Protein AF-0000000076352483 (afdb_homodimer)

Foldseek 3Di:
DWWAFPLGDIFAEAAELLLQDDAALVSQLVSCVQAVLLLCVLLVHLAHEYAAEYAQHNLVVCLVDVVSLVVVLVSCNVSRYAYQEYELAANDCLVPQAPAQVSQPPFLLDVVSLVSVLSVLLSNLSRHDPVAQEGEYEYAQRGQVPPDDPVSLVSSLVSVLVSLVSQVVSCVVRVHHYAYAHEAAPRHCRQALVSSLVSVVSSVHQRYAHAAELQSNVQQPHQLVVSVVVCVVSNGAHAEYEQFKWKKAFQCVDPVSLVLLVVVFGRHYFWKKWFQDPVGIDIDRHSCCVSVDPRHDRPGMMTIRAREAQLDFFDPPMGIPNVSSLSNVCQQRLDPHGSYRYYYYYHNCQVRHDPVQGDPDSSSVSVRVSSSVVVVVVSNVVSPIGDDD/DWWAFPLGDIFAEAAELLLQDDAALVSQLVSCVQAVLLLCVLLVHLAHEYAAEYAQHNLVVCLVDVVSLVVVLVSCNVSRYAYQEYELAANDCLVPQAPAQVRQPPFLLDVVSLVSVLSVLLSNLSRHDPVAQEGEYEYAQRGQVPPDDPVSLVSSLVSVLVSLVSQVVSCVVRVHHYAYAHEAAPRHCRQALVSSLVSVVSSVHQRYAHAAELQSNVQQPHQLVVSVVVCVVSNGAHAEYEQFKWKKAFQCVDPVSLVLLVVVFGRHYFWKKWWQDPVGIDIDRHSVCVSVDVRHDRPGMMTIRAREAQLDFFDPPMGIPNVSSLSNVCQQRLDPHGSYRYYYYYHNCQVRHDPVQGDPDSSSVSVSVSSSVVVVVVSNVVSPIGDDD

InterPro domains:
  IPR013022 Xylose isomerase-like, TIM barrel domain [PF01261] (57-233)
  IPR018246 AP endonuclease 2, zinc binding site [PS00730] (209-216)
  IPR036237 Xylose isomerase-like superfamily [SSF51658] (15-247)

Secondary structure (DSSP, 8-state):
-EEE-TTS-EEEEEEEGGGS---SHHHHHHHIIIIIHHHHHHHT-S-EEEEE---HHHHHHHHH-HHHHHHHHHHHHHTTEEEEEEE-S--S-TTSS--GGGGG-S-TTSHHHHHHHHHHHHHHHHHS-TT--EEEEEE--S-BSSS--HHHHHHHHHHHHHHHHHHHHHHHHHS-EEEEEE---TTBSS-SHHHHHHHHHHHT-TTEEEEEEHHHHHHTT--HHHHHHHHHHHT--EEEEEE---EEES-TTSHHHHHHHHTT--SSS---EEEEETTEEEEESSHHHHHHSS-S--SS-EEE-----SSSPPSTT-EE-HHHHHHHHHHHHSSSS-S-SEEEE----GGGS-GGGS--SHHHHHHHHHHHHHHHHHHHHHTT-EE--/-EEE-TTS-EEEEEEEGGGS---SHHHHHHHIIIIIHHHHHHHT-S-EEEEE---HHHHHHHHH-HHHHHHHHHHHHHTTEEEEEEE-S--S-TTSS--GGGGG-S-TTSHHHHHHHHHHHHHHHHHS-TT--EEEEEE--S-BSSS--HHHHHHHHHHHHHHHHHHHHHHHHHS-EEEEEE---TTBSS-SHHHHHHHHHHHT-TTEEEEEEHHHHHHTT--HHHHHHHHHHHT--EEEEEE---EEES-TTSHHHHHHHHTT--SSS---EEEEETTEEEEESSHHHHHHSS-S--SS-EEE-----SSSPPSTT-EE-HHHHHHHHHHHHSSSS-S-SEEEE----GGGS-GGGS--SHHHHHHHHHHHHHHHHHHHHHTT-EE--

Organism: Streptomyces venezuelae (NCBI:txid54571)

Structure (mmCIF, N/CA/C/O backbone):
data_AF-0000000076352483-model_v1
#
loop_
_entity.id
_entity.type
_entity.pdbx_description
1 polymer 'Xylose isomerase'
#
loop_
_atom_site.group_PDB
_atom_site.id
_atom_site.type_symbol
_atom_site.label_atom_id
_atom_site.label_alt_id
_atom_site.label_comp_id
_atom_site.label_asym_id
_atom_site.label_entity_id
_atom_site.label_seq_id
_atom_site.pdbx_PDB_ins_code
_atom_site.Cartn_x
_atom_site.Cartn_y
_atom_site.Cartn_z
_atom_site.occupancy
_atom_site.B_iso_or_equiv
_atom_site.auth_seq_id
_atom_site.auth_comp_id
_atom_site.auth_asym_id
_atom_site.auth_atom_id
_atom_site.pdbx_PDB_model_num
ATOM 1 N N . MET A 1 1 ? 11.75 24.609 1.484 1 95.56 1 MET A N 1
ATOM 2 C CA . MET A 1 1 ? 13.109 25.125 1.656 1 95.56 1 MET A CA 1
ATOM 3 C C . MET A 1 1 ? 13.852 24.328 2.73 1 95.56 1 MET A C 1
ATOM 5 O O . MET A 1 1 ? 13.227 23.719 3.596 1 95.56 1 MET A O 1
ATOM 9 N N . ARG A 1 2 ? 15.117 24.297 2.58 1 97.94 2 ARG A N 1
ATOM 10 C CA . ARG A 1 2 ? 15.961 23.594 3.545 1 97.94 2 ARG A CA 1
ATOM 11 C C . ARG A 1 2 ? 16.953 24.547 4.199 1 97.94 2 ARG A C 1
ATOM 13 O O . ARG A 1 2 ? 17.484 25.438 3.537 1 97.94 2 ARG A O 1
ATOM 20 N N . PHE A 1 3 ? 17.141 24.328 5.48 1 98.62 3 PHE A N 1
ATOM 21 C CA . PHE A 1 3 ? 18.078 25.141 6.258 1 98.62 3 PHE A CA 1
ATOM 22 C C . PHE A 1 3 ? 19.031 24.25 7.047 1 98.62 3 PHE A C 1
ATOM 24 O O . PHE A 1 3 ? 18.641 23.172 7.523 1 98.62 3 PHE A O 1
ATOM 31 N N . ARG A 1 4 ? 20.203 24.656 7.148 1 98.62 4 ARG A N 1
ATOM 32 C CA . ARG A 1 4 ? 21.156 24 8.039 1 98.62 4 ARG A CA 1
ATOM 33 C C . ARG A 1 4 ? 21.141 24.641 9.422 1 98.62 4 ARG A C 1
ATOM 35 O O . ARG A 1 4 ? 21.406 25.844 9.555 1 98.62 4 ARG A O 1
ATOM 42 N N . HIS A 1 5 ? 20.797 23.922 10.383 1 98.62 5 HIS A N 1
ATOM 43 C CA . HIS A 1 5 ? 20.922 24.359 11.773 1 98.62 5 HIS A CA 1
ATOM 44 C C . HIS A 1 5 ? 22.375 24.391 12.211 1 98.62 5 HIS A C 1
ATOM 46 O O . HIS A 1 5 ? 23.203 23.641 11.703 1 98.62 5 HIS A O 1
ATOM 52 N N . PRO A 1 6 ? 22.703 25.203 13.211 1 97.75 6 PRO A N 1
ATOM 53 C CA . PRO A 1 6 ? 24.094 25.266 13.672 1 97.75 6 PRO A CA 1
ATOM 54 C C . PRO A 1 6 ? 24.609 23.922 14.164 1 97.75 6 PRO A C 1
ATOM 56 O O . PRO A 1 6 ? 25.828 23.688 14.148 1 97.75 6 PRO A O 1
ATOM 59 N N . ASP A 1 7 ? 23.734 23.016 14.508 1 98.12 7 ASP A N 1
ATOM 60 C CA . ASP A 1 7 ? 24.188 21.719 14.992 1 98.12 7 ASP A CA 1
ATOM 61 C C . ASP A 1 7 ? 24.469 20.766 13.828 1 98.12 7 ASP A C 1
ATOM 63 O O . ASP A 1 7 ? 24.875 19.625 14.031 1 98.12 7 ASP A O 1
ATOM 67 N N . GLY A 1 8 ? 24.172 21.172 12.68 1 98.06 8 GLY A N 1
ATOM 68 C CA . GLY A 1 8 ? 24.484 20.391 11.492 1 98.06 8 GLY A CA 1
ATOM 69 C C . GLY A 1 8 ? 23.266 19.719 10.875 1 98.06 8 GLY A C 1
ATOM 70 O O . GLY A 1 8 ? 23.312 19.297 9.719 1 98.06 8 GLY A O 1
ATOM 71 N N . SER A 1 9 ? 22.188 19.703 11.57 1 97.75 9 SER A N 1
ATOM 72 C CA . SER A 1 9 ? 21 19.031 11.062 1 97.75 9 SER A CA 1
ATOM 73 C C . SER A 1 9 ? 20.25 19.906 10.062 1 97.75 9 SER A C 1
ATOM 75 O O . SER A 1 9 ? 20.469 21.125 10.016 1 97.75 9 SER A O 1
ATOM 77 N N . THR A 1 10 ? 19.5 19.266 9.219 1 98.38 10 THR A N 1
ATOM 78 C CA . THR A 1 10 ? 18.688 19.969 8.234 1 98.38 10 THR A CA 1
ATOM 79 C C . THR A 1 10 ? 17.281 20.219 8.781 1 98.38 10 THR A C 1
ATOM 81 O O . THR A 1 10 ? 16.625 19.297 9.289 1 98.38 10 THR A O 1
ATOM 84 N N . VAL A 1 11 ? 16.812 21.438 8.695 1 98.75 11 VAL A N 1
ATOM 85 C CA . VAL A 1 11 ? 15.453 21.828 9.031 1 98.75 11 VAL A CA 1
ATOM 86 C C . VAL A 1 11 ? 14.688 22.188 7.766 1 98.75 11 VAL A C 1
ATOM 88 O O . VAL A 1 11 ? 15.172 22.969 6.934 1 98.75 11 VAL A O 1
ATOM 91 N N . HIS A 1 12 ? 13.539 21.594 7.637 1 98.81 12 HIS A N 1
ATOM 92 C CA . HIS A 1 12 ? 12.719 21.797 6.449 1 98.81 12 HIS A CA 1
ATOM 93 C C . HIS A 1 12 ? 11.633 22.844 6.711 1 98.81 12 HIS A C 1
ATOM 95 O O . HIS A 1 12 ? 11.016 22.844 7.781 1 98.81 12 HIS A O 1
ATOM 101 N N . LEU A 1 13 ? 11.414 23.719 5.758 1 98.69 13 LEU A N 1
ATOM 102 C CA . LEU A 1 13 ? 10.305 24.672 5.762 1 98.69 13 LEU A CA 1
ATOM 103 C C . LEU A 1 13 ? 9.391 24.438 4.562 1 98.69 13 LEU A C 1
ATOM 105 O O . LEU A 1 13 ? 9.852 24.422 3.418 1 98.69 13 LEU A O 1
ATOM 109 N N . ALA A 1 14 ? 8.156 24.219 4.852 1 98.25 14 ALA A N 1
ATOM 110 C CA . ALA A 1 14 ? 7.141 24 3.822 1 98.25 14 ALA A CA 1
ATOM 111 C C . ALA A 1 14 ? 5.957 24.938 4.004 1 98.25 14 ALA A C 1
ATOM 113 O O . ALA A 1 14 ? 5.906 25.703 4.969 1 98.25 14 ALA A O 1
ATOM 114 N N . TYR A 1 15 ? 5.078 24.984 3.041 1 96.81 15 TYR A N 1
ATOM 115 C CA . TYR A 1 15 ? 3.783 25.609 3.279 1 96.81 15 TYR A CA 1
ATOM 116 C C . TYR A 1 15 ? 2.645 24.641 3.023 1 96.81 15 TYR A C 1
ATOM 118 O O . TYR A 1 15 ? 2.771 23.734 2.197 1 96.81 15 TYR A O 1
ATOM 126 N N . CYS A 1 16 ? 1.593 24.797 3.734 1 96.06 16 CYS A N 1
ATOM 127 C CA . CYS A 1 16 ? 0.468 23.875 3.775 1 96.06 16 CYS A CA 1
ATOM 128 C C . CYS A 1 16 ? -0.43 24.047 2.557 1 96.06 16 CYS A C 1
ATOM 130 O O . CYS A 1 16 ? -0.917 25.156 2.295 1 96.06 16 CYS A O 1
ATOM 132 N N . THR A 1 17 ? -0.768 22.953 1.911 1 94.38 17 THR A N 1
ATOM 133 C CA . THR A 1 17 ? -1.569 23.031 0.695 1 94.38 17 THR A CA 1
ATOM 134 C C . THR A 1 17 ? -3.059 23 1.025 1 94.38 17 THR A C 1
ATOM 136 O O . THR A 1 17 ? -3.9 23.156 0.14 1 94.38 17 THR A O 1
ATOM 139 N N . ASN A 1 18 ? -3.396 22.891 2.273 1 86 18 ASN A N 1
ATOM 140 C CA . ASN A 1 18 ? -4.801 22.938 2.67 1 86 18 ASN A CA 1
ATOM 141 C C . ASN A 1 18 ? -5.473 24.219 2.201 1 86 18 ASN A C 1
ATOM 143 O O . ASN A 1 18 ? -6.699 24.281 2.088 1 86 18 ASN A O 1
ATOM 147 N N . VAL A 1 19 ? -4.707 25.172 1.96 1 80.44 19 VAL A N 1
ATOM 148 C CA . VAL A 1 19 ? -5.219 26.484 1.562 1 80.44 19 VAL A CA 1
ATOM 149 C C . VAL A 1 19 ? -5.84 26.391 0.172 1 80.44 19 VAL A C 1
ATOM 151 O O . VAL A 1 19 ? -6.602 27.266 -0.232 1 80.44 19 VAL A O 1
ATOM 154 N N . HIS A 1 20 ? -5.441 25.297 -0.54 1 85.75 20 HIS A N 1
ATOM 155 C CA . HIS A 1 20 ? -5.973 25.016 -1.869 1 85.75 20 HIS A CA 1
ATOM 156 C C . HIS A 1 20 ? -6.898 23.797 -1.854 1 85.75 20 HIS A C 1
ATOM 158 O O . HIS A 1 20 ? -6.43 22.656 -1.809 1 85.75 20 HIS A O 1
ATOM 164 N N . PRO A 1 21 ? -8.133 24.016 -1.941 1 79.56 21 PRO A N 1
ATOM 165 C CA . PRO A 1 21 ? -9.008 22.844 -1.856 1 79.56 21 PRO A CA 1
ATOM 166 C C . PRO A 1 21 ? -8.75 21.828 -2.973 1 79.56 21 PRO A C 1
ATOM 168 O O . PRO A 1 21 ? -8.711 22.203 -4.148 1 79.56 21 PRO A O 1
ATOM 171 N N . ALA A 1 22 ? -8.516 20.562 -2.693 1 88.19 22 ALA A N 1
ATOM 172 C CA . ALA A 1 22 ? -8.383 19.453 -3.635 1 88.19 22 ALA A CA 1
ATOM 173 C C . ALA A 1 22 ? -8.609 18.125 -2.938 1 88.19 22 ALA A C 1
ATOM 175 O O . ALA A 1 22 ? -7.844 17.734 -2.045 1 88.19 22 ALA A O 1
ATOM 176 N N . GLU A 1 23 ? -9.633 17.391 -3.432 1 90.25 23 GLU A N 1
ATOM 177 C CA . GLU A 1 23 ? -9.914 16.156 -2.713 1 90.25 23 GLU A CA 1
ATOM 178 C C . GLU A 1 23 ? -9.688 14.938 -3.604 1 90.25 23 GLU A C 1
ATOM 180 O O . GLU A 1 23 ? -9.727 13.797 -3.129 1 90.25 23 GLU A O 1
ATOM 185 N N . THR A 1 24 ? -9.406 15.211 -4.844 1 94.69 24 THR A N 1
ATOM 186 C CA . THR A 1 24 ? -9.07 14.133 -5.777 1 94.69 24 THR A CA 1
ATOM 187 C C . THR A 1 24 ? -7.617 14.234 -6.219 1 94.69 24 THR A C 1
ATOM 189 O O . THR A 1 24 ? -6.992 15.289 -6.086 1 94.69 24 THR A O 1
ATOM 192 N N . LEU A 1 25 ? -7.129 13.188 -6.738 1 96.88 25 LEU A N 1
ATOM 193 C CA . LEU A 1 25 ? -5.758 13.203 -7.23 1 96.88 25 LEU A CA 1
ATOM 194 C C . LEU A 1 25 ? -5.594 14.227 -8.352 1 96.88 25 LEU A C 1
ATOM 196 O O . LEU A 1 25 ? -4.605 14.969 -8.375 1 96.88 25 LEU A O 1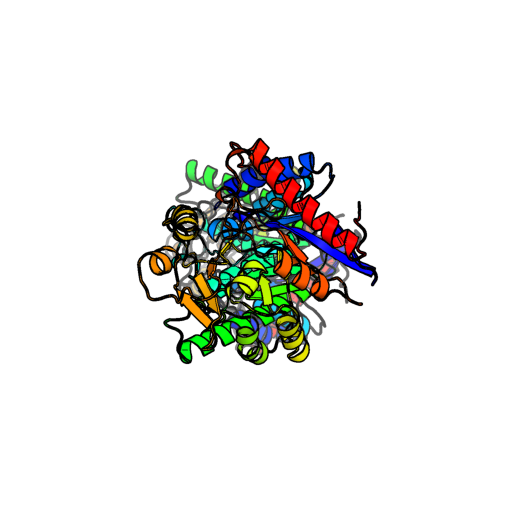
ATOM 200 N N . ASP A 1 26 ? -6.543 14.273 -9.234 1 96.94 26 ASP A N 1
ATOM 201 C CA . ASP A 1 26 ? -6.496 15.273 -10.297 1 96.94 26 ASP A CA 1
ATOM 202 C C . ASP A 1 26 ? -6.465 16.688 -9.719 1 96.94 26 ASP A C 1
ATOM 204 O O . ASP A 1 26 ? -5.75 17.547 -10.227 1 96.94 26 ASP A O 1
ATOM 208 N N . GLY A 1 27 ? -7.266 16.859 -8.727 1 96.31 27 GLY A N 1
ATOM 209 C CA . GLY A 1 27 ? -7.25 18.156 -8.055 1 96.31 27 GLY A CA 1
ATOM 210 C C . GLY A 1 27 ? -5.91 18.484 -7.426 1 96.31 27 GLY A C 1
ATOM 211 O O . GLY A 1 27 ? -5.449 19.625 -7.504 1 96.31 27 GLY A O 1
ATOM 212 N N . VAL A 1 28 ? -5.312 17.516 -6.797 1 97.31 28 VAL A N 1
ATOM 213 C CA . VAL A 1 28 ? -4.004 17.703 -6.168 1 97.31 28 VAL A CA 1
ATOM 214 C C . VAL A 1 28 ? -2.971 18.078 -7.227 1 97.31 28 VAL A C 1
ATOM 216 O O . VAL A 1 28 ? -2.205 19.031 -7.043 1 97.31 28 VAL A O 1
ATOM 219 N N . LEU A 1 29 ? -2.994 17.391 -8.344 1 97.81 29 LEU A N 1
ATOM 220 C CA . LEU A 1 29 ? -2.051 17.672 -9.422 1 97.81 29 LEU A CA 1
ATOM 221 C C . LEU A 1 29 ? -2.264 19.078 -9.977 1 97.81 29 LEU A C 1
ATOM 223 O O . LEU A 1 29 ? -1.298 19.797 -10.258 1 97.81 29 LEU A O 1
ATOM 227 N N . ALA A 1 30 ? -3.49 19.422 -10.102 1 97.12 30 ALA A N 1
ATOM 228 C CA . ALA A 1 30 ? -3.803 20.766 -10.562 1 97.12 30 ALA A CA 1
ATOM 229 C C . ALA A 1 30 ? -3.299 21.828 -9.578 1 97.12 30 ALA A C 1
ATOM 231 O O . ALA A 1 30 ? -2.822 22.891 -9.977 1 97.12 30 ALA A O 1
ATOM 232 N N . GLN A 1 31 ? -3.445 21.516 -8.328 1 96.12 31 GLN A N 1
ATOM 233 C CA . GLN A 1 31 ? -2.984 22.422 -7.27 1 96.12 31 GLN A CA 1
ATOM 234 C C . GLN A 1 31 ? -1.477 22.641 -7.359 1 96.12 31 GLN A C 1
ATOM 236 O O . GLN A 1 31 ? -0.999 23.766 -7.16 1 96.12 31 GLN A O 1
ATOM 241 N N . LEU A 1 32 ? -0.743 21.594 -7.652 1 97.69 32 LEU A N 1
ATOM 242 C CA . LEU A 1 32 ? 0.702 21.734 -7.805 1 97.69 32 LEU A CA 1
ATOM 243 C C . LEU A 1 32 ? 1.048 22.688 -8.945 1 97.69 32 LEU A C 1
ATOM 245 O O . LEU A 1 32 ? 1.912 23.547 -8.789 1 97.69 32 LEU A O 1
ATOM 249 N N . ARG A 1 33 ? 0.333 22.547 -10 1 97.06 33 ARG A N 1
ATOM 250 C CA . ARG A 1 33 ? 0.577 23.328 -11.211 1 97.06 33 ARG A CA 1
ATOM 251 C C . ARG A 1 33 ? 0.125 24.766 -11.031 1 97.06 33 ARG A C 1
ATOM 253 O O . ARG A 1 33 ? 0.864 25.703 -11.352 1 97.06 33 ARG A O 1
ATOM 260 N N . ASP A 1 34 ? -1.031 24.938 -10.438 1 96.81 34 ASP A N 1
ATOM 261 C CA . ASP A 1 34 ? -1.711 26.234 -10.484 1 96.81 34 ASP A CA 1
ATOM 262 C C . ASP A 1 34 ? -1.329 27.094 -9.289 1 96.81 34 ASP A C 1
ATOM 264 O O . ASP A 1 34 ? -1.455 28.328 -9.336 1 96.81 34 ASP A O 1
ATOM 268 N N . HIS A 1 35 ? -0.84 26.484 -8.211 1 96.25 35 HIS A N 1
ATOM 269 C CA . HIS A 1 35 ? -0.593 27.266 -7.004 1 96.25 35 HIS A CA 1
ATOM 270 C C . HIS A 1 35 ? 0.834 27.062 -6.504 1 96.25 35 HIS A C 1
ATOM 272 O O . HIS A 1 35 ? 1.579 28.031 -6.344 1 96.25 35 HIS A O 1
ATOM 278 N N . CYS A 1 36 ? 1.283 25.891 -6.352 1 97.69 36 CYS A N 1
ATOM 279 C CA . CYS A 1 36 ? 2.557 25.625 -5.691 1 97.69 36 CYS A CA 1
ATOM 280 C C . CYS A 1 36 ? 3.727 26.062 -6.562 1 97.69 36 CYS A C 1
ATOM 282 O O . CYS A 1 36 ? 4.664 26.688 -6.078 1 97.69 36 CYS A O 1
ATOM 284 N N . GLU A 1 37 ? 3.666 25.672 -7.844 1 98.06 37 GLU A N 1
ATOM 285 C CA . GLU A 1 37 ? 4.746 26.062 -8.75 1 98.06 37 GLU A CA 1
ATOM 286 C C . GLU A 1 37 ? 4.871 27.578 -8.852 1 98.06 37 GLU A C 1
ATOM 288 O O . GLU A 1 37 ? 5.973 28.125 -8.773 1 98.06 37 GLU A O 1
ATOM 293 N N . PRO A 1 38 ? 3.785 28.281 -9.008 1 97.81 38 PRO A N 1
ATOM 294 C CA . PRO A 1 38 ? 3.885 29.75 -9.039 1 97.81 38 PRO A CA 1
ATOM 295 C C . PRO A 1 38 ? 4.496 30.328 -7.77 1 97.81 38 PRO A C 1
ATOM 297 O O . PRO A 1 38 ? 5.238 31.312 -7.828 1 97.81 38 PRO A O 1
ATOM 300 N N . VAL A 1 39 ? 4.188 29.766 -6.582 1 97.69 39 VAL A N 1
ATOM 301 C CA . VAL A 1 39 ? 4.789 30.219 -5.336 1 97.69 39 VAL A CA 1
ATOM 302 C C . VAL A 1 39 ? 6.301 30.031 -5.387 1 97.69 39 VAL A C 1
ATOM 304 O O . VAL A 1 39 ? 7.059 30.938 -5.023 1 97.69 39 VAL A O 1
ATOM 307 N N . ARG A 1 40 ? 6.75 28.891 -5.863 1 98.12 40 ARG A N 1
ATOM 308 C CA . ARG A 1 40 ? 8.172 28.609 -6.004 1 98.12 40 ARG A CA 1
ATOM 309 C C . ARG A 1 40 ? 8.852 29.625 -6.918 1 98.12 40 ARG A C 1
ATOM 311 O O . ARG A 1 40 ? 9.922 30.141 -6.594 1 98.12 40 ARG A O 1
ATOM 318 N N . LYS A 1 41 ? 8.18 29.906 -8.047 1 97.81 41 LYS A N 1
ATOM 319 C CA . LYS A 1 41 ? 8.727 30.859 -9.016 1 97.81 41 LYS A CA 1
ATOM 320 C C . LYS A 1 41 ? 8.82 32.25 -8.422 1 97.81 41 LYS A C 1
ATOM 322 O O . LYS A 1 41 ? 9.805 32.969 -8.633 1 97.81 41 LYS A O 1
ATOM 327 N N . LYS A 1 42 ? 7.801 32.625 -7.707 1 97.19 42 LYS A N 1
ATOM 328 C CA . LYS A 1 42 ? 7.797 33.938 -7.07 1 97.19 42 LYS A CA 1
ATOM 329 C C . LYS A 1 42 ? 8.922 34.062 -6.047 1 97.19 42 LYS A C 1
ATOM 331 O O . LYS A 1 42 ? 9.469 35.156 -5.844 1 97.19 42 LYS A O 1
ATOM 336 N N . LEU A 1 43 ? 9.258 32.969 -5.395 1 96.81 43 LEU A N 1
ATOM 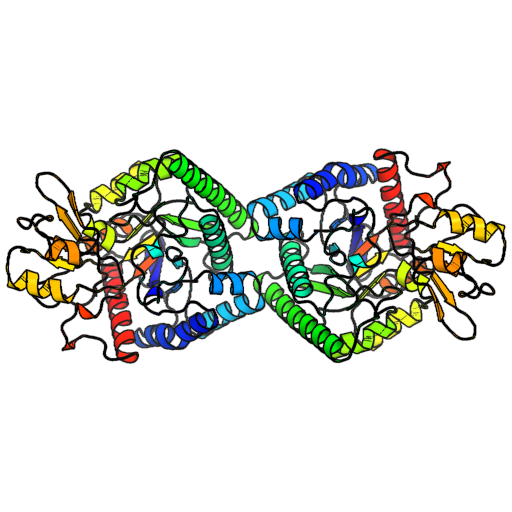337 C CA . LEU A 1 43 ? 10.305 32.938 -4.383 1 96.81 43 LEU A CA 1
ATOM 338 C C . LEU A 1 43 ? 11.688 32.906 -5.031 1 96.81 43 LEU A C 1
ATOM 340 O O . LEU A 1 43 ? 12.703 33.125 -4.363 1 96.81 43 LEU A O 1
ATOM 344 N N . GLY A 1 44 ? 11.688 32.594 -6.312 1 95.69 44 GLY A N 1
ATOM 345 C CA . GLY A 1 44 ? 12.953 32.5 -7.031 1 95.69 44 GLY A CA 1
ATOM 346 C C . GLY A 1 44 ? 13.789 31.312 -6.59 1 95.69 44 GLY A C 1
ATOM 347 O O . GLY A 1 44 ? 15.016 31.422 -6.5 1 95.69 44 GLY A O 1
ATOM 348 N N . ARG A 1 45 ? 13.125 30.188 -6.266 1 96.06 45 ARG A N 1
ATOM 349 C CA . ARG A 1 45 ? 13.82 29 -5.801 1 96.06 45 ARG A CA 1
ATOM 350 C C . ARG A 1 45 ? 13.664 27.859 -6.793 1 96.06 45 ARG A C 1
ATOM 352 O O . ARG A 1 45 ? 12.664 27.766 -7.5 1 96.06 45 ARG A O 1
ATOM 359 N N . ASP A 1 46 ? 14.641 26.984 -6.805 1 96.31 46 ASP A N 1
ATOM 360 C CA . ASP A 1 46 ? 14.57 25.797 -7.656 1 96.31 46 ASP A CA 1
ATOM 361 C C . ASP A 1 46 ? 13.641 24.75 -7.055 1 96.31 46 ASP A C 1
ATOM 363 O O . ASP A 1 46 ? 13.008 23.984 -7.785 1 96.31 46 ASP A O 1
ATOM 367 N N . ARG A 1 47 ? 13.648 24.75 -5.672 1 97.06 47 ARG A N 1
ATOM 368 C CA . ARG A 1 47 ? 12.836 23.766 -4.969 1 97.06 47 ARG A CA 1
ATOM 369 C C . ARG A 1 47 ? 12.258 24.344 -3.682 1 97.06 47 ARG A C 1
ATOM 371 O O . ARG A 1 47 ? 12.953 25.062 -2.949 1 97.06 47 ARG A O 1
ATOM 378 N N . ILE A 1 48 ? 10.969 24.062 -3.441 1 97.94 48 ILE A N 1
ATOM 379 C CA . ILE A 1 48 ? 10.375 24.422 -2.16 1 97.94 48 ILE A CA 1
ATOM 380 C C . ILE A 1 48 ? 9.617 23.234 -1.588 1 97.94 48 ILE A C 1
ATOM 382 O O . ILE A 1 48 ? 9.227 22.328 -2.326 1 97.94 48 ILE A O 1
ATOM 386 N N . GLY A 1 49 ? 9.5 23.266 -0.267 1 98.06 49 GLY A N 1
ATOM 387 C CA . GLY A 1 49 ? 8.703 22.234 0.399 1 98.06 49 GLY A CA 1
ATOM 388 C C . GLY A 1 49 ? 7.23 22.594 0.477 1 98.06 49 GLY A C 1
ATOM 389 O O . GLY A 1 49 ? 6.871 23.75 0.69 1 98.06 49 GLY A O 1
ATOM 390 N N . ILE A 1 50 ? 6.41 21.547 0.324 1 98.31 50 ILE A N 1
ATOM 391 C CA . ILE A 1 50 ? 4.98 21.719 0.567 1 98.31 50 ILE A CA 1
ATOM 392 C C . ILE A 1 50 ? 4.496 20.656 1.55 1 98.31 50 ILE A C 1
ATOM 394 O O . ILE A 1 50 ? 5 19.531 1.55 1 98.31 50 ILE A O 1
ATOM 398 N N . GLY A 1 51 ? 3.648 21.078 2.482 1 98 51 GLY A N 1
ATOM 399 C CA . GLY A 1 51 ? 2.865 20.141 3.271 1 98 51 GLY A CA 1
ATOM 400 C C . GLY A 1 51 ? 1.576 19.719 2.594 1 98 51 GLY A C 1
ATOM 401 O O . GLY A 1 51 ? 0.575 20.438 2.652 1 98 51 GLY A O 1
ATOM 402 N N . LEU A 1 52 ? 1.595 18.5 2.045 1 96.81 52 LEU A N 1
ATOM 403 C CA . LEU A 1 52 ? 0.508 18.047 1.187 1 96.81 52 LEU A CA 1
ATOM 404 C C . LEU A 1 52 ? -0.654 17.516 2.02 1 96.81 52 LEU A C 1
ATOM 406 O O . LEU A 1 52 ? -0.444 16.922 3.078 1 96.81 52 LEU A O 1
ATOM 410 N N . TRP A 1 53 ? -1.811 17.844 1.61 1 96.19 53 TRP A N 1
ATOM 411 C CA . TRP A 1 53 ? -3.029 17.219 2.113 1 96.19 53 TRP A CA 1
ATOM 412 C C . TRP A 1 53 ? -3.6 16.234 1.096 1 96.19 53 TRP A C 1
ATOM 414 O O . TRP A 1 53 ? -3.861 16.609 -0.052 1 96.19 53 TRP A O 1
ATOM 424 N N . LEU A 1 54 ? -3.689 15.039 1.494 1 97.31 54 LEU A N 1
ATOM 425 C CA . LEU A 1 54 ? -4.328 14 0.704 1 97.31 54 LEU A CA 1
ATOM 426 C C . LEU A 1 54 ? -5.602 13.5 1.383 1 97.31 54 LEU A C 1
ATOM 428 O O . LEU A 1 54 ? -5.539 12.734 2.344 1 97.31 54 LEU A O 1
ATOM 432 N N . ALA A 1 55 ? -6.742 13.961 0.827 1 96.5 55 ALA A N 1
ATOM 433 C CA . ALA A 1 55 ? -8.023 13.469 1.333 1 96.5 55 ALA A CA 1
ATOM 434 C C . ALA A 1 55 ? -8.164 11.961 1.094 1 96.5 55 ALA A C 1
ATOM 436 O O . ALA A 1 55 ? -7.387 11.375 0.341 1 96.5 55 ALA A O 1
ATOM 437 N N . LYS A 1 56 ? -9.125 11.398 1.746 1 96.62 56 LYS A N 1
ATOM 438 C CA . LYS A 1 56 ? -9.328 9.953 1.723 1 96.62 56 LYS A CA 1
ATOM 439 C C . LYS A 1 56 ? -9.273 9.414 0.296 1 96.62 56 LYS A C 1
ATOM 441 O O . LYS A 1 56 ? -8.578 8.43 0.021 1 96.62 56 LYS A O 1
ATOM 446 N N . ASP A 1 57 ? -9.953 10.047 -0.616 1 96.12 57 ASP A N 1
ATOM 447 C CA . ASP A 1 57 ? -10.062 9.523 -1.975 1 96.12 57 ASP A CA 1
ATOM 448 C C . ASP A 1 57 ? -8.742 9.664 -2.725 1 96.12 57 ASP A C 1
ATOM 450 O O . ASP A 1 57 ? -8.352 8.766 -3.473 1 96.12 57 ASP A O 1
ATOM 454 N N . ALA A 1 58 ? -8.078 10.766 -2.578 1 97.38 58 ALA A N 1
ATOM 455 C CA . ALA A 1 58 ? -6.77 10.945 -3.203 1 97.38 58 ALA A CA 1
ATOM 456 C C . ALA A 1 58 ? -5.758 9.945 -2.65 1 97.38 58 ALA A C 1
ATOM 458 O O . ALA A 1 58 ? -4.996 9.336 -3.408 1 97.38 58 ALA A O 1
ATOM 459 N N . ALA A 1 59 ? -5.797 9.758 -1.345 1 97.69 59 ALA A N 1
ATOM 460 C CA . ALA A 1 59 ? -4.898 8.789 -0.722 1 97.69 59 ALA A CA 1
ATOM 461 C C . ALA A 1 59 ? -5.164 7.379 -1.239 1 97.69 59 ALA A C 1
ATOM 463 O O . ALA A 1 59 ? -4.23 6.66 -1.603 1 97.69 59 ALA A O 1
ATOM 464 N N . ARG A 1 60 ? -6.406 7.047 -1.329 1 95.81 60 ARG A N 1
ATOM 465 C CA . ARG A 1 60 ? -6.785 5.715 -1.791 1 95.81 60 ARG A CA 1
ATOM 466 C C . ARG A 1 60 ? -6.336 5.484 -3.23 1 95.81 60 ARG A C 1
ATOM 468 O O . ARG A 1 60 ? -5.848 4.406 -3.568 1 95.81 60 ARG A O 1
ATOM 475 N N . ALA A 1 61 ? -6.5 6.5 -4.039 1 96.88 61 ALA A N 1
ATOM 476 C CA . ALA A 1 61 ? -6.086 6.398 -5.438 1 96.88 61 ALA A CA 1
ATOM 477 C C . ALA A 1 61 ? -4.582 6.148 -5.547 1 96.88 61 ALA A C 1
ATOM 479 O O . ALA A 1 61 ? -4.145 5.316 -6.344 1 96.88 61 ALA A O 1
ATOM 480 N N . LEU A 1 62 ? -3.875 6.812 -4.715 1 97.81 62 LEU A N 1
ATOM 481 C CA . LEU A 1 62 ? -2.42 6.727 -4.766 1 97.81 62 LEU A CA 1
ATOM 482 C C . LEU A 1 62 ? -1.937 5.391 -4.211 1 97.81 62 LEU A C 1
ATOM 484 O O . LEU A 1 62 ? -0.959 4.824 -4.707 1 97.81 62 LEU A O 1
ATOM 488 N N . VAL A 1 63 ? -2.633 4.855 -3.209 1 95.56 63 VAL A N 1
ATOM 489 C CA . VAL A 1 63 ? -2.23 3.6 -2.586 1 95.56 63 VAL A CA 1
ATOM 490 C C . VAL A 1 63 ? -2.562 2.434 -3.512 1 95.56 63 VAL A C 1
ATOM 492 O O . VAL A 1 63 ? -1.821 1.449 -3.572 1 95.56 63 VAL A O 1
ATOM 495 N N . THR A 1 64 ? -3.607 2.543 -4.25 1 93.69 64 THR A N 1
ATOM 496 C CA . THR A 1 64 ? -4.125 1.445 -5.059 1 93.69 64 THR A CA 1
ATOM 497 C C . THR A 1 64 ? -3.354 1.333 -6.375 1 93.69 64 THR A C 1
ATOM 499 O O . THR A 1 64 ? -3.184 0.235 -6.906 1 93.69 64 THR A O 1
ATOM 502 N N . ASP A 1 65 ? -2.859 2.469 -6.875 1 96.56 65 ASP A N 1
ATOM 503 C CA . ASP A 1 65 ? -2.27 2.518 -8.211 1 96.56 65 ASP A CA 1
ATOM 504 C C . ASP A 1 65 ? -0.838 3.047 -8.156 1 96.56 65 ASP A C 1
ATOM 506 O O . ASP A 1 65 ? -0.62 4.262 -8.133 1 96.56 65 ASP A O 1
ATOM 510 N N . PRO A 1 66 ? 0.139 2.16 -8.289 1 97 66 PRO A N 1
ATOM 511 C CA . PRO A 1 66 ? 1.529 2.621 -8.258 1 97 66 PRO A CA 1
ATOM 512 C C . PRO A 1 66 ? 1.852 3.592 -9.391 1 97 66 PRO A C 1
ATOM 514 O O . PRO A 1 66 ? 2.734 4.441 -9.25 1 97 66 PRO A O 1
ATOM 517 N N . ALA A 1 67 ? 1.189 3.5 -10.492 1 97.56 67 ALA A N 1
ATOM 518 C CA . ALA A 1 67 ? 1.418 4.441 -11.586 1 97.56 67 ALA A CA 1
ATOM 519 C C . ALA A 1 67 ? 0.985 5.852 -11.195 1 97.56 67 ALA A C 1
ATOM 521 O O . ALA A 1 67 ? 1.617 6.832 -11.594 1 97.56 67 ALA A O 1
ATOM 522 N N . ALA A 1 68 ? -0.128 5.906 -10.445 1 98.12 68 ALA A N 1
ATOM 523 C CA . ALA A 1 68 ? -0.577 7.199 -9.945 1 98.12 68 ALA A CA 1
ATOM 524 C C . ALA A 1 68 ? 0.452 7.809 -8.992 1 98.12 68 ALA A C 1
ATOM 526 O O . ALA A 1 68 ? 0.745 9 -9.07 1 98.12 68 ALA A O 1
ATOM 527 N N . LEU A 1 69 ? 0.993 7.008 -8.102 1 98.25 69 LEU A N 1
ATOM 528 C CA . LEU A 1 69 ? 2.002 7.461 -7.152 1 98.25 69 LEU A CA 1
ATOM 529 C C . LEU A 1 69 ? 3.258 7.934 -7.875 1 98.25 69 LEU A C 1
ATOM 531 O O . LEU A 1 69 ? 3.795 9 -7.566 1 98.25 69 LEU A O 1
ATOM 535 N N . ARG A 1 70 ? 3.713 7.156 -8.859 1 97.5 70 ARG A N 1
ATOM 536 C CA . ARG A 1 70 ? 4.852 7.562 -9.672 1 97.5 70 ARG A CA 1
ATOM 537 C C . ARG A 1 70 ? 4.57 8.883 -10.383 1 97.5 70 ARG A C 1
ATOM 539 O O . ARG A 1 70 ? 5.445 9.742 -10.477 1 97.5 70 ARG A O 1
ATOM 546 N N . GLY A 1 71 ? 3.361 8.953 -10.883 1 97.88 71 GLY A N 1
ATOM 547 C CA . GLY A 1 71 ? 2.963 10.188 -11.539 1 97.88 71 GLY A CA 1
ATOM 548 C C . GLY A 1 71 ? 3.059 11.398 -10.625 1 97.88 71 GLY A C 1
ATOM 549 O O . GLY A 1 71 ? 3.555 12.453 -11.031 1 97.88 71 GLY A O 1
ATOM 550 N N . LEU A 1 72 ? 2.557 11.273 -9.43 1 98.44 72 LEU A N 1
ATOM 551 C CA . LEU A 1 72 ? 2.639 12.359 -8.469 1 98.44 72 LEU A CA 1
ATOM 552 C C . LEU A 1 72 ? 4.094 12.719 -8.172 1 98.44 72 LEU A C 1
ATOM 554 O O . LEU A 1 72 ? 4.457 13.898 -8.164 1 98.44 72 LEU A O 1
ATOM 558 N N . ARG A 1 73 ? 4.898 11.742 -7.949 1 97.69 73 ARG A N 1
ATOM 559 C CA . ARG A 1 73 ? 6.316 11.977 -7.691 1 97.69 73 ARG A CA 1
ATOM 560 C C . ARG A 1 73 ? 6.969 12.727 -8.852 1 97.69 73 ARG A C 1
ATOM 562 O O . ARG A 1 73 ? 7.742 13.664 -8.641 1 97.69 73 ARG A O 1
ATOM 569 N N . THR A 1 74 ? 6.664 12.289 -10.008 1 97.44 74 THR A N 1
ATOM 570 C CA . THR A 1 74 ? 7.215 12.898 -11.211 1 97.44 74 THR A CA 1
ATOM 571 C C . THR A 1 74 ? 6.797 14.367 -11.312 1 97.44 74 THR A C 1
ATOM 573 O O . THR A 1 74 ? 7.617 15.227 -11.625 1 97.44 74 THR A O 1
ATOM 576 N N . GLU A 1 75 ? 5.527 14.602 -11.062 1 98.19 75 GLU A N 1
ATOM 577 C CA . GLU A 1 75 ? 5.02 15.969 -11.133 1 98.19 75 GLU A CA 1
ATOM 578 C C . GLU A 1 75 ? 5.68 16.859 -10.078 1 98.19 75 GLU A C 1
ATOM 580 O O . GLU A 1 75 ? 6.004 18.016 -10.344 1 98.19 75 GLU A O 1
ATOM 585 N N . LEU A 1 76 ? 5.828 16.344 -8.867 1 98.38 76 LEU A N 1
ATOM 586 C CA . LEU A 1 76 ? 6.527 17.078 -7.82 1 98.38 76 LEU A CA 1
ATOM 587 C C . LEU A 1 76 ? 7.934 17.453 -8.273 1 98.38 76 LEU A C 1
ATOM 589 O O . LEU A 1 76 ? 8.328 18.625 -8.18 1 98.38 76 LEU A O 1
ATOM 593 N N . ASP A 1 77 ? 8.641 16.531 -8.828 1 97.44 77 ASP A N 1
ATOM 594 C CA . ASP A 1 77 ? 10.016 16.766 -9.266 1 97.44 77 ASP A CA 1
ATOM 595 C C . ASP A 1 77 ? 10.07 17.766 -10.406 1 97.44 77 ASP A C 1
ATOM 597 O O . ASP A 1 77 ? 10.883 18.703 -10.383 1 97.44 77 ASP A O 1
ATOM 601 N N . ARG A 1 78 ? 9.227 17.578 -11.32 1 97.88 78 ARG A N 1
ATOM 602 C CA . ARG A 1 78 ? 9.195 18.422 -12.5 1 97.88 78 ARG A CA 1
ATOM 603 C C . ARG A 1 78 ? 8.914 19.875 -12.125 1 97.88 78 ARG A C 1
ATOM 605 O O . ARG A 1 78 ? 9.445 20.797 -12.75 1 97.88 78 ARG A O 1
ATOM 612 N N . ARG A 1 79 ? 8.227 20.062 -11.078 1 98.25 79 ARG A N 1
ATOM 613 C CA . ARG A 1 79 ? 7.773 21.406 -10.734 1 98.25 79 ARG A CA 1
ATOM 614 C C . ARG A 1 79 ? 8.625 22 -9.617 1 98.25 79 ARG A C 1
ATOM 616 O O . ARG A 1 79 ? 8.344 23.094 -9.133 1 98.25 79 ARG A O 1
ATOM 623 N N . GLY A 1 80 ? 9.594 21.297 -9.219 1 98.12 80 GLY A N 1
ATOM 624 C CA . GLY A 1 80 ? 10.508 21.781 -8.195 1 98.12 80 GLY A CA 1
ATOM 625 C C . GLY A 1 80 ? 9.891 21.828 -6.809 1 98.12 80 GLY A C 1
ATOM 626 O O . GLY A 1 80 ? 10.109 22.781 -6.055 1 98.12 80 GLY A O 1
ATOM 627 N N . LEU A 1 81 ? 9.141 20.781 -6.48 1 98.5 81 LEU A N 1
ATOM 628 C CA . LEU A 1 81 ? 8.477 20.688 -5.188 1 98.5 81 LEU A CA 1
ATOM 629 C C . LEU A 1 81 ? 8.945 19.438 -4.434 1 98.5 81 LEU A C 1
ATOM 631 O O . LEU A 1 81 ? 9.289 18.422 -5.047 1 98.5 81 LEU A O 1
ATOM 635 N N . GLU A 1 82 ? 9.039 19.516 -3.152 1 97.94 82 GLU A N 1
ATOM 636 C CA . GLU A 1 82 ? 9.352 18.328 -2.346 1 97.94 82 GLU A CA 1
ATOM 637 C C . GLU A 1 82 ? 8.352 18.172 -1.202 1 97.94 82 GLU A C 1
ATOM 639 O O . GLU A 1 82 ? 7.82 19.156 -0.69 1 97.94 82 GLU A O 1
ATOM 644 N N . VAL A 1 83 ? 8.094 16.953 -0.839 1 98.62 83 VAL A N 1
ATOM 645 C CA . VAL A 1 83 ? 7.156 16.625 0.232 1 98.62 83 VAL A CA 1
ATOM 646 C C . VAL A 1 83 ? 7.879 15.836 1.323 1 98.62 83 VAL A C 1
ATOM 648 O O . VAL A 1 83 ? 8.297 14.695 1.103 1 98.62 83 VAL A O 1
ATOM 651 N N . VAL A 1 84 ? 8.008 16.453 2.484 1 98.69 84 VAL A N 1
ATOM 652 C CA . VAL A 1 84 ? 8.617 15.766 3.615 1 98.69 84 VAL A CA 1
ATOM 653 C C . VAL A 1 84 ? 7.617 15.688 4.77 1 98.69 84 VAL A C 1
ATOM 655 O O . VAL A 1 84 ? 7.918 15.117 5.82 1 98.69 84 VAL A O 1
ATOM 658 N N . THR A 1 85 ? 6.395 16.297 4.574 1 98.75 85 THR A N 1
ATOM 659 C CA . THR A 1 85 ? 5.344 16.297 5.586 1 98.75 85 THR A CA 1
ATOM 660 C C . THR A 1 85 ? 3.965 16.266 4.934 1 98.75 85 THR A C 1
ATOM 662 O O . THR A 1 85 ? 3.793 16.75 3.812 1 98.75 85 THR A O 1
ATOM 665 N N . LEU A 1 86 ? 3.061 15.578 5.594 1 98.62 86 LEU A N 1
ATOM 666 C CA . LEU A 1 86 ? 1.663 15.57 5.176 1 98.62 86 LEU A CA 1
ATOM 667 C C . LEU A 1 86 ? 0.759 16.109 6.281 1 98.62 86 LEU A C 1
ATOM 669 O O . LEU A 1 86 ? 1.121 16.062 7.461 1 98.62 86 LEU A O 1
ATOM 673 N N . ASN A 1 87 ? -0.325 16.641 5.867 1 97.75 87 ASN A N 1
ATOM 674 C CA . ASN A 1 87 ? -1.358 17.094 6.797 1 97.75 87 ASN A CA 1
ATOM 675 C C . ASN A 1 87 ? -2.537 16.125 6.828 1 97.75 87 ASN A C 1
ATOM 677 O O . ASN A 1 87 ? -3.443 16.219 6 1 97.75 87 ASN A O 1
ATOM 681 N N . GLY A 1 88 ? -2.518 15.281 7.836 1 97.69 88 GLY A N 1
ATOM 682 C CA . GLY A 1 88 ? -3.482 14.195 7.895 1 97.69 88 GLY A CA 1
ATOM 683 C C . GLY A 1 88 ? -4.66 14.492 8.805 1 97.69 88 GLY A C 1
ATOM 684 O O . GLY A 1 88 ? -5.496 13.625 9.055 1 97.69 88 GLY A O 1
ATOM 685 N N . PHE A 1 89 ? -4.836 15.664 9.25 1 96.75 89 PHE A N 1
ATOM 686 C CA . PHE A 1 89 ? -5.918 16.062 10.148 1 96.75 89 PHE A CA 1
ATOM 687 C C . PHE A 1 89 ? -7.27 15.945 9.453 1 96.75 89 PHE A C 1
ATOM 689 O O . PHE A 1 89 ? -8.117 15.141 9.859 1 96.75 89 PHE A O 1
ATOM 696 N N . PRO A 1 90 ? -7.512 16.672 8.336 1 95 90 PRO A N 1
ATOM 697 C CA . PRO A 1 90 ? -8.797 16.469 7.656 1 95 90 PRO A CA 1
ATOM 698 C C . PRO A 1 90 ? -8.875 15.141 6.914 1 95 90 PRO A C 1
ATOM 700 O O . PRO A 1 90 ? -7.934 14.758 6.215 1 95 90 PRO A O 1
ATOM 703 N N . TYR A 1 91 ? -9.914 14.484 7.113 1 95.44 91 TYR A N 1
ATOM 704 C CA . TYR A 1 91 ? -10.148 13.211 6.453 1 95.44 91 TYR A CA 1
ATOM 705 C C . TYR A 1 91 ? -10.727 13.414 5.055 1 95.44 91 TYR A C 1
ATOM 707 O O . TYR A 1 91 ? -10.305 12.766 4.098 1 95.44 91 TYR A O 1
ATOM 715 N N . GLU A 1 92 ? -11.641 14.242 4.965 1 92.75 92 GLU A N 1
ATOM 716 C CA . GLU A 1 92 ? -12.336 14.656 3.75 1 92.75 92 GLU A CA 1
ATOM 717 C C . GLU A 1 92 ? -13.188 15.898 3.998 1 92.75 92 GLU A C 1
ATOM 719 O O . GLU A 1 92 ? -13.359 16.328 5.145 1 92.75 92 GLU A O 1
ATOM 724 N N . GLY A 1 93 ? -13.609 16.562 2.945 1 86.62 93 GLY A N 1
ATOM 725 C CA . GLY A 1 93 ? -14.625 17.594 3.027 1 86.62 93 GLY A CA 1
ATOM 726 C C . GLY A 1 93 ? -14.094 18.922 3.555 1 86.62 93 GLY A C 1
ATOM 727 O O . GLY A 1 93 ? -14.867 19.781 3.982 1 86.62 93 GLY A O 1
ATOM 728 N N . PHE A 1 94 ? -12.875 19.109 3.574 1 82.94 94 PHE A N 1
ATOM 729 C CA . PHE A 1 94 ? -12.297 20.328 4.133 1 82.94 94 PHE A CA 1
ATOM 730 C C . PHE A 1 94 ? -12.594 21.531 3.238 1 82.94 94 PHE A C 1
ATOM 732 O O . PHE A 1 94 ? -12.586 22.672 3.701 1 82.94 94 PHE A O 1
ATOM 739 N N . GLY A 1 95 ? -12.891 21.234 1.994 1 76.56 95 GLY A N 1
ATOM 740 C CA . GLY A 1 95 ? -13.227 22.312 1.06 1 76.56 95 GLY A CA 1
ATOM 741 C C . GLY A 1 95 ? -14.719 22.562 0.947 1 76.56 95 GLY A C 1
ATOM 742 O O . GLY A 1 95 ? -15.148 23.391 0.147 1 76.56 95 GLY A O 1
ATOM 743 N N . ALA A 1 96 ? -15.477 21.891 1.803 1 81.5 96 ALA A N 1
ATOM 744 C CA . ALA A 1 96 ? -16.938 22.016 1.758 1 81.5 96 ALA A CA 1
ATOM 745 C C . ALA A 1 96 ? -17.375 23.391 2.273 1 81.5 96 ALA A C 1
ATOM 747 O O . ALA A 1 96 ? -16.594 24.094 2.924 1 81.5 96 ALA A O 1
ATOM 748 N N . GLU A 1 97 ? -18.531 23.703 2.041 1 82.25 97 GLU A N 1
ATOM 749 C CA . GLU A 1 97 ? -19.094 25 2.441 1 82.25 97 GLU A CA 1
ATOM 750 C C . GLU A 1 97 ? -19.25 25.078 3.957 1 82.25 97 GLU A C 1
ATOM 752 O O . GLU A 1 97 ? -19.094 26.156 4.543 1 82.25 97 GLU A O 1
ATOM 757 N N . GLN A 1 98 ? -19.547 23.953 4.508 1 84.38 98 GLN A N 1
ATOM 758 C CA . GLN A 1 98 ? -19.641 23.859 5.961 1 84.38 98 GLN A CA 1
ATOM 759 C C . GLN A 1 98 ? -18.828 22.672 6.48 1 84.38 98 GLN A C 1
ATOM 761 O O . GLN A 1 98 ? -19.109 21.531 6.152 1 84.38 98 GLN A O 1
ATOM 766 N N . VAL A 1 99 ? -17.844 23.016 7.262 1 87.5 99 VAL A N 1
ATOM 767 C CA . VAL A 1 99 ? -16.953 22.016 7.824 1 87.5 99 VAL A CA 1
ATOM 768 C C . VAL A 1 99 ? -17.219 21.875 9.32 1 87.5 99 VAL A C 1
ATOM 770 O O . VAL A 1 99 ? -17.781 20.859 9.758 1 87.5 99 VAL A O 1
ATOM 773 N N . LYS A 1 100 ? -17.031 22.891 10.062 1 91.5 100 LYS A N 1
ATOM 774 C CA . LYS A 1 100 ? -17.297 22.984 11.5 1 91.5 100 LYS A CA 1
ATOM 775 C C . LYS A 1 100 ? -16.906 21.688 12.211 1 91.5 100 LYS A C 1
ATOM 777 O O . LYS A 1 100 ? -15.758 21.25 12.109 1 91.5 100 LYS A O 1
ATOM 782 N N . TYR A 1 101 ? -17.766 20.984 12.742 1 92.69 101 TYR A N 1
ATOM 783 C CA . TYR A 1 101 ? -17.438 19.844 13.586 1 92.69 101 TYR A CA 1
ATOM 784 C C . TYR A 1 101 ? -17.094 18.625 12.742 1 92.69 101 TYR A C 1
ATOM 786 O O . TYR A 1 101 ? -16.516 17.656 13.242 1 92.69 101 TYR A O 1
ATOM 794 N N . ARG A 1 102 ? -17.359 18.641 11.5 1 93 102 ARG A N 1
ATOM 795 C CA . ARG A 1 102 ? -17.203 17.484 10.633 1 93 102 ARG A CA 1
ATOM 796 C C . ARG A 1 102 ? -15.734 17.156 10.422 1 93 102 ARG A C 1
ATOM 798 O O . ARG A 1 102 ? -15.383 16 10.156 1 93 102 ARG A O 1
ATOM 805 N N . VAL A 1 103 ? -14.852 18.141 10.594 1 94.44 103 VAL A N 1
ATOM 806 C CA . VAL A 1 103 ? -13.43 17.953 10.328 1 94.44 103 VAL A CA 1
ATOM 807 C C . VAL A 1 103 ? -12.82 17.031 11.375 1 94.44 103 VAL A C 1
ATOM 809 O O . VAL A 1 103 ? -11.758 16.453 11.148 1 94.44 103 VAL A O 1
ATOM 812 N N . TYR A 1 104 ? -13.562 16.781 12.484 1 96.62 104 TYR A N 1
ATOM 813 C CA . TYR A 1 104 ? -12.992 16.031 13.594 1 96.62 104 TYR A CA 1
ATOM 814 C C . TYR A 1 104 ? -13.352 14.547 13.492 1 96.62 104 TYR A C 1
ATOM 816 O O . TYR A 1 104 ? -13.117 13.781 14.43 1 96.62 104 TYR A O 1
ATOM 824 N N . LYS A 1 105 ? -13.969 14.141 12.336 1 95.88 105 LYS A N 1
ATOM 825 C CA . LYS A 1 105 ? -14.32 12.742 12.094 1 95.88 105 LYS A CA 1
ATOM 826 C C . LYS A 1 105 ? -13.773 12.266 10.75 1 95.88 105 LYS A C 1
ATOM 828 O O . LYS A 1 105 ? -13.719 13.023 9.789 1 95.88 105 LYS A O 1
ATOM 833 N N . PRO A 1 106 ? -13.469 11.023 10.719 1 97.88 106 PRO A N 1
ATOM 834 C CA . PRO A 1 106 ? -13.281 10.055 11.805 1 97.88 106 PRO A CA 1
ATOM 835 C C . PRO A 1 106 ? -12.141 10.445 12.75 1 97.88 106 PRO A C 1
ATOM 837 O O . PRO A 1 106 ? -11.148 11.031 12.312 1 97.88 106 PRO A O 1
ATOM 840 N N . ASP A 1 107 ? -12.391 10.094 14.023 1 98.25 107 ASP A N 1
ATOM 841 C CA . ASP A 1 107 ? -11.352 10.391 15.008 1 98.25 107 ASP A CA 1
ATOM 842 C C . ASP A 1 107 ? -10.656 9.109 15.477 1 98.25 107 ASP A C 1
ATOM 844 O O . ASP A 1 107 ? -10.789 8.062 14.844 1 98.25 107 ASP A O 1
ATOM 848 N N . TRP A 1 108 ? -9.836 9.125 16.5 1 98.56 108 TRP A N 1
ATOM 849 C CA . TRP A 1 108 ? -8.953 8.023 16.844 1 98.56 108 TRP A CA 1
ATOM 850 C C . TRP A 1 108 ? -9.719 6.91 17.562 1 98.56 108 TRP A C 1
ATOM 852 O O . TRP A 1 108 ? -9.156 5.855 17.859 1 98.56 108 TRP A O 1
ATOM 862 N N . THR A 1 109 ? -10.961 7.152 17.812 1 98 109 THR A N 1
ATOM 863 C CA . THR A 1 109 ? -11.805 6.07 18.328 1 98 109 THR A CA 1
ATOM 864 C C . THR A 1 109 ? -12.375 5.246 17.172 1 98 109 THR A C 1
ATOM 866 O O . THR A 1 109 ? -12.969 4.191 17.391 1 98 109 THR A O 1
ATOM 869 N N . ASP A 1 110 ? -12.211 5.738 15.914 1 98.06 110 ASP A N 1
ATOM 870 C CA . ASP A 1 110 ? -12.703 5.094 14.703 1 98.06 110 ASP A CA 1
ATOM 871 C C . ASP A 1 110 ? -11.578 4.367 13.969 1 98.06 110 ASP A C 1
ATOM 873 O O . ASP A 1 110 ? -10.5 4.926 13.773 1 98.06 110 ASP A O 1
ATOM 877 N N . PRO A 1 111 ? -11.828 3.172 13.477 1 97.56 111 PRO A N 1
ATOM 878 C CA . PRO A 1 111 ? -10.781 2.443 12.75 1 97.56 111 PRO A CA 1
ATOM 879 C C . PRO A 1 111 ? -10.359 3.141 11.461 1 97.56 111 PRO A C 1
ATOM 881 O O . PRO A 1 111 ? -9.227 2.977 11.016 1 97.56 111 PRO A O 1
ATOM 884 N N . GLU A 1 112 ? -11.258 3.924 10.891 1 97.94 112 GLU A N 1
ATOM 885 C CA . GLU A 1 112 ? -10.961 4.641 9.656 1 97.94 112 GLU A CA 1
ATOM 886 C C . GLU A 1 112 ? -9.773 5.578 9.836 1 97.94 112 GLU A C 1
ATOM 888 O O . GLU A 1 112 ? -8.984 5.773 8.906 1 97.94 112 GLU A O 1
ATOM 893 N N . ARG A 1 113 ? -9.609 6.191 11.023 1 98.69 113 ARG A N 1
ATOM 894 C CA . ARG A 1 113 ? -8.516 7.121 11.297 1 98.69 113 ARG A CA 1
ATOM 895 C C . ARG A 1 113 ? -7.176 6.395 11.297 1 98.69 113 ARG A C 1
ATOM 897 O O . ARG A 1 113 ? -6.207 6.875 10.703 1 98.69 113 ARG A O 1
ATOM 904 N N . LEU A 1 114 ? -7.168 5.238 11.906 1 98.56 114 LEU A N 1
ATOM 905 C CA . LEU A 1 114 ? -5.961 4.418 11.898 1 98.56 114 LEU A CA 1
ATOM 906 C C . LEU A 1 114 ? -5.582 4.012 10.477 1 98.56 114 LEU A C 1
ATOM 908 O O . LEU A 1 114 ? -4.422 4.141 10.078 1 98.56 114 LEU A O 1
ATOM 912 N N . GLY A 1 115 ? -6.578 3.539 9.75 1 98.12 115 GLY A N 1
ATOM 913 C CA . GLY A 1 115 ? -6.332 3.148 8.367 1 98.12 115 GLY A CA 1
ATOM 914 C C . GLY A 1 115 ? -5.805 4.281 7.512 1 98.12 115 GLY A C 1
ATOM 915 O O . GLY A 1 115 ? -4.809 4.121 6.801 1 98.12 115 GLY A O 1
ATOM 916 N N . HIS A 1 116 ? -6.414 5.422 7.609 1 98.31 116 HIS A N 1
ATOM 917 C CA . HIS A 1 116 ? -6.051 6.594 6.816 1 98.31 116 HIS A CA 1
ATOM 918 C C . HIS A 1 116 ? -4.637 7.055 7.137 1 98.31 116 HIS A C 1
ATOM 920 O O . HIS A 1 116 ? -3.842 7.316 6.23 1 98.31 116 HIS A O 1
ATOM 926 N N . THR A 1 117 ? -4.328 7.152 8.391 1 98.81 117 THR A N 1
ATOM 927 C CA . THR A 1 117 ? -3.014 7.629 8.805 1 98.81 117 THR A CA 1
ATOM 928 C C . THR A 1 117 ? -1.925 6.645 8.398 1 98.81 117 THR A C 1
ATOM 930 O O . THR A 1 117 ? -0.827 7.047 8.008 1 98.81 117 THR A O 1
ATOM 933 N N . THR A 1 118 ? -2.221 5.363 8.43 1 98.69 118 THR A N 1
ATOM 934 C CA . THR A 1 118 ? -1.282 4.352 7.961 1 98.69 118 THR A CA 1
ATOM 935 C C . THR A 1 118 ? -1.014 4.512 6.469 1 98.69 118 THR A C 1
ATOM 937 O O . THR A 1 118 ? 0.135 4.434 6.027 1 98.69 118 THR A O 1
ATOM 940 N N . GLU A 1 119 ? -2.08 4.715 5.746 1 98.31 119 GLU A N 1
ATOM 941 C CA . GLU A 1 119 ? -1.942 4.926 4.309 1 98.31 119 GLU A CA 1
ATOM 942 C C . GLU A 1 119 ? -1.087 6.156 4.012 1 98.31 119 GLU A C 1
ATOM 944 O O . GLU A 1 119 ? -0.221 6.117 3.135 1 98.31 119 GLU A O 1
ATOM 949 N N . LEU A 1 120 ? -1.325 7.195 4.738 1 98.81 120 LEU A N 1
ATOM 950 C CA . LEU A 1 120 ? -0.547 8.414 4.551 1 98.81 120 LEU A CA 1
ATOM 951 C C . LEU A 1 120 ? 0.928 8.172 4.852 1 98.81 120 LEU A C 1
ATOM 953 O O . LEU A 1 120 ? 1.802 8.688 4.148 1 98.81 120 LEU A O 1
ATOM 957 N N . ALA A 1 121 ? 1.179 7.414 5.891 1 98.81 121 ALA A N 1
ATOM 958 C CA . ALA A 1 121 ? 2.562 7.113 6.246 1 98.81 121 ALA A CA 1
ATOM 959 C C . ALA A 1 121 ? 3.268 6.359 5.125 1 98.81 121 ALA A C 1
ATOM 961 O O . ALA A 1 121 ? 4.406 6.672 4.777 1 98.81 121 ALA A O 1
ATOM 962 N N . ARG A 1 122 ? 2.586 5.434 4.566 1 97.94 122 ARG A N 1
ATOM 963 C CA . ARG A 1 122 ? 3.141 4.676 3.449 1 97.94 122 ARG A CA 1
ATOM 964 C C . ARG A 1 122 ? 3.408 5.582 2.252 1 97.94 122 ARG A C 1
ATOM 966 O O . ARG A 1 122 ? 4.453 5.473 1.606 1 97.94 122 ARG A O 1
ATOM 973 N N . LEU A 1 123 ? 2.471 6.406 1.93 1 98.44 123 LEU A N 1
ATOM 974 C CA . LEU A 1 123 ? 2.609 7.324 0.806 1 98.44 123 LEU A CA 1
ATOM 975 C C . LEU A 1 123 ? 3.775 8.281 1.026 1 98.44 123 LEU A C 1
ATOM 977 O O . LEU A 1 123 ? 4.566 8.523 0.112 1 98.44 123 LEU A O 1
ATOM 981 N N . LEU A 1 124 ? 3.857 8.797 2.26 1 98.81 124 LEU A N 1
ATOM 982 C CA . LEU A 1 124 ? 4.945 9.727 2.541 1 98.81 124 LEU A CA 1
ATOM 983 C C . LEU A 1 124 ? 6.297 9.031 2.404 1 98.81 124 LEU A C 1
ATOM 985 O O . LEU A 1 124 ? 7.242 9.609 1.855 1 98.81 124 LEU A O 1
ATOM 989 N N . ALA A 1 125 ? 6.402 7.816 2.891 1 98 125 ALA A N 1
ATOM 990 C CA . ALA A 1 125 ? 7.645 7.066 2.748 1 98 125 ALA A CA 1
ATOM 991 C C . ALA A 1 125 ? 8.07 6.977 1.284 1 98 125 ALA A C 1
ATOM 993 O O . ALA A 1 125 ? 9.258 7.051 0.969 1 98 125 ALA A O 1
ATOM 994 N N . ALA A 1 126 ? 7.117 6.863 0.41 1 96.88 126 ALA A N 1
ATOM 995 C CA . ALA A 1 126 ? 7.391 6.719 -1.017 1 96.88 126 ALA A CA 1
ATOM 996 C C . ALA A 1 126 ? 7.656 8.078 -1.664 1 96.88 126 ALA A C 1
ATOM 998 O O . ALA A 1 126 ? 8.297 8.156 -2.717 1 96.88 126 ALA A O 1
ATOM 999 N N . LEU A 1 127 ? 7.176 9.141 -1.087 1 98.19 127 LEU A N 1
ATOM 1000 C CA . LEU A 1 127 ? 7.246 10.469 -1.699 1 98.19 127 LEU A CA 1
ATOM 1001 C C . LEU A 1 127 ? 8.5 11.211 -1.243 1 98.19 127 LEU A C 1
ATOM 1003 O O . LEU A 1 127 ? 8.891 12.203 -1.855 1 98.19 127 LEU A O 1
ATOM 1007 N N . LEU A 1 128 ? 9.125 10.75 -0.084 1 98.19 128 LEU A N 1
ATOM 1008 C CA . LEU A 1 128 ? 10.312 11.43 0.423 1 98.19 128 LEU A CA 1
ATOM 1009 C C . LEU A 1 128 ? 11.383 11.531 -0.658 1 98.19 128 LEU A C 1
ATOM 1011 O O . LEU A 1 128 ? 11.602 10.578 -1.413 1 98.19 128 LEU A O 1
ATOM 1015 N N . PRO A 1 129 ? 12.016 12.719 -0.76 1 97.06 129 PRO A N 1
ATOM 1016 C CA . PRO A 1 129 ? 13.195 12.773 -1.622 1 97.06 129 PRO A CA 1
ATOM 1017 C C . PRO A 1 129 ? 14.227 11.703 -1.278 1 97.06 129 PRO A C 1
ATOM 1019 O O . PRO A 1 129 ? 14.289 11.234 -0.136 1 97.06 129 PRO A O 1
ATOM 1022 N N . ASP A 1 130 ? 15.07 11.312 -2.203 1 94.62 130 ASP A N 1
ATOM 1023 C CA . ASP A 1 130 ? 16.016 10.211 -2.053 1 94.62 130 ASP A CA 1
ATOM 1024 C C . ASP A 1 130 ? 17 10.484 -0.913 1 94.62 130 ASP A C 1
ATOM 1026 O O . ASP A 1 130 ? 17.469 9.547 -0.253 1 94.62 130 ASP A O 1
ATOM 1030 N N . ASP A 1 131 ? 17.234 11.742 -0.675 1 96.62 131 ASP A N 1
ATOM 1031 C CA . ASP A 1 131 ? 18.25 12.094 0.311 1 96.62 131 ASP A CA 1
ATOM 1032 C C . ASP A 1 131 ? 17.625 12.398 1.668 1 96.62 131 ASP A C 1
ATOM 1034 O O . ASP A 1 131 ? 18.297 12.883 2.578 1 96.62 131 ASP A O 1
ATOM 1038 N N . VAL A 1 132 ? 16.359 12.203 1.831 1 97.62 132 VAL A N 1
ATOM 1039 C CA . VAL A 1 132 ? 15.648 12.461 3.08 1 97.62 132 VAL A CA 1
ATOM 1040 C C . VAL A 1 132 ? 15.062 11.156 3.621 1 97.62 132 VAL A C 1
ATOM 1042 O O . VAL A 1 132 ? 14.352 10.445 2.91 1 97.62 132 VAL A O 1
ATOM 1045 N N . THR A 1 133 ? 15.297 10.82 4.852 1 97.5 133 THR A N 1
ATOM 1046 C CA . THR A 1 133 ? 14.867 9.539 5.398 1 97.5 133 THR A CA 1
ATOM 1047 C C . THR A 1 133 ? 13.789 9.742 6.465 1 97.5 133 THR A C 1
ATOM 1049 O O . THR A 1 133 ? 13.188 8.773 6.938 1 97.5 133 THR A O 1
ATOM 1052 N N . GLU A 1 134 ? 13.5 11.016 6.809 1 98.31 134 GLU A N 1
ATOM 1053 C CA . GLU A 1 134 ? 12.523 11.289 7.863 1 98.31 134 GLU A CA 1
ATOM 1054 C C . GLU A 1 134 ? 11.375 12.141 7.344 1 98.31 134 GLU A C 1
ATOM 1056 O O . GLU A 1 134 ? 11.586 13.102 6.594 1 98.31 134 GLU A O 1
ATOM 1061 N N . GLY A 1 135 ? 10.164 11.766 7.656 1 98.81 135 GLY A N 1
ATOM 1062 C CA . GLY A 1 135 ? 8.969 12.531 7.324 1 98.81 135 GLY A CA 1
ATOM 1063 C C . GLY A 1 135 ? 7.988 12.633 8.477 1 98.81 135 GLY A C 1
ATOM 1064 O O . GLY A 1 135 ? 8.094 11.891 9.461 1 98.81 135 GLY A O 1
ATOM 1065 N N . THR A 1 136 ? 7.051 13.562 8.398 1 98.94 136 THR A N 1
ATOM 1066 C CA . THR A 1 136 ? 6.113 13.781 9.5 1 98.94 136 THR A CA 1
ATOM 1067 C C . THR A 1 136 ? 4.695 13.969 8.969 1 98.94 136 THR A C 1
ATOM 1069 O O . THR A 1 136 ? 4.5 14.383 7.824 1 98.94 136 THR A O 1
ATOM 1072 N N . ILE A 1 137 ? 3.736 13.594 9.773 1 98.94 137 ILE A N 1
ATOM 1073 C CA . ILE A 1 137 ? 2.322 13.758 9.453 1 98.94 137 ILE A CA 1
ATOM 1074 C C . ILE A 1 137 ? 1.576 14.305 10.664 1 98.94 137 ILE A C 1
ATOM 1076 O O . ILE A 1 137 ? 1.732 13.797 11.781 1 98.94 137 ILE A O 1
ATOM 1080 N N . SER A 1 138 ? 0.831 15.367 10.508 1 98.75 138 SER A N 1
ATOM 1081 C CA . SER A 1 138 ? -0.058 15.82 11.57 1 98.75 138 SER A CA 1
ATOM 1082 C C . SER A 1 138 ? -1.397 15.094 11.523 1 98.75 138 SER A C 1
ATOM 1084 O O . SER A 1 138 ? -1.81 14.609 10.469 1 98.75 138 SER A O 1
ATOM 1086 N N . THR A 1 139 ? -2.004 14.984 12.641 1 98.56 139 THR A N 1
ATOM 1087 C CA . THR A 1 139 ? -3.311 14.344 12.711 1 98.56 139 THR A CA 1
ATOM 1088 C C . THR A 1 139 ? -4.152 14.945 13.836 1 98.56 139 THR A C 1
ATOM 1090 O O . THR A 1 139 ? -3.734 15.906 14.484 1 98.56 139 THR A O 1
ATOM 1093 N N . LEU A 1 140 ? -5.355 14.398 14.078 1 97.81 140 LEU A N 1
ATOM 1094 C CA . LEU A 1 140 ? -6.305 14.867 15.086 1 97.81 140 LEU A CA 1
ATOM 1095 C C . LEU A 1 140 ? -5.754 14.648 16.5 1 97.81 140 LEU A C 1
ATOM 1097 O O . LEU A 1 140 ? -5.102 13.641 16.766 1 97.81 140 LEU A O 1
ATOM 1101 N N . PRO A 1 141 ? -6.055 15.562 17.344 1 98.12 141 PRO A N 1
ATOM 1102 C CA . PRO A 1 141 ? -5.703 15.328 18.734 1 98.12 141 PRO A CA 1
ATOM 1103 C C . PRO A 1 141 ? -6.727 14.461 19.469 1 98.12 141 PRO A C 1
ATOM 1105 O O . PRO A 1 141 ? -7.371 14.922 20.406 1 98.12 141 PRO A O 1
ATOM 1108 N N . LEU A 1 142 ? -6.789 13.273 19.078 1 98.19 142 LEU A N 1
ATOM 1109 C CA . LEU A 1 142 ? -7.621 12.18 19.578 1 98.19 142 LEU A CA 1
ATOM 1110 C C . LEU A 1 142 ? -9.062 12.336 19.094 1 98.19 142 LEU A C 1
ATOM 1112 O O . LEU A 1 142 ? -9.508 11.594 18.219 1 98.19 142 LEU A O 1
ATOM 1116 N N . ALA A 1 143 ? -9.797 13.367 19.672 1 98.25 143 ALA A N 1
ATOM 1117 C CA . ALA A 1 143 ? -11.211 13.562 19.344 1 98.25 143 ALA A CA 1
ATOM 1118 C C . ALA A 1 143 ? -11.703 14.922 19.828 1 98.25 143 ALA A C 1
ATOM 1120 O O . ALA A 1 143 ? -11 15.617 20.578 1 98.25 143 ALA A O 1
ATOM 1121 N N . TRP A 1 144 ? -12.898 15.289 19.266 1 97.31 144 TRP A N 1
ATOM 1122 C CA . TRP A 1 144 ? -13.633 16.375 19.906 1 97.31 144 TRP A CA 1
ATOM 1123 C C . TRP A 1 144 ? -13.969 16.016 21.359 1 97.31 144 TRP A C 1
ATOM 1125 O O . TRP A 1 144 ? -14.164 14.852 21.688 1 97.31 144 TRP A O 1
ATOM 1135 N N . ARG A 1 145 ? -14.07 16.922 22.203 1 96.12 145 ARG A N 1
ATOM 1136 C CA . ARG A 1 145 ? -14.055 16.688 23.641 1 96.12 145 ARG A CA 1
ATOM 1137 C C . ARG A 1 145 ? -15.289 15.922 24.078 1 96.12 145 ARG A C 1
ATOM 1139 O O . ARG A 1 145 ? -15.258 15.195 25.078 1 96.12 145 ARG A O 1
ATOM 1146 N N . THR A 1 146 ? -16.484 16.109 23.391 1 92.81 146 THR A N 1
ATOM 1147 C CA . THR A 1 146 ? -17.672 15.414 23.844 1 92.81 146 THR A CA 1
ATOM 1148 C C . THR A 1 146 ? -18.359 14.711 22.672 1 92.81 146 THR A C 1
ATOM 1150 O O . THR A 1 146 ? -18.609 15.32 21.625 1 92.81 146 THR A O 1
ATOM 1153 N N . PRO A 1 147 ? -18.594 13.516 22.688 1 90.25 147 PRO A N 1
ATOM 1154 C CA . PRO A 1 147 ? -18.359 12.617 23.812 1 90.25 147 PRO A CA 1
ATOM 1155 C C . PRO A 1 147 ? -16.969 11.984 23.797 1 90.25 147 PRO A C 1
ATOM 1157 O O . PRO A 1 147 ? -16.484 11.602 22.734 1 90.25 147 PRO A O 1
ATOM 1160 N N . PHE A 1 148 ? -16.25 11.867 24.906 1 94.19 148 PHE A N 1
ATOM 1161 C CA . PHE A 1 148 ? -14.977 11.164 25.031 1 94.19 148 PHE A CA 1
ATOM 1162 C C . PHE A 1 148 ? -14.836 10.555 26.422 1 94.19 148 PHE A C 1
ATOM 1164 O O . PHE A 1 148 ? -14.219 11.141 27.312 1 94.19 148 PHE A O 1
ATOM 1171 N N . ASP A 1 149 ? -15.43 9.336 26.531 1 95.88 149 ASP A N 1
ATOM 1172 C CA . ASP A 1 149 ? -15.445 8.594 27.797 1 95.88 149 ASP A CA 1
ATOM 1173 C C . ASP A 1 149 ? -14.273 7.621 27.875 1 95.88 149 ASP A C 1
ATOM 1175 O O . ASP A 1 149 ? -13.477 7.52 26.953 1 95.88 149 ASP A O 1
ATOM 1179 N N . PRO A 1 150 ? -14.141 6.941 28.953 1 96.12 150 PRO A N 1
ATOM 1180 C CA . PRO A 1 150 ? -12.969 6.094 29.156 1 96.12 150 PRO A CA 1
ATOM 1181 C C . PRO A 1 150 ? -12.836 4.992 28.109 1 96.12 150 PRO A C 1
ATOM 1183 O O . PRO A 1 150 ? -11.734 4.738 27.609 1 96.12 150 PRO A O 1
ATOM 1186 N N . PRO A 1 151 ? -13.906 4.363 27.719 1 97.25 151 PRO A N 1
ATOM 1187 C CA . PRO A 1 151 ? -13.766 3.367 26.656 1 97.25 151 PRO A CA 1
ATOM 1188 C C . PRO A 1 151 ? -13.242 3.965 25.344 1 97.25 151 PRO A C 1
ATOM 1190 O O . PRO A 1 151 ? -12.445 3.328 24.656 1 97.25 151 PRO A O 1
ATOM 1193 N N . ARG A 1 152 ? -13.656 5.117 25.031 1 97.44 152 ARG A N 1
ATOM 1194 C CA . ARG A 1 152 ? -13.18 5.801 23.844 1 97.44 152 ARG A CA 1
ATOM 1195 C C . ARG A 1 152 ? -11.711 6.18 23.969 1 97.44 152 ARG A C 1
ATOM 1197 O O . ARG A 1 152 ? -10.945 6.07 23.016 1 97.44 152 ARG A O 1
ATOM 1204 N N . ALA A 1 153 ? -11.398 6.625 25.156 1 97.75 153 ALA A N 1
ATOM 1205 C CA . ALA A 1 153 ? -9.992 6.934 25.422 1 97.75 153 ALA A CA 1
ATOM 1206 C C . ALA A 1 153 ? -9.117 5.695 25.234 1 97.75 153 ALA A C 1
ATOM 1208 O O . ALA A 1 153 ? -8.023 5.777 24.688 1 97.75 153 ALA A O 1
ATOM 1209 N N . GLU A 1 154 ? -9.625 4.594 25.688 1 98.06 154 GLU A N 1
ATOM 1210 C CA . GLU A 1 154 ? -8.898 3.336 25.547 1 98.06 154 GLU A CA 1
ATOM 1211 C C . GLU A 1 154 ? -8.789 2.924 24.078 1 98.06 154 GLU A C 1
ATOM 1213 O O . GLU A 1 154 ? -7.746 2.432 23.641 1 98.06 154 GLU A O 1
ATOM 1218 N N . ALA A 1 155 ? -9.859 3.107 23.359 1 98.31 155 ALA A N 1
ATOM 1219 C CA . ALA A 1 155 ? -9.852 2.797 21.938 1 98.31 155 ALA A CA 1
ATOM 1220 C C . ALA A 1 155 ? -8.82 3.643 21.203 1 98.31 155 ALA A C 1
ATOM 1222 O O . ALA A 1 155 ? -8.086 3.135 20.344 1 98.31 155 ALA A O 1
ATOM 1223 N N . ALA A 1 156 ? -8.773 4.891 21.516 1 98.62 156 ALA A N 1
ATOM 1224 C CA . ALA A 1 156 ? -7.816 5.801 20.891 1 98.62 156 ALA A CA 1
ATOM 1225 C C . ALA A 1 156 ? -6.383 5.398 21.219 1 98.62 156 ALA A C 1
ATOM 1227 O O . ALA A 1 156 ? -5.516 5.367 20.344 1 98.62 156 ALA A O 1
ATOM 1228 N N . ARG A 1 157 ? -6.156 5.082 22.469 1 98.56 157 ARG A N 1
ATOM 1229 C CA . ARG A 1 157 ? -4.828 4.66 22.891 1 98.56 157 ARG A CA 1
ATOM 1230 C C . ARG A 1 157 ? -4.391 3.396 22.172 1 98.56 157 ARG A C 1
ATOM 1232 O O . ARG A 1 157 ? -3.25 3.303 21.703 1 98.56 157 ARG A O 1
ATOM 1239 N N . THR A 1 158 ? -5.277 2.488 22.078 1 98.62 158 THR A N 1
ATOM 1240 C CA . THR A 1 158 ? -4.988 1.233 21.391 1 98.62 158 THR A CA 1
ATOM 1241 C C . THR A 1 158 ? -4.656 1.483 19.922 1 98.62 158 THR A C 1
ATOM 1243 O O . THR A 1 158 ? -3.689 0.93 19.391 1 98.62 158 THR A O 1
ATOM 1246 N N . ALA A 1 159 ? -5.461 2.314 19.297 1 98.69 159 ALA A N 1
ATOM 1247 C CA . ALA A 1 159 ? -5.246 2.629 17.891 1 98.69 159 ALA A CA 1
ATOM 1248 C C . ALA A 1 159 ? -3.885 3.279 17.672 1 98.69 159 ALA A C 1
ATOM 1250 O O . ALA A 1 159 ? -3.164 2.93 16.734 1 98.69 159 ALA A O 1
ATOM 1251 N N . LEU A 1 160 ? -3.529 4.168 18.531 1 98.81 160 LEU A N 1
ATOM 1252 C CA . LEU A 1 160 ? -2.258 4.871 18.391 1 98.81 160 LEU A CA 1
ATOM 1253 C C . LEU A 1 160 ? -1.088 3.93 18.656 1 98.81 160 LEU A C 1
ATOM 1255 O O . LEU A 1 160 ? -0.029 4.055 18.047 1 98.81 160 LEU A O 1
ATOM 1259 N N . THR A 1 161 ? -1.264 3.025 19.547 1 98.69 161 THR A N 1
ATOM 1260 C CA . THR A 1 161 ? -0.243 2.016 19.812 1 98.69 161 THR A CA 1
ATOM 1261 C C . THR A 1 161 ? -0.032 1.128 18.578 1 98.69 161 THR A C 1
ATOM 1263 O O . THR A 1 161 ? 1.106 0.854 18.203 1 98.69 161 THR A O 1
ATOM 1266 N N . VAL A 1 162 ? -1.126 0.735 18.016 1 98.56 162 VAL A N 1
ATOM 1267 C CA . VAL A 1 162 ? -1.06 -0.062 16.797 1 98.56 162 VAL A CA 1
ATOM 1268 C C . VAL A 1 162 ? -0.368 0.737 15.695 1 98.56 162 VAL A C 1
ATOM 1270 O O . VAL A 1 162 ? 0.476 0.205 14.969 1 98.56 162 VAL A O 1
ATOM 1273 N N . LEU A 1 163 ? -0.701 1.983 15.57 1 98.81 163 LEU A N 1
ATOM 1274 C CA . LEU A 1 163 ? -0.069 2.836 14.57 1 98.81 163 LEU A CA 1
ATOM 1275 C C . LEU A 1 163 ? 1.441 2.887 14.773 1 98.81 163 LEU A C 1
ATOM 1277 O O . LEU A 1 163 ? 2.207 2.781 13.812 1 98.81 163 LEU A O 1
ATOM 1281 N N . ALA A 1 164 ? 1.827 3.047 15.984 1 98.75 164 ALA A N 1
ATOM 1282 C CA . ALA A 1 164 ? 3.254 3.107 16.297 1 98.75 164 ALA A CA 1
ATOM 1283 C C . ALA A 1 164 ? 3.973 1.846 15.828 1 98.75 164 ALA A C 1
ATOM 1285 O O . ALA A 1 164 ? 5.059 1.92 15.25 1 98.75 164 ALA A O 1
ATOM 1286 N N . GLN A 1 165 ? 3.373 0.756 16.047 1 98.19 165 GLN A N 1
ATOM 1287 C CA . GLN A 1 165 ? 3.945 -0.515 15.617 1 98.19 165 GLN A CA 1
ATOM 1288 C C . GLN A 1 165 ? 4.016 -0.597 14.094 1 98.19 165 GLN A C 1
ATOM 1290 O O . GLN A 1 165 ? 4.996 -1.097 13.539 1 98.19 165 GLN A O 1
ATOM 1295 N N . ARG A 1 166 ? 3.018 -0.123 13.484 1 98.56 166 ARG A N 1
ATOM 1296 C CA . ARG A 1 166 ? 2.996 -0.11 12.023 1 98.56 166 ARG A CA 1
ATOM 1297 C C . ARG A 1 166 ? 4.082 0.805 11.469 1 98.56 166 ARG A C 1
ATOM 1299 O O . ARG A 1 166 ? 4.703 0.491 10.453 1 98.56 166 ARG A O 1
ATOM 1306 N N . LEU A 1 167 ? 4.277 1.863 12.156 1 98.81 167 LEU A N 1
ATOM 1307 C CA . LEU A 1 167 ? 5.316 2.793 11.727 1 98.81 167 LEU A CA 1
ATOM 1308 C C . LEU A 1 167 ? 6.699 2.186 11.906 1 98.81 167 LEU A C 1
ATOM 1310 O O . LEU A 1 167 ? 7.594 2.402 11.086 1 98.81 167 LEU A O 1
ATOM 1314 N N . ASP A 1 168 ? 6.902 1.45 12.969 1 98.44 168 ASP A N 1
ATOM 1315 C CA . ASP A 1 168 ? 8.148 0.706 13.141 1 98.44 168 ASP A CA 1
ATOM 1316 C C . ASP A 1 168 ? 8.375 -0.257 11.984 1 98.44 168 ASP A C 1
ATOM 1318 O O . ASP A 1 168 ? 9.477 -0.318 11.422 1 98.44 168 ASP A O 1
ATOM 1322 N N . ALA A 1 169 ? 7.371 -0.959 11.695 1 98.12 169 ALA A N 1
ATOM 1323 C CA . ALA A 1 169 ? 7.457 -1.931 10.609 1 98.12 169 ALA A CA 1
ATOM 1324 C C . ALA A 1 169 ? 7.754 -1.243 9.281 1 98.12 169 ALA A C 1
ATOM 1326 O O . ALA A 1 169 ? 8.57 -1.728 8.492 1 98.12 169 ALA A O 1
ATOM 1327 N N . LEU A 1 170 ? 7.094 -0.157 9.008 1 98 170 LEU A N 1
ATOM 1328 C CA . LEU A 1 170 ? 7.312 0.599 7.781 1 98 170 LEU A CA 1
ATOM 1329 C C . LEU A 1 170 ? 8.773 1.033 7.664 1 98 170 LEU A C 1
ATOM 1331 O O . LEU A 1 170 ? 9.367 0.941 6.59 1 98 170 LEU A O 1
ATOM 1335 N N . THR A 1 171 ? 9.312 1.487 8.766 1 98 171 THR A N 1
ATOM 1336 C CA . THR A 1 171 ? 10.711 1.899 8.781 1 98 171 THR A CA 1
ATOM 1337 C C . THR A 1 171 ? 11.625 0.719 8.453 1 98 171 THR A C 1
ATOM 1339 O O . THR A 1 171 ? 12.57 0.854 7.68 1 98 171 THR A O 1
ATOM 1342 N N . GLU A 1 172 ? 11.359 -0.379 9.039 1 96.19 172 GLU A N 1
ATOM 1343 C CA . GLU A 1 172 ? 12.164 -1.573 8.797 1 96.19 172 GLU A CA 1
ATOM 1344 C C . GLU A 1 172 ? 12.062 -2.012 7.336 1 96.19 172 GLU A C 1
ATOM 1346 O O . GLU A 1 172 ? 13.062 -2.43 6.738 1 96.19 172 GLU A O 1
ATOM 1351 N N . LEU A 1 173 ? 10.898 -1.884 6.773 1 94 173 LEU A N 1
ATOM 1352 C CA . LEU A 1 173 ? 10.633 -2.377 5.426 1 94 173 LEU A CA 1
ATOM 1353 C C . LEU A 1 173 ? 11.195 -1.423 4.379 1 94 173 LEU A C 1
ATOM 1355 O O . LEU A 1 173 ? 11.594 -1.851 3.293 1 94 173 LEU A O 1
ATOM 1359 N N . THR A 1 174 ? 11.234 -0.095 4.688 1 94.62 174 THR A N 1
ATOM 1360 C CA . THR A 1 174 ? 11.516 0.873 3.631 1 94.62 174 THR A CA 1
ATOM 1361 C C . THR A 1 174 ? 12.797 1.646 3.926 1 94.62 174 THR A C 1
ATOM 1363 O O . THR A 1 174 ? 13.344 2.307 3.043 1 94.62 174 THR A O 1
ATOM 1366 N N . GLY A 1 175 ? 13.219 1.672 5.242 1 96 175 GLY A N 1
ATOM 1367 C CA . GLY A 1 175 ? 14.336 2.502 5.668 1 96 175 GLY A CA 1
ATOM 1368 C C . GLY A 1 175 ? 13.945 3.949 5.902 1 96 175 GLY A C 1
ATOM 1369 O O . GLY A 1 175 ? 14.805 4.789 6.18 1 96 175 GLY A O 1
ATOM 1370 N N . ARG A 1 176 ? 12.68 4.301 5.758 1 97.69 176 ARG A N 1
ATOM 1371 C CA . ARG A 1 176 ? 12.172 5.656 5.953 1 97.69 176 ARG A CA 1
ATOM 1372 C C . ARG A 1 176 ? 11.43 5.777 7.285 1 97.69 176 ARG A C 1
ATOM 1374 O O . ARG A 1 176 ? 10.578 4.945 7.605 1 97.69 176 ARG A O 1
ATOM 1381 N N . SER A 1 177 ? 11.75 6.734 8.039 1 98.44 177 SER A N 1
ATOM 1382 C CA . SER A 1 177 ? 11.172 6.938 9.367 1 98.44 177 SER A CA 1
ATOM 1383 C C . SER A 1 177 ? 10.086 8 9.336 1 98.44 177 SER A C 1
ATOM 1385 O O . SER A 1 177 ? 10.359 9.18 9.109 1 98.44 177 SER A O 1
ATOM 1387 N N . ILE A 1 178 ? 8.836 7.578 9.578 1 98.88 178 ILE A N 1
ATOM 1388 C CA . ILE A 1 178 ? 7.699 8.492 9.594 1 98.88 178 ILE A CA 1
ATOM 1389 C C . ILE A 1 178 ? 7.199 8.664 11.031 1 98.88 178 ILE A C 1
ATOM 1391 O O . ILE A 1 178 ? 7.031 7.684 11.758 1 98.88 178 ILE A O 1
ATOM 1395 N N . ARG A 1 179 ? 7.012 9.844 11.445 1 98.88 179 ARG A N 1
ATOM 1396 C CA . ARG A 1 179 ? 6.469 10.156 12.766 1 98.88 179 ARG A CA 1
ATOM 1397 C C . ARG A 1 179 ? 5.145 10.906 12.648 1 98.88 179 ARG A C 1
ATOM 1399 O O . ARG A 1 179 ? 4.91 11.609 11.664 1 98.88 179 ARG A O 1
ATOM 1406 N N . ILE A 1 180 ? 4.301 10.75 13.664 1 98.94 180 ILE A N 1
ATOM 1407 C CA . ILE A 1 180 ? 2.961 11.32 13.664 1 98.94 180 ILE A CA 1
ATOM 1408 C C . ILE A 1 180 ? 2.816 12.312 14.812 1 98.94 180 ILE A C 1
ATOM 1410 O O . ILE A 1 180 ? 3.197 12.016 15.945 1 98.94 180 ILE A O 1
ATOM 1414 N N . GLY A 1 181 ? 2.285 13.492 14.539 1 98.94 181 GLY A N 1
ATOM 1415 C CA . GLY A 1 181 ? 2.037 14.5 15.555 1 98.94 181 GLY A CA 1
ATOM 1416 C C . GLY A 1 181 ? 0.562 14.805 15.75 1 98.94 181 GLY A C 1
ATOM 1417 O O . GLY A 1 181 ? -0.104 15.273 14.828 1 98.94 181 GLY A O 1
ATOM 1418 N N . LEU A 1 182 ? 0.08 14.523 16.969 1 98.88 182 LEU A N 1
ATOM 1419 C CA . LEU A 1 182 ? -1.239 15.031 17.328 1 98.88 182 LEU A CA 1
ATOM 1420 C C . LEU A 1 182 ? -1.233 16.547 17.406 1 98.88 182 LEU A C 1
ATOM 1422 O O . LEU A 1 182 ? -0.304 17.141 17.969 1 98.88 182 LEU A O 1
ATOM 1426 N N . GLU A 1 183 ? -2.217 17.141 16.859 1 98.75 183 GLU A N 1
ATOM 1427 C CA . GLU A 1 183 ? -2.275 18.594 16.781 1 98.75 183 GLU A CA 1
ATOM 1428 C C . GLU A 1 183 ? -3.279 19.156 17.797 1 98.75 183 GLU A C 1
ATOM 1430 O O . GLU A 1 183 ? -4.441 19.375 17.453 1 98.75 183 GLU A O 1
ATOM 1435 N N . PRO A 1 184 ? -2.791 19.469 19.016 1 98.75 184 PRO A N 1
ATOM 1436 C CA . PRO A 1 184 ? -3.715 20.062 19.984 1 98.75 184 PRO A CA 1
ATOM 1437 C C . PRO A 1 184 ? -4.496 21.234 19.406 1 98.75 184 PRO A C 1
ATOM 1439 O O . PRO A 1 184 ? -3.928 22.078 18.688 1 98.75 184 PRO A O 1
ATOM 1442 N N . GLU A 1 185 ? -5.773 21.234 19.688 1 98.38 185 GLU A N 1
ATOM 1443 C CA . GLU A 1 185 ? -6.648 22.266 19.125 1 98.38 185 GLU A CA 1
ATOM 1444 C C . GLU A 1 185 ? -7.762 22.641 20.094 1 98.38 185 GLU A C 1
ATOM 1446 O O . GLU A 1 185 ? -8.336 21.766 20.75 1 98.38 185 GLU A O 1
ATOM 1451 N N . PRO A 1 186 ? -8.039 23.953 20.25 1 98.19 186 PRO A N 1
ATOM 1452 C CA . PRO A 1 186 ? -9.133 24.359 21.125 1 98.19 186 PRO A CA 1
ATOM 1453 C C . PRO A 1 186 ? -10.43 23.609 20.859 1 98.19 186 PRO A C 1
ATOM 1455 O O . PRO A 1 186 ? -10.883 23.531 19.719 1 98.19 186 PRO A O 1
ATOM 1458 N N . GLY A 1 187 ? -11.008 23.094 21.906 1 97.56 187 GLY A N 1
ATOM 1459 C CA . GLY A 1 187 ? -12.273 22.375 21.812 1 97.56 187 GLY A CA 1
ATOM 1460 C C . GLY A 1 187 ? -12.109 20.859 21.797 1 97.56 187 GLY A C 1
ATOM 1461 O O . GLY A 1 187 ? -13.047 20.125 22.094 1 97.56 187 GLY A O 1
ATOM 1462 N N . CYS A 1 188 ? -10.984 20.359 21.453 1 98.12 188 CYS A N 1
ATOM 1463 C CA . CYS A 1 188 ? -10.734 18.922 21.391 1 98.12 188 CYS A CA 1
ATOM 1464 C C . CYS A 1 188 ? -10.367 18.375 22.766 1 98.12 188 CYS A C 1
ATOM 1466 O O . CYS A 1 188 ? -10.133 19.141 23.703 1 98.12 188 CYS A O 1
ATOM 1468 N N . THR A 1 189 ? -10.344 17.062 22.891 1 97.38 189 THR A N 1
ATOM 1469 C CA . THR A 1 189 ? -9.922 16.391 24.109 1 97.38 189 THR A CA 1
ATOM 1470 C C . THR A 1 189 ? -8.508 16.797 24.516 1 97.38 189 THR A C 1
ATOM 1472 O O . THR A 1 189 ? -8.195 16.906 25.703 1 97.38 189 THR A O 1
ATOM 1475 N N . VAL A 1 190 ? -7.715 16.906 23.531 1 98.38 190 VAL A N 1
ATOM 1476 C CA . VAL A 1 190 ? -6.383 17.484 23.672 1 98.38 190 VAL A CA 1
ATOM 1477 C C . VAL A 1 190 ? -6.371 18.906 23.109 1 98.38 190 VAL A C 1
ATOM 1479 O O . VAL A 1 190 ? -6.121 19.109 21.922 1 98.38 190 VAL A O 1
ATOM 1482 N N . GLU A 1 191 ? -6.594 19.828 23.969 1 98.12 191 GLU A N 1
ATOM 1483 C CA . GLU A 1 191 ? -6.652 21.219 23.562 1 98.12 191 GLU A CA 1
ATOM 1484 C C . GLU A 1 191 ? -5.285 21.891 23.672 1 98.12 191 GLU A C 1
ATOM 1486 O O . GLU A 1 191 ? -4.91 22.688 22.812 1 98.12 191 GLU A O 1
ATOM 1491 N N . THR A 1 192 ? -4.605 21.578 24.719 1 98.25 192 THR A N 1
ATOM 1492 C CA . THR A 1 192 ? -3.303 22.188 24.969 1 98.25 192 THR A CA 1
ATOM 1493 C C . THR A 1 192 ? -2.193 21.141 24.875 1 98.25 192 THR A C 1
ATOM 1495 O O . THR A 1 192 ? -2.461 19.938 24.875 1 98.25 192 THR A O 1
ATOM 1498 N N . THR A 1 193 ? -0.968 21.594 24.719 1 98.56 193 THR A N 1
ATOM 1499 C CA . THR A 1 193 ? 0.169 20.672 24.719 1 98.56 193 THR A CA 1
ATOM 1500 C C . THR A 1 193 ? 0.245 19.906 26.047 1 98.56 193 THR A C 1
ATOM 1502 O O . THR A 1 193 ? 0.653 18.75 26.062 1 98.56 193 THR A O 1
ATOM 1505 N N . ALA A 1 194 ? -0.124 20.531 27.125 1 98.19 194 ALA A N 1
ATOM 1506 C CA . ALA A 1 194 ? -0.157 19.875 28.422 1 98.19 194 ALA A CA 1
ATOM 1507 C C . ALA A 1 194 ? -1.124 18.688 28.406 1 98.19 194 ALA A C 1
ATOM 1509 O O . ALA A 1 194 ? -0.839 17.641 28.984 1 98.19 194 ALA A O 1
ATOM 1510 N N . ASP A 1 195 ? -2.254 18.844 27.766 1 98.31 195 ASP A N 1
ATOM 1511 C CA . ASP A 1 195 ? -3.264 17.797 27.688 1 98.31 195 ASP A CA 1
ATOM 1512 C C . ASP A 1 195 ? -2.729 16.578 26.938 1 98.31 195 ASP A C 1
ATOM 1514 O O . ASP A 1 195 ? -3.238 15.469 27.109 1 98.31 195 ASP A O 1
ATOM 1518 N N . ALA A 1 196 ? -1.752 16.797 26.094 1 98.56 196 ALA A N 1
ATOM 1519 C CA . ALA A 1 196 ? -1.244 15.734 25.219 1 98.56 196 ALA A CA 1
ATOM 1520 C C . ALA A 1 196 ? -0.314 14.797 26 1 98.56 196 ALA A C 1
ATOM 1522 O O . ALA A 1 196 ? -0.085 13.656 25.578 1 98.56 196 ALA A O 1
ATOM 1523 N N . ILE A 1 197 ? 0.21 15.25 27.094 1 98.62 197 ILE A N 1
ATOM 1524 C CA . ILE A 1 197 ? 1.309 14.57 27.781 1 98.62 197 ILE A CA 1
ATOM 1525 C C . ILE A 1 197 ? 0.83 13.219 28.312 1 98.62 197 ILE A C 1
ATOM 1527 O O . ILE A 1 197 ? 1.438 12.18 28.031 1 98.62 197 ILE A O 1
ATOM 1531 N N . ALA A 1 198 ? -0.25 13.164 29.016 1 98 198 ALA A N 1
ATOM 1532 C CA . ALA A 1 198 ? -0.699 11.93 29.641 1 98 198 ALA A CA 1
ATOM 1533 C C . ALA A 1 198 ? -1.047 10.875 28.594 1 98 198 ALA A C 1
ATOM 1535 O O . ALA A 1 198 ? -0.54 9.75 28.641 1 98 198 ALA A O 1
ATOM 1536 N N . PRO A 1 199 ? -1.911 11.25 27.609 1 98 199 PRO A N 1
ATOM 1537 C CA . PRO A 1 199 ? -2.248 10.219 26.625 1 98 199 PRO A CA 1
ATOM 1538 C C . PRO A 1 199 ? -1.036 9.75 25.828 1 98 199 PRO A C 1
ATOM 1540 O O . PRO A 1 199 ? -0.929 8.562 25.5 1 98 199 PRO A O 1
ATOM 1543 N N . LEU A 1 200 ? -0.109 10.609 25.516 1 98.44 200 LEU A N 1
ATOM 1544 C CA . LEU A 1 200 ? 1.036 10.227 24.688 1 98.44 200 LEU A CA 1
ATOM 1545 C C . LEU A 1 200 ? 2.053 9.438 25.516 1 98.44 200 LEU A C 1
ATOM 1547 O O . LEU A 1 200 ? 2.729 8.555 24.984 1 98.44 200 LEU A O 1
ATOM 1551 N N . THR A 1 201 ? 2.182 9.789 26.797 1 98 201 THR A N 1
ATOM 1552 C CA . THR A 1 201 ? 3.014 8.977 27.672 1 98 201 THR A CA 1
ATOM 1553 C C . THR A 1 201 ? 2.457 7.566 27.797 1 98 201 THR A C 1
ATOM 1555 O O . THR A 1 201 ? 3.219 6.598 27.875 1 98 201 THR A O 1
ATOM 1558 N N . ALA A 1 202 ? 1.162 7.469 27.844 1 97.38 202 ALA A N 1
ATOM 1559 C CA . ALA A 1 202 ? 0.52 6.16 27.938 1 97.38 202 ALA A CA 1
ATOM 1560 C C . ALA A 1 202 ? 0.776 5.34 26.672 1 97.38 202 ALA A C 1
ATOM 1562 O O . ALA A 1 202 ? 0.916 4.113 26.75 1 97.38 202 ALA A O 1
ATOM 1563 N N . VAL A 1 203 ? 0.739 5.984 25.516 1 97.5 203 VAL A N 1
ATOM 1564 C CA . VAL A 1 203 ? 1.111 5.301 24.281 1 97.5 203 VAL A CA 1
ATOM 1565 C C . VAL A 1 203 ? 2.564 4.84 24.359 1 97.5 203 VAL A C 1
ATOM 1567 O O . VAL A 1 203 ? 2.881 3.695 24.031 1 97.5 203 VAL A O 1
ATOM 1570 N N . GLY A 1 204 ? 3.396 5.738 24.797 1 96.38 204 GLY A N 1
ATOM 1571 C CA . GLY A 1 204 ? 4.758 5.395 25.172 1 96.38 204 GLY A CA 1
ATOM 1572 C C . GLY A 1 204 ? 5.625 5.02 23.984 1 96.38 204 GLY A C 1
ATOM 1573 O O . GLY A 1 204 ? 6.398 4.062 24.047 1 96.38 204 GLY A O 1
ATOM 1574 N N . HIS A 1 205 ? 5.484 5.695 22.859 1 96.12 205 HIS A N 1
ATOM 1575 C CA . HIS A 1 205 ? 6.254 5.398 21.656 1 96.12 205 HIS A CA 1
ATOM 1576 C C . HIS A 1 205 ? 6.812 6.672 21.031 1 96.12 205 HIS A C 1
ATOM 1578 O O . HIS A 1 205 ? 6.082 7.652 20.844 1 96.12 205 HIS A O 1
ATOM 1584 N N . ASP A 1 206 ? 7.996 6.68 20.562 1 95.88 206 ASP A N 1
ATOM 1585 C CA . ASP A 1 206 ? 8.703 7.875 20.109 1 95.88 206 ASP A CA 1
ATOM 1586 C C . ASP A 1 206 ? 8.211 8.328 18.734 1 95.88 206 ASP A C 1
ATOM 1588 O O . ASP A 1 206 ? 8.508 9.438 18.297 1 95.88 206 ASP A O 1
ATOM 1592 N N . ARG A 1 207 ? 7.457 7.504 18.078 1 97.88 207 ARG A N 1
ATOM 1593 C CA . ARG A 1 207 ? 6.996 7.848 16.734 1 97.88 207 ARG A CA 1
ATOM 1594 C C . ARG A 1 207 ? 5.711 8.672 16.797 1 97.88 207 ARG A C 1
ATOM 1596 O O . ARG A 1 207 ? 5.289 9.242 15.797 1 97.88 207 ARG A O 1
ATOM 1603 N N . ILE A 1 208 ? 5.094 8.727 17.969 1 98.81 208 ILE A N 1
ATOM 1604 C CA . ILE A 1 208 ? 3.863 9.484 18.156 1 98.81 208 ILE A CA 1
ATOM 1605 C C . ILE A 1 208 ? 4.117 10.648 19.109 1 98.81 208 ILE A C 1
ATOM 1607 O O . ILE A 1 208 ? 4.523 10.445 20.25 1 98.81 208 ILE A O 1
ATOM 1611 N N . GLY A 1 209 ? 3.902 11.828 18.625 1 98.88 209 GLY A N 1
ATOM 1612 C CA . GLY A 1 209 ? 4.117 13.023 19.422 1 98.88 209 GLY A CA 1
ATOM 1613 C C . GLY A 1 209 ? 3.117 14.125 19.141 1 98.88 209 GLY A C 1
ATOM 1614 O O . GLY A 1 209 ? 1.923 13.859 18.984 1 98.88 209 GLY A O 1
ATOM 1615 N N . VAL A 1 210 ? 3.664 15.359 19.094 1 98.88 210 VAL A N 1
ATOM 1616 C CA . VAL A 1 210 ? 2.777 16.516 18.984 1 98.88 210 VAL A CA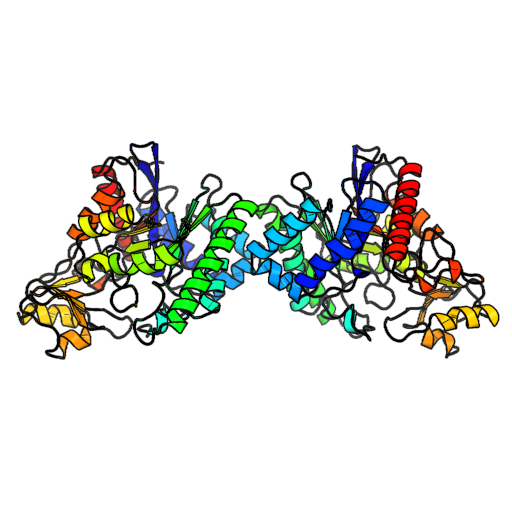 1
ATOM 1617 C C . VAL A 1 210 ? 3.156 17.344 17.75 1 98.88 210 VAL A C 1
ATOM 1619 O O . VAL A 1 210 ? 4.34 17.547 17.484 1 98.88 210 VAL A O 1
ATOM 1622 N N . CYS A 1 211 ? 2.189 17.703 17.031 1 98.88 211 CYS A N 1
ATOM 1623 C CA . CYS A 1 211 ? 2.318 18.812 16.094 1 98.88 211 CYS A CA 1
ATOM 1624 C C . CYS A 1 211 ? 1.965 20.141 16.766 1 98.88 211 CYS A C 1
ATOM 1626 O O . CYS A 1 211 ? 0.794 20.406 17.062 1 98.88 211 CYS A O 1
ATOM 1628 N N . VAL A 1 212 ? 2.912 20.969 16.984 1 98.88 212 VAL A N 1
ATOM 1629 C CA . VAL A 1 212 ? 2.666 22.234 17.656 1 98.88 212 VAL A CA 1
ATOM 1630 C C . VAL A 1 212 ? 2.211 23.266 16.625 1 98.88 212 VAL A C 1
ATOM 1632 O O . VAL A 1 212 ? 3.014 23.75 15.82 1 98.88 212 VAL A O 1
ATOM 1635 N N . ASP A 1 213 ? 1.03 23.531 16.672 1 98.75 213 ASP A N 1
ATOM 1636 C CA . ASP A 1 213 ? 0.487 24.641 15.906 1 98.75 213 ASP A CA 1
ATOM 1637 C C . ASP A 1 213 ? 0.501 25.938 16.719 1 98.75 213 ASP A C 1
ATOM 1639 O O . ASP A 1 213 ? -0.218 26.062 17.719 1 98.75 213 ASP A O 1
ATOM 1643 N N . THR A 1 214 ? 1.167 26.922 16.25 1 98.81 214 THR A N 1
ATOM 1644 C CA . THR A 1 214 ? 1.416 28.109 17.062 1 98.81 214 THR A CA 1
ATOM 1645 C C . THR A 1 214 ? 0.144 28.938 17.203 1 98.81 214 THR A C 1
ATOM 1647 O O . THR A 1 214 ? -0.023 29.656 18.188 1 98.81 214 THR A O 1
ATOM 1650 N N . CYS A 1 215 ? -0.738 28.906 16.234 1 98.62 215 CYS A N 1
ATOM 1651 C CA . CYS A 1 215 ? -2.041 29.547 16.375 1 98.62 215 CYS A CA 1
ATOM 1652 C C . CYS A 1 215 ? -2.861 28.891 17.469 1 98.62 215 CYS A C 1
ATOM 1654 O O . CYS A 1 215 ? -3.443 29.578 18.312 1 98.62 215 CYS A O 1
ATOM 1656 N N . HIS A 1 216 ? -2.875 27.578 17.453 1 98.75 216 HIS A N 1
ATOM 1657 C CA . HIS A 1 216 ? -3.631 26.844 18.453 1 98.75 216 HIS A CA 1
ATOM 1658 C C . HIS A 1 216 ? -3.074 27.094 19.859 1 98.75 216 HIS A C 1
ATOM 1660 O O . HIS A 1 216 ? -3.834 27.359 20.797 1 98.75 216 HIS A O 1
ATOM 1666 N N . LEU A 1 217 ? -1.822 26.984 19.938 1 98.75 217 LEU A N 1
ATOM 1667 C CA . LEU A 1 217 ? -1.142 27.25 21.203 1 98.75 217 LEU A CA 1
ATOM 1668 C C . LEU A 1 217 ? -1.473 28.641 21.719 1 98.75 217 LEU A C 1
ATOM 1670 O O . LEU A 1 217 ? -1.802 28.812 22.891 1 98.75 217 LEU A O 1
ATOM 1674 N N . ALA A 1 218 ? -1.438 29.641 20.828 1 98.81 218 ALA A N 1
ATOM 1675 C CA . ALA A 1 218 ? -1.733 31.016 21.188 1 98.81 218 ALA A CA 1
ATOM 1676 C C . ALA A 1 218 ? -3.195 31.188 21.594 1 98.81 218 ALA A C 1
ATOM 1678 O O . ALA A 1 218 ? -3.5 31.891 22.562 1 98.81 218 ALA A O 1
ATOM 1679 N N . THR A 1 219 ? -4.086 30.594 20.844 1 98.81 219 THR A N 1
ATOM 1680 C CA . THR A 1 219 ? -5.516 30.703 21.109 1 98.81 219 THR A CA 1
ATOM 1681 C C . THR A 1 219 ? -5.844 30.203 22.516 1 98.81 219 THR A C 1
ATOM 1683 O O . THR A 1 219 ? -6.648 30.797 23.219 1 98.81 219 THR A O 1
ATOM 1686 N N . SER A 1 220 ? -5.148 29.188 22.938 1 98.56 220 SER A N 1
ATOM 1687 C CA . SER A 1 220 ? -5.379 28.609 24.266 1 98.56 220 SER A CA 1
ATOM 1688 C C . SER A 1 220 ? -4.512 29.281 25.328 1 98.56 220 SER A C 1
ATOM 1690 O O . SER A 1 220 ? -4.41 28.812 26.453 1 98.56 220 SER A O 1
ATOM 1692 N N . PHE A 1 221 ? -3.789 30.297 24.969 1 98.38 221 PHE A N 1
ATOM 1693 C CA . PHE A 1 221 ? -3.016 31.172 25.844 1 98.38 221 PHE A CA 1
ATOM 1694 C C . PHE A 1 221 ? -1.929 30.375 26.562 1 98.38 221 PHE A C 1
ATOM 1696 O O . PHE A 1 221 ? -1.654 30.625 27.734 1 98.38 221 PHE A O 1
ATOM 1703 N N . GLU A 1 222 ? -1.379 29.406 25.875 1 98.44 222 GLU A N 1
ATOM 1704 C CA . GLU A 1 222 ? -0.227 28.703 26.438 1 98.44 222 GLU A CA 1
ATOM 1705 C C . GLU A 1 222 ? 1.038 29.547 26.328 1 98.44 222 GLU A C 1
ATOM 1707 O O . GLU A 1 222 ? 1.222 30.281 25.359 1 98.44 222 GLU A O 1
ATOM 1712 N N . ASP A 1 223 ? 1.834 29.453 27.359 1 98.12 223 ASP A N 1
ATOM 1713 C CA . ASP A 1 223 ? 3.172 30.031 27.297 1 98.12 223 ASP A CA 1
ATOM 1714 C C . ASP A 1 223 ? 4.129 29.125 26.531 1 98.12 223 ASP A C 1
ATOM 1716 O O . ASP A 1 223 ? 4.324 27.969 26.906 1 98.12 223 ASP A O 1
ATOM 1720 N N . PRO A 1 224 ? 4.734 29.656 25.484 1 98.44 224 PRO A N 1
ATOM 1721 C CA . PRO A 1 224 ? 5.57 28.828 24.625 1 98.44 224 PRO A CA 1
ATOM 1722 C C . PRO A 1 224 ? 6.668 28.094 25.391 1 98.44 224 PRO A C 1
ATOM 1724 O O . PRO A 1 224 ? 6.859 26.891 25.203 1 98.44 224 PRO A O 1
ATOM 1727 N N . GLN A 1 225 ? 7.383 28.766 26.25 1 98.06 225 GLN A N 1
ATOM 1728 C CA . GLN A 1 225 ? 8.477 28.156 27 1 98.06 225 GLN A CA 1
ATOM 1729 C C . GLN A 1 225 ? 7.965 27.031 27.891 1 98.06 225 GLN A C 1
ATOM 1731 O O . GLN A 1 225 ? 8.508 25.922 27.875 1 98.06 225 GLN A O 1
ATOM 1736 N N . THR A 1 226 ? 6.973 27.328 28.641 1 98.38 226 THR A N 1
ATOM 1737 C CA . THR A 1 226 ? 6.395 26.344 29.547 1 98.38 226 THR A CA 1
ATOM 1738 C C . THR A 1 226 ? 5.883 25.125 28.781 1 98.38 226 THR A C 1
ATOM 1740 O O . THR A 1 226 ? 6.105 23.984 29.188 1 98.38 226 THR A O 1
ATOM 1743 N N . ALA A 1 227 ? 5.176 25.359 27.703 1 98.62 227 ALA A N 1
ATOM 1744 C CA . ALA A 1 227 ? 4.582 24.297 26.891 1 98.62 227 ALA A CA 1
ATOM 1745 C C . ALA A 1 227 ? 5.652 23.359 26.359 1 98.62 227 ALA A C 1
ATOM 1747 O O . ALA A 1 227 ? 5.559 22.141 26.531 1 98.62 227 ALA A O 1
ATOM 1748 N N . LEU A 1 228 ? 6.723 23.906 25.75 1 98.75 228 LEU A N 1
ATOM 1749 C CA . LEU A 1 228 ? 7.75 23.078 25.109 1 98.75 228 LEU A CA 1
ATOM 1750 C C . LEU A 1 228 ? 8.641 22.422 26.141 1 98.75 228 LEU A C 1
ATOM 1752 O O . LEU A 1 228 ? 9.086 21.281 25.953 1 98.75 228 LEU A O 1
ATOM 1756 N N . ASP A 1 229 ? 8.875 23.094 27.297 1 98.31 229 ASP A N 1
ATOM 1757 C CA . ASP A 1 229 ? 9.641 22.484 28.375 1 98.31 229 ASP A CA 1
ATOM 1758 C C . ASP A 1 229 ? 8.906 21.281 28.953 1 98.31 229 ASP A C 1
ATOM 1760 O O . ASP A 1 229 ? 9.531 20.266 29.281 1 98.31 229 ASP A O 1
ATOM 1764 N N . ALA A 1 230 ? 7.66 21.406 29.062 1 98.69 230 ALA A N 1
ATOM 1765 C CA . ALA A 1 230 ? 6.867 20.312 29.625 1 98.69 230 ALA A CA 1
ATOM 1766 C C . ALA A 1 230 ? 6.898 19.094 28.719 1 98.69 230 ALA A C 1
ATOM 1768 O O . ALA A 1 230 ? 7.008 17.953 29.188 1 98.69 230 ALA A O 1
ATOM 1769 N N . LEU A 1 231 ? 6.738 19.328 27.422 1 98.62 231 LEU A N 1
ATOM 1770 C CA . LEU A 1 231 ? 6.832 18.219 26.469 1 98.62 231 LEU A CA 1
ATOM 1771 C C . LEU A 1 231 ? 8.195 17.531 26.562 1 98.62 231 LEU A C 1
ATOM 1773 O O . LEU A 1 231 ? 8.273 16.312 26.594 1 98.62 231 LEU A O 1
ATOM 1777 N N . THR A 1 232 ? 9.242 18.359 26.594 1 98 232 THR A N 1
ATOM 1778 C CA . THR A 1 232 ? 10.602 17.844 26.688 1 98 232 THR A CA 1
ATOM 1779 C C . THR A 1 232 ? 10.797 17.016 27.953 1 98 232 THR A C 1
ATOM 1781 O O . THR A 1 232 ? 11.336 15.914 27.906 1 98 232 THR A O 1
ATOM 1784 N N . ALA A 1 233 ? 10.359 17.531 29.031 1 98.19 233 ALA A N 1
ATOM 1785 C CA . ALA A 1 233 ? 10.516 16.859 30.328 1 98.19 233 ALA A CA 1
ATOM 1786 C C . ALA A 1 233 ? 9.773 15.531 30.344 1 98.19 233 ALA A C 1
ATOM 1788 O O . ALA A 1 233 ? 10.219 14.57 30.969 1 98.19 233 ALA A O 1
ATOM 1789 N N . ALA A 1 234 ? 8.641 15.484 29.656 1 98.31 234 ALA A N 1
ATOM 1790 C CA . ALA A 1 234 ? 7.812 14.289 29.641 1 98.31 234 ALA A CA 1
ATOM 1791 C C . ALA A 1 234 ? 8.32 13.281 28.609 1 98.31 234 ALA A C 1
ATOM 1793 O O . ALA A 1 234 ? 7.844 12.148 28.547 1 98.31 234 ALA A O 1
ATOM 1794 N N . GLY A 1 235 ? 9.258 13.68 27.781 1 98 235 GLY A N 1
ATOM 1795 C CA . GLY A 1 235 ? 9.766 12.82 26.719 1 98 235 GLY A CA 1
ATOM 1796 C C . GLY A 1 235 ? 8.82 12.688 25.547 1 98 235 GLY A C 1
ATOM 1797 O O . GLY A 1 235 ? 8.852 11.695 24.828 1 98 235 GLY A O 1
ATOM 1798 N N . VAL A 1 236 ? 7.906 13.625 25.328 1 98.44 236 VAL A N 1
ATOM 1799 C CA . VAL A 1 236 ? 6.984 13.656 24.203 1 98.44 236 VAL A CA 1
ATOM 1800 C C . VAL A 1 236 ? 7.598 14.461 23.062 1 98.44 236 VAL A C 1
ATOM 1802 O O . VAL A 1 236 ? 7.82 15.664 23.188 1 98.44 236 VAL A O 1
ATOM 1805 N N . PRO A 1 237 ? 7.867 13.852 21.984 1 98.38 237 PRO A N 1
ATOM 1806 C CA . PRO A 1 237 ? 8.547 14.57 20.906 1 98.38 237 PRO A CA 1
ATOM 1807 C C . PRO A 1 237 ? 7.641 15.594 20.219 1 98.38 237 PRO A C 1
ATOM 1809 O O . PRO A 1 237 ? 6.445 15.352 20.047 1 98.38 237 PRO A O 1
ATOM 1812 N N . VAL A 1 238 ? 8.219 16.734 19.797 1 98.81 238 VAL A N 1
ATOM 1813 C CA . VAL A 1 238 ? 7.59 17.625 18.844 1 98.81 238 VAL A CA 1
ATOM 1814 C C . VAL A 1 238 ? 7.875 17.141 17.422 1 98.81 238 VAL A C 1
ATOM 1816 O O . VAL A 1 238 ? 8.977 17.328 16.906 1 98.81 238 VAL A O 1
ATOM 1819 N N . VAL A 1 239 ? 6.922 16.594 16.828 1 98.81 239 VAL A N 1
ATOM 1820 C CA . VAL A 1 239 ? 7.078 15.914 15.547 1 98.81 239 VAL A CA 1
ATOM 1821 C C . VAL A 1 239 ? 7.215 16.938 14.422 1 98.81 239 VAL A C 1
ATOM 1823 O O . VAL A 1 239 ? 8.07 16.797 13.547 1 98.81 239 VAL A O 1
ATOM 1826 N N . LYS A 1 240 ? 6.352 17.922 14.414 1 98.81 240 LYS A N 1
ATOM 1827 C CA . LYS A 1 240 ? 6.387 19.047 13.484 1 98.81 240 LYS A CA 1
ATOM 1828 C C . LYS A 1 240 ? 5.68 20.266 14.07 1 98.81 240 LYS A C 1
ATOM 1830 O O . LYS A 1 240 ? 5.051 20.188 15.125 1 98.81 240 LYS A O 1
ATOM 1835 N N . SER A 1 241 ? 5.902 21.359 13.445 1 98.88 241 SER A N 1
ATOM 1836 C CA . SER A 1 241 ? 5.227 22.578 13.891 1 98.88 241 SER A CA 1
ATOM 1837 C C . SER A 1 241 ? 4.602 23.328 12.719 1 98.88 241 SER A C 1
ATOM 1839 O O . SER A 1 241 ? 5.195 23.406 11.641 1 98.88 241 SER A O 1
ATOM 1841 N N . GLN A 1 242 ? 3.482 23.734 12.945 1 98.69 242 GLN A N 1
ATOM 1842 C CA . GLN A 1 242 ? 2.789 24.594 11.992 1 98.69 242 GLN A CA 1
ATOM 1843 C C . GLN A 1 242 ? 2.846 26.062 12.43 1 98.69 242 GLN A C 1
ATOM 1845 O O . GLN A 1 242 ? 2.34 26.406 13.492 1 98.69 242 GLN A O 1
ATOM 1850 N N . LEU A 1 243 ? 3.432 26.844 11.586 1 98.56 243 LEU A N 1
ATOM 1851 C CA . LEU A 1 243 ? 3.654 28.25 11.859 1 98.56 243 LEU A CA 1
ATOM 1852 C C . LEU A 1 243 ? 2.455 29.094 11.414 1 98.56 243 LEU A C 1
ATOM 1854 O O . LEU A 1 243 ? 2.369 29.5 10.258 1 98.56 243 LEU A O 1
ATOM 1858 N N . SER A 1 244 ? 1.611 29.359 12.352 1 98 244 SER A N 1
ATOM 1859 C CA . SER A 1 244 ? 0.387 30.109 12.117 1 98 244 SER A CA 1
ATOM 1860 C C . SER A 1 244 ? 0.121 31.094 13.258 1 98 244 SER A C 1
ATOM 1862 O O . SER A 1 244 ? 0.731 30.984 14.328 1 98 244 SER A O 1
ATOM 1864 N N . ALA A 1 245 ? -0.728 32.062 13.039 1 98.31 245 ALA A N 1
ATOM 1865 C CA . ALA A 1 245 ? -1.063 33.062 14.047 1 98.31 245 ALA A CA 1
ATOM 1866 C C . ALA A 1 245 ? -2.574 33.25 14.164 1 98.31 245 ALA A C 1
ATOM 1868 O O . ALA A 1 245 ? -3.291 33.188 13.156 1 98.31 245 ALA A O 1
ATOM 1869 N N . ALA A 1 246 ? -2.979 33.531 15.367 1 98.31 246 ALA A N 1
ATOM 1870 C CA . ALA A 1 246 ? -4.395 33.75 15.648 1 98.31 246 ALA A CA 1
ATOM 1871 C C . ALA A 1 246 ? -4.738 35.25 15.594 1 98.31 246 ALA A C 1
ATOM 1873 O O . ALA A 1 246 ? -3.844 36.094 15.562 1 98.31 246 ALA A O 1
ATOM 1874 N N . LEU A 1 247 ? -6.02 35.469 15.508 1 97.62 247 LEU A N 1
ATOM 1875 C CA . LEU A 1 247 ? -6.531 36.844 15.641 1 97.62 247 LEU A CA 1
ATOM 1876 C C . LEU A 1 247 ? -6.582 37.25 17.109 1 97.62 247 LEU A C 1
ATOM 1878 O O . LEU A 1 247 ? -7.074 36.5 17.953 1 97.62 247 LEU A O 1
ATOM 1882 N N . HIS A 1 248 ? -6.059 38.438 17.438 1 98.31 248 HIS A N 1
ATOM 1883 C CA . HIS A 1 248 ? -5.98 38.938 18.797 1 98.31 248 HIS A CA 1
ATOM 1884 C C . HIS A 1 248 ? -6.77 40.219 18.953 1 98.31 248 HIS A C 1
ATOM 1886 O O . HIS A 1 248 ? -6.535 41.188 18.234 1 98.31 248 HIS A O 1
ATOM 1892 N N . ALA A 1 249 ? -7.727 40.281 19.828 1 98.44 249 ALA A N 1
ATOM 1893 C CA . ALA A 1 249 ? -8.484 41.469 20.219 1 98.44 249 ALA A CA 1
ATOM 1894 C C . ALA A 1 249 ? -8.133 41.875 21.641 1 98.44 249 ALA A C 1
ATOM 1896 O O . ALA A 1 249 ? -8.648 41.344 22.609 1 98.44 249 ALA A O 1
ATOM 1897 N N . GLU A 1 250 ? -7.395 42.938 21.734 1 98.06 250 GLU A N 1
ATOM 1898 C CA . GLU A 1 250 ? -6.875 43.375 23.031 1 98.06 250 GLU A CA 1
ATOM 1899 C C . GLU A 1 250 ? -8 43.875 23.922 1 98.06 250 GLU A C 1
ATOM 1901 O O . GLU A 1 250 ? -7.957 43.688 25.141 1 98.06 250 GLU A O 1
ATOM 1906 N N . HIS A 1 251 ? -8.977 44.594 23.312 1 97.5 251 HIS A N 1
ATOM 1907 C CA . HIS A 1 251 ? -10.055 45.219 24.078 1 97.5 251 HIS A CA 1
ATOM 1908 C C . HIS A 1 251 ? -11.422 44.844 23.5 1 97.5 251 HIS A C 1
ATOM 1910 O O . HIS A 1 251 ? -12.148 45.688 22.984 1 97.5 251 HIS A O 1
ATOM 1916 N N . PRO A 1 252 ? -11.797 43.625 23.75 1 97.19 252 PRO A N 1
ATOM 1917 C CA . PRO A 1 252 ? -13.016 43.125 23.125 1 97.19 252 PRO A CA 1
ATOM 1918 C C . PRO A 1 252 ? -14.273 43.812 23.625 1 97.19 252 PRO A C 1
ATOM 1920 O O . PRO A 1 252 ? -15.344 43.688 23.031 1 97.19 252 PRO A O 1
ATOM 1923 N N . HIS A 1 253 ? -14.219 44.562 24.719 1 95.44 253 HIS A N 1
ATOM 1924 C CA . HIS A 1 253 ? -15.375 45.25 25.266 1 95.44 253 HIS A CA 1
ATOM 1925 C C . HIS A 1 253 ? -15.711 46.5 24.422 1 95.44 253 HIS A C 1
ATOM 1927 O O . HIS A 1 253 ? -16.797 47.062 24.531 1 95.44 253 HIS A O 1
ATOM 1933 N N . LEU A 1 254 ? -14.766 46.938 23.641 1 97.31 254 LEU A N 1
ATOM 1934 C CA . LEU A 1 254 ? -14.984 48.125 22.844 1 97.31 254 LEU A CA 1
ATOM 1935 C C . LEU A 1 254 ? -15.859 47.844 21.625 1 97.31 254 LEU A C 1
ATOM 1937 O O . LEU A 1 254 ? -15.625 46.844 20.922 1 97.31 254 LEU A O 1
ATOM 1941 N N . PRO A 1 255 ? -16.797 48.719 21.328 1 96.06 255 PRO A N 1
ATOM 1942 C CA . PRO A 1 255 ? -17.703 48.469 20.203 1 96.06 255 PRO A CA 1
ATOM 1943 C C . PRO A 1 255 ? -16.984 48.344 18.859 1 96.06 255 PRO A C 1
ATOM 1945 O O . PRO A 1 255 ? -17.328 47.5 18.047 1 96.06 255 PRO A O 1
ATOM 1948 N N . ALA A 1 256 ? -15.961 49.094 18.672 1 96.5 256 ALA A N 1
ATOM 1949 C CA . ALA A 1 256 ? -15.219 49.062 17.406 1 96.5 256 ALA A CA 1
ATOM 1950 C C . ALA A 1 256 ? -14.5 47.75 17.234 1 96.5 256 ALA A C 1
ATOM 1952 O O . ALA A 1 256 ? -14.367 47.25 16.109 1 96.5 256 ALA A O 1
ATOM 1953 N N . VAL A 1 257 ? -14.008 47.219 18.297 1 97.19 257 VAL A N 1
ATOM 1954 C CA . VAL A 1 257 ? -13.328 45.938 18.266 1 97.19 257 VAL A CA 1
ATOM 1955 C C . VAL A 1 257 ? -14.336 44.844 18 1 97.19 257 VAL A C 1
ATOM 1957 O O . VAL A 1 257 ? -14.07 43.938 17.203 1 97.19 257 VAL A O 1
ATOM 1960 N N . ARG A 1 258 ? -15.484 44.938 18.578 1 95.94 258 ARG A N 1
ATOM 1961 C CA . ARG A 1 258 ? -16.547 43.938 18.359 1 95.94 258 ARG A CA 1
ATOM 1962 C C . ARG A 1 258 ? -17.016 43.969 16.906 1 95.94 258 ARG A C 1
ATOM 1964 O O . ARG A 1 258 ? -17.281 42.906 16.328 1 95.94 258 ARG A O 1
ATOM 1971 N N . GLU A 1 259 ? -17.141 45.156 16.438 1 95.75 259 GLU A N 1
ATOM 1972 C CA . GLU A 1 259 ? -17.531 45.281 15.031 1 95.75 259 GLU A CA 1
ATOM 1973 C C . GLU A 1 259 ? -16.484 44.656 14.102 1 95.75 259 GLU A C 1
ATOM 1975 O O . GLU A 1 259 ? -16.844 43.969 13.141 1 95.75 259 GLU A O 1
ATOM 1980 N N . ALA A 1 260 ? -15.234 44.875 14.391 1 95.69 260 ALA A N 1
ATOM 1981 C CA . ALA A 1 260 ? -14.156 44.312 13.594 1 95.69 260 ALA A CA 1
ATOM 1982 C C . ALA A 1 260 ? -14.172 42.781 13.664 1 95.69 260 ALA A C 1
ATOM 1984 O O . ALA A 1 260 ? -13.992 42.094 12.648 1 95.69 260 ALA A O 1
ATOM 1985 N N . LEU A 1 261 ? -14.398 42.25 14.844 1 96.12 261 LEU A N 1
ATOM 1986 C CA . LEU A 1 261 ? -14.469 40.812 15.031 1 96.12 261 LEU A CA 1
ATOM 1987 C C . LEU A 1 261 ? -15.656 40.219 14.289 1 96.12 261 LEU A C 1
ATOM 1989 O O . LEU A 1 261 ? -15.562 39.125 13.727 1 96.12 261 LEU A O 1
ATOM 1993 N N . ALA A 1 262 ? -16.734 40.875 14.312 1 95 262 ALA A N 1
ATOM 1994 C CA . ALA A 1 262 ? -17.984 40.406 13.711 1 95 262 ALA A CA 1
ATOM 1995 C C . ALA A 1 262 ? -17.812 40.156 12.211 1 95 262 ALA A C 1
ATOM 1997 O O . ALA A 1 262 ? -18.469 39.312 11.633 1 95 262 ALA A O 1
ATOM 1998 N N . ALA A 1 263 ? -16.906 40.844 11.656 1 92.5 263 ALA A N 1
ATOM 1999 C CA . ALA A 1 263 ? -16.656 40.719 10.219 1 92.5 263 ALA A CA 1
ATOM 2000 C C . ALA A 1 263 ? -16.047 39.344 9.883 1 92.5 263 ALA A C 1
ATOM 2002 O O . ALA A 1 263 ? -16.062 38.938 8.727 1 92.5 263 ALA A O 1
ATOM 2003 N N . PHE A 1 264 ? -15.562 38.688 10.93 1 93.88 264 PHE A N 1
ATOM 2004 C CA . PHE A 1 264 ? -14.898 37.406 10.711 1 93.88 264 PHE A CA 1
ATOM 2005 C C . PHE A 1 264 ? -15.836 36.25 11.016 1 93.88 264 PHE A C 1
ATOM 2007 O O . PHE A 1 264 ? -15.492 35.094 10.781 1 93.88 264 PHE A O 1
ATOM 2014 N N . ASP A 1 265 ? -16.969 36.562 11.5 1 92.56 265 ASP A N 1
ATOM 2015 C CA . ASP A 1 265 ? -17.938 35.5 11.781 1 92.56 265 ASP A CA 1
ATOM 2016 C C . ASP A 1 265 ? -18.469 34.875 10.484 1 92.56 265 ASP A C 1
ATOM 2018 O O . ASP A 1 265 ? -19.016 35.594 9.641 1 92.56 265 ASP A O 1
ATOM 2022 N N . GLU A 1 266 ? -18.234 33.625 10.297 1 89.5 266 GLU A N 1
ATOM 2023 C CA . GLU A 1 266 ? -18.625 32.938 9.078 1 89.5 266 GLU A CA 1
ATOM 2024 C C . GLU A 1 266 ? -19.047 31.5 9.391 1 89.5 266 GLU A C 1
ATOM 2026 O O . GLU A 1 266 ? -18.703 30.953 10.445 1 89.5 266 GLU A O 1
ATOM 2031 N N . PRO A 1 267 ? -19.719 30.844 8.508 1 88.06 267 PRO A N 1
ATOM 2032 C CA . PRO A 1 267 ? -20.328 29.547 8.812 1 88.06 267 PRO A CA 1
ATOM 2033 C C . PRO A 1 267 ? -19.406 28.375 8.477 1 88.06 267 PRO A C 1
ATOM 2035 O O . PRO A 1 267 ? -19.703 27.234 8.828 1 88.06 267 PRO A O 1
ATOM 2038 N N . ARG A 1 268 ? -18.375 28.562 7.887 1 88.56 268 ARG A N 1
ATOM 2039 C CA . ARG A 1 268 ? -17.625 27.469 7.285 1 88.56 268 ARG A CA 1
ATOM 2040 C C . ARG A 1 268 ? -16.812 26.719 8.336 1 88.56 268 ARG A C 1
ATOM 2042 O O . ARG A 1 268 ? -16.906 25.484 8.438 1 88.56 268 ARG A O 1
ATOM 2049 N N . PHE A 1 269 ? -16.031 27.453 9.109 1 90.38 269 PHE A N 1
ATOM 2050 C CA . PHE A 1 269 ? -15.141 26.828 10.078 1 90.38 269 PHE A CA 1
ATOM 2051 C C . PHE A 1 269 ? -15.531 27.188 11.5 1 90.38 269 PHE A C 1
ATOM 2053 O O . PHE A 1 269 ? -16.266 28.156 11.719 1 90.38 269 PHE A O 1
ATOM 2060 N N . LEU A 1 270 ? -15.094 26.328 12.391 1 93.38 270 LEU A N 1
ATOM 2061 C CA . LEU A 1 270 ? -15.141 26.75 13.789 1 93.38 270 LEU A CA 1
ATOM 2062 C C . LEU A 1 270 ? -14.016 27.734 14.102 1 93.38 270 LEU A C 1
ATOM 2064 O O . LEU A 1 270 ? -12.867 27.5 13.727 1 93.38 270 LEU A O 1
ATOM 2068 N N . HIS A 1 271 ? -14.422 28.75 14.688 1 96.44 271 HIS A N 1
ATOM 2069 C CA . HIS A 1 271 ? -13.438 29.719 15.156 1 96.44 271 HIS A CA 1
ATOM 2070 C C . HIS A 1 271 ? -13.453 29.828 16.672 1 96.44 271 HIS A C 1
ATOM 2072 O O . HIS A 1 271 ? -13.938 30.828 17.219 1 96.44 271 HIS A O 1
ATOM 2078 N N . GLN A 1 272 ? -12.914 28.844 17.234 1 97.94 272 GLN A N 1
ATOM 2079 C CA . GLN A 1 272 ? -12.852 28.797 18.688 1 97.94 272 GLN A CA 1
ATOM 2080 C C . GLN A 1 272 ? -12.25 30.078 19.266 1 97.94 272 GLN A C 1
ATOM 2082 O O . GLN A 1 272 ? -11.234 30.562 18.766 1 97.94 272 GLN A O 1
ATOM 2087 N N . THR A 1 273 ? -12.852 30.594 20.234 1 98.38 273 THR A N 1
ATOM 2088 C CA . THR A 1 273 ? -12.438 31.859 20.844 1 98.38 273 THR A CA 1
ATOM 2089 C C . THR A 1 273 ? -12.219 31.688 22.344 1 98.38 273 THR A C 1
ATOM 2091 O O . THR A 1 273 ? -13.055 31.094 23.031 1 98.38 273 THR A O 1
ATOM 2094 N N . ARG A 1 274 ? -11.062 32.156 22.781 1 98.56 274 ARG A N 1
ATOM 2095 C CA . ARG A 1 274 ? -10.695 31.984 24.188 1 98.56 274 ARG A CA 1
ATOM 2096 C C . ARG A 1 274 ? -10.289 33.312 24.812 1 98.56 274 ARG A C 1
ATOM 2098 O O . ARG A 1 274 ? -9.906 34.25 24.109 1 98.56 274 ARG A O 1
ATOM 2105 N N . THR A 1 275 ? -10.383 33.406 26.094 1 98.31 275 THR A N 1
ATOM 2106 C CA . THR A 1 275 ? -9.852 34.469 26.938 1 98.31 275 THR A CA 1
ATOM 2107 C C . THR A 1 275 ? -9.289 33.875 28.234 1 98.31 275 THR A C 1
ATOM 2109 O O . THR A 1 275 ? -9.758 32.844 28.719 1 98.31 275 THR A O 1
ATOM 2112 N N . LEU A 1 276 ? -8.219 34.438 28.641 1 97.44 276 LEU A N 1
ATOM 2113 C CA . LEU A 1 276 ? -7.621 34.062 29.906 1 97.44 276 LEU A CA 1
ATOM 2114 C C . LEU A 1 276 ? -7.914 35.094 30.984 1 97.44 276 LEU A C 1
ATOM 2116 O O . LEU A 1 276 ? -7.453 36.219 30.906 1 97.44 276 LEU A O 1
ATOM 2120 N N . THR A 1 277 ? -8.672 34.625 31.953 1 94.25 277 THR A N 1
ATOM 2121 C CA . THR A 1 277 ? -9.031 35.469 33.062 1 94.25 277 THR A CA 1
ATOM 2122 C C . THR A 1 277 ? -8.344 35.031 34.344 1 94.25 277 THR A C 1
ATOM 2124 O O . THR A 1 277 ? -7.617 34.031 34.344 1 94.25 277 THR A O 1
ATOM 2127 N N . GLY A 1 278 ? -8.562 35.781 35.375 1 92.62 278 GLY A N 1
ATOM 2128 C CA . GLY A 1 278 ? -8.062 35.344 36.688 1 92.62 278 GLY A CA 1
ATOM 2129 C C . GLY A 1 278 ? -8.602 34 37.125 1 92.62 278 GLY A C 1
ATOM 2130 O O . GLY A 1 278 ? -7.957 33.312 37.906 1 92.62 278 GLY A O 1
ATOM 2131 N N . ALA A 1 279 ? -9.734 33.625 36.625 1 92.62 279 ALA A N 1
ATOM 2132 C CA . ALA A 1 279 ? -10.398 32.375 37 1 92.62 279 ALA A CA 1
ATOM 2133 C C . ALA A 1 279 ? -9.977 31.234 36.062 1 92.62 279 ALA A C 1
ATOM 2135 O O . ALA A 1 279 ? -10.367 30.094 36.281 1 92.62 279 ALA A O 1
ATOM 2136 N N . GLY A 1 280 ? -9.195 31.641 35.156 1 94.31 280 GLY A N 1
ATOM 2137 C CA . GLY A 1 280 ? -8.727 30.609 34.25 1 94.31 280 GLY A CA 1
ATOM 2138 C C . GLY A 1 280 ? -9.148 30.828 32.812 1 94.31 280 GLY A C 1
ATOM 2139 O O . GLY A 1 280 ? -9.656 31.906 32.469 1 94.31 280 GLY A O 1
ATOM 2140 N N . LEU A 1 281 ? -8.898 29.844 31.922 1 96.19 281 LEU A N 1
ATOM 2141 C CA . LEU A 1 281 ? -9.211 29.906 30.5 1 96.19 281 LEU A CA 1
ATOM 2142 C C . LEU A 1 281 ? -10.711 29.719 30.266 1 96.19 281 LEU A C 1
ATOM 2144 O O . LEU A 1 281 ? -11.32 28.812 30.844 1 96.19 281 LEU A O 1
ATOM 2148 N N . ARG A 1 282 ? -11.32 30.562 29.578 1 96.56 282 ARG A N 1
ATOM 2149 C CA . ARG A 1 282 ? -12.711 30.469 29.156 1 96.56 282 ARG A CA 1
ATOM 2150 C C . ARG A 1 282 ? -12.828 30.547 27.625 1 96.56 282 ARG A C 1
ATOM 2152 O O . ARG A 1 282 ? -11.93 31.062 26.953 1 96.56 282 ARG A O 1
ATOM 2159 N N . GLY A 1 283 ? -13.969 29.969 27.125 1 97.06 283 GLY A N 1
ATOM 2160 C CA . GLY A 1 283 ? -14.031 30.016 25.672 1 97.06 283 GLY A CA 1
ATOM 2161 C C . GLY A 1 283 ? -15.375 29.578 25.125 1 97.06 283 GLY A C 1
ATOM 2162 O O . GLY A 1 283 ? -16.234 29.094 25.859 1 97.06 283 GLY A O 1
ATOM 2163 N N . THR A 1 284 ? -15.516 29.875 23.906 1 97.31 284 THR A N 1
ATOM 2164 C CA . THR A 1 284 ? -16.594 29.375 23.062 1 97.31 284 THR A CA 1
ATOM 2165 C C . THR A 1 284 ? -16.047 28.594 21.891 1 97.31 284 THR A C 1
ATOM 2167 O O . THR A 1 284 ? -14.883 28.766 21.5 1 97.31 284 THR A O 1
ATOM 2170 N N . ASP A 1 285 ? -16.859 27.797 21.375 1 96.31 285 ASP A N 1
ATOM 2171 C CA . ASP A 1 285 ? -16.406 26.953 20.281 1 96.31 285 ASP A CA 1
ATOM 2172 C C . ASP A 1 285 ? -16.422 27.719 18.953 1 96.31 285 ASP A C 1
ATOM 2174 O O . ASP A 1 285 ? -15.773 27.297 17.984 1 96.31 285 ASP A O 1
ATOM 2178 N N . ASP A 1 286 ? -17.141 28.781 18.953 1 96.25 286 ASP A N 1
ATOM 2179 C CA . ASP A 1 286 ? -17.188 29.594 17.734 1 96.25 286 ASP A CA 1
ATOM 2180 C C . ASP A 1 286 ? -17.234 31.078 18.078 1 96.25 286 ASP A C 1
ATOM 2182 O O . ASP A 1 286 ? -17.688 31.469 19.156 1 96.25 286 ASP A O 1
ATOM 2186 N N . LEU A 1 287 ? -16.75 31.859 17.109 1 96.44 287 LEU A N 1
ATOM 2187 C CA . LEU A 1 287 ? -16.688 33.312 17.328 1 96.44 287 LEU A CA 1
ATOM 2188 C C . LEU A 1 287 ? -18.094 33.906 17.422 1 96.44 287 LEU A C 1
ATOM 2190 O O . LEU A 1 287 ? -18.328 34.781 18.234 1 96.44 287 LEU A O 1
ATOM 2194 N N . GLY A 1 288 ? -19.016 33.406 16.594 1 95.38 288 GLY A N 1
ATOM 2195 C CA . GLY A 1 288 ? -20.391 33.906 16.641 1 95.38 288 GLY A CA 1
ATOM 2196 C C . GLY A 1 288 ? -21.016 33.812 18.016 1 95.38 288 GLY A C 1
ATOM 2197 O O . GLY A 1 288 ? -21.719 34.719 18.453 1 95.38 288 GLY A O 1
ATOM 2198 N N . GLU A 1 289 ? -20.766 32.719 18.641 1 95.69 289 GLU A N 1
ATOM 2199 C CA . GLU A 1 289 ? -21.281 32.5 20 1 95.69 289 GLU A CA 1
ATOM 2200 C C . GLU A 1 289 ? -20.688 33.531 20.969 1 95.69 289 GLU A C 1
ATOM 2202 O O . GLU A 1 289 ? -21.391 34.031 21.828 1 95.69 289 GLU A O 1
ATOM 2207 N N . ALA A 1 290 ? -19.391 33.781 20.859 1 96 290 ALA A N 1
ATOM 2208 C CA . ALA A 1 290 ? -18.719 34.75 21.719 1 96 290 ALA A CA 1
ATOM 2209 C C . ALA A 1 290 ? -19.297 36.125 21.547 1 96 290 ALA A C 1
ATOM 2211 O O . ALA A 1 290 ? -19.453 36.875 22.5 1 96 290 ALA A O 1
ATOM 2212 N N . LEU A 1 291 ? -19.641 36.469 20.328 1 95.56 291 LEU A N 1
ATOM 2213 C CA . LEU A 1 291 ? -20.125 37.812 19.984 1 95.56 291 LEU A CA 1
ATOM 2214 C C . LEU A 1 291 ? -21.594 37.969 20.375 1 95.56 291 LEU A C 1
ATOM 2216 O O . LEU A 1 291 ? -22.031 39.062 20.719 1 95.56 291 LEU A O 1
ATOM 2220 N N . ALA A 1 292 ? -22.328 36.938 20.234 1 91.31 292 ALA A N 1
ATOM 2221 C CA . ALA A 1 292 ? -23.781 37 20.375 1 91.31 292 ALA A CA 1
ATOM 2222 C C . ALA A 1 292 ? -24.188 36.906 21.844 1 91.31 292 ALA A C 1
ATOM 2224 O O . ALA A 1 292 ? -25.281 37.312 22.219 1 91.31 292 ALA A O 1
ATOM 2225 N N . THR A 1 293 ? -23.375 36.25 22.562 1 85.44 293 THR A N 1
ATOM 2226 C CA . THR A 1 293 ? -23.75 35.969 23.938 1 85.44 293 THR A CA 1
ATOM 2227 C C . THR A 1 293 ? -22.781 36.656 24.906 1 85.44 293 THR A C 1
ATOM 2229 O O . THR A 1 293 ? -21.734 37.156 24.5 1 85.44 293 THR A O 1
ATOM 2232 N N . ASP A 1 294 ? -23.219 36.812 26.094 1 85.06 294 ASP A N 1
ATOM 2233 C CA . ASP A 1 294 ? -22.344 37.406 27.125 1 85.06 294 ASP A CA 1
ATOM 2234 C C . ASP A 1 294 ? -21.625 36.312 27.906 1 85.06 294 ASP A C 1
ATOM 2236 O O . ASP A 1 294 ? -21.25 36.531 29.062 1 85.06 294 ASP A O 1
ATOM 2240 N N . VAL A 1 295 ? -21.375 35.25 27.188 1 90.69 295 VAL A N 1
ATOM 2241 C CA . VAL A 1 295 ? -20.828 34.094 27.891 1 90.69 295 VAL A CA 1
ATOM 2242 C C . VAL A 1 295 ? -19.312 34.281 28.047 1 90.69 295 VAL A C 1
ATOM 2244 O O . VAL A 1 295 ? -18.719 33.75 28.984 1 90.69 295 VAL A O 1
ATOM 2247 N N . LEU A 1 296 ? -18.656 34.938 27.109 1 95.38 296 LEU A N 1
ATOM 2248 C CA . LEU A 1 296 ? -17.203 35.125 27.172 1 95.38 296 LEU A CA 1
ATOM 2249 C C . LEU A 1 296 ? -16.859 36.438 27.812 1 95.38 296 LEU A C 1
ATOM 2251 O O . LEU A 1 296 ? -17.266 37.5 27.328 1 95.38 296 LEU A O 1
ATOM 2255 N N . PRO A 1 297 ? -16.156 36.344 28.922 1 95.94 297 PRO A N 1
ATOM 2256 C CA . PRO A 1 297 ? -15.742 37.594 29.547 1 95.94 297 PRO A CA 1
ATOM 2257 C C . PRO A 1 297 ? -14.969 38.5 28.594 1 95.94 297 PRO A C 1
ATOM 2259 O O . PRO A 1 297 ? -14.18 38.031 27.781 1 95.94 297 PRO A O 1
ATOM 2262 N N . ASP A 1 298 ? -15.18 39.812 28.734 1 95.19 298 ASP A N 1
ATOM 2263 C CA . ASP A 1 298 ? -14.531 40.75 27.812 1 95.19 298 ASP A CA 1
ATOM 2264 C C . ASP A 1 298 ? -13.625 41.719 28.547 1 95.19 298 ASP A C 1
ATOM 2266 O O . ASP A 1 298 ? -13.359 42.812 28.047 1 95.19 298 ASP A O 1
ATOM 2270 N N . THR A 1 299 ? -13.258 41.375 29.734 1 94.44 299 THR A N 1
ATOM 2271 C CA . THR A 1 299 ? -12.375 42.219 30.531 1 94.44 299 THR A CA 1
ATOM 2272 C C . THR A 1 299 ? -10.914 41.875 30.281 1 94.44 299 THR A C 1
ATOM 2274 O O . THR A 1 299 ? -10.016 42.5 30.859 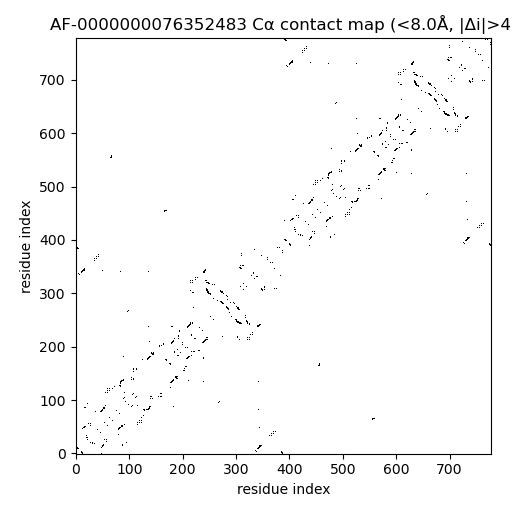1 94.44 299 THR A O 1
ATOM 2277 N N . ALA A 1 300 ? -10.672 40.906 29.484 1 97.06 300 ALA A N 1
ATOM 2278 C CA . ALA A 1 300 ? -9.352 40.469 29.016 1 97.06 300 ALA A CA 1
ATOM 2279 C C . ALA A 1 300 ? -9.344 40.25 27.516 1 97.06 300 ALA A C 1
ATOM 2281 O O . ALA A 1 300 ? -10.406 40.156 26.891 1 97.06 300 ALA A O 1
ATOM 2282 N N . PRO A 1 301 ? -8.195 40.125 26.953 1 98.31 301 PRO A N 1
ATOM 2283 C CA . PRO A 1 301 ? -8.133 39.969 25.5 1 98.31 301 PRO A CA 1
ATOM 2284 C C . PRO A 1 301 ? -8.789 38.656 25.031 1 98.31 301 PRO A C 1
ATOM 2286 O O . PRO A 1 301 ? -8.773 37.656 25.75 1 98.31 301 PRO A O 1
ATOM 2289 N N . TRP A 1 302 ? -9.359 38.719 23.812 1 98.56 302 TRP A N 1
ATOM 2290 C CA . TRP A 1 302 ? -9.844 37.531 23.125 1 98.56 302 TRP A CA 1
ATOM 2291 C C . TRP A 1 302 ? -8.859 37.094 22.047 1 98.56 302 TRP A C 1
ATOM 2293 O O . TRP A 1 302 ? -8.266 37.938 21.359 1 98.56 302 TRP A O 1
ATOM 2303 N N . ARG A 1 303 ? -8.656 35.844 21.984 1 98.69 303 ARG A N 1
ATOM 2304 C CA . ARG A 1 303 ? -7.984 35.281 20.828 1 98.69 303 ARG A CA 1
ATOM 2305 C C . ARG A 1 303 ? -8.898 34.281 20.109 1 98.69 303 ARG A C 1
ATOM 2307 O O . ARG A 1 303 ? -9.484 33.406 20.734 1 98.69 303 ARG A O 1
ATOM 2314 N N . ALA A 1 304 ? -9.023 34.5 18.828 1 98.12 304 ALA A N 1
ATOM 2315 C CA . ALA A 1 304 ? -9.875 33.656 18 1 98.12 304 ALA A CA 1
ATOM 2316 C C . ALA A 1 304 ? -9.055 32.875 16.984 1 98.12 304 ALA A C 1
ATOM 2318 O O . ALA A 1 304 ? -8.125 33.406 16.375 1 98.12 304 ALA A O 1
ATOM 2319 N N . HIS A 1 305 ? -9.445 31.594 16.844 1 97.88 305 HIS A N 1
ATOM 2320 C CA . HIS A 1 305 ? -8.742 30.641 15.977 1 97.88 305 HIS A CA 1
ATOM 2321 C C . HIS A 1 305 ? -8.969 30.969 14.508 1 97.88 305 HIS A C 1
ATOM 2323 O O . HIS A 1 305 ? -9.953 30.531 13.906 1 97.88 305 HIS A O 1
ATOM 2329 N N . PHE A 1 306 ? -8.078 31.719 13.953 1 95.69 306 PHE A N 1
ATOM 2330 C CA . PHE A 1 306 ? -7.871 32.031 12.547 1 95.69 306 PHE A CA 1
ATOM 2331 C C . PHE A 1 306 ? -6.402 31.875 12.172 1 95.69 306 PHE A C 1
ATOM 2333 O O . PHE A 1 306 ? -5.516 32.125 12.992 1 95.69 306 PHE A O 1
ATOM 2340 N N . HIS A 1 307 ? -6.172 31.422 11 1 95.94 307 HIS A N 1
ATOM 2341 C CA . HIS A 1 307 ? -4.801 31.5 10.508 1 95.94 307 HIS A CA 1
ATOM 2342 C C . HIS A 1 307 ? -4.578 32.75 9.672 1 95.94 307 HIS A C 1
ATOM 2344 O O . HIS A 1 307 ? -4.723 32.719 8.445 1 95.94 307 HIS A O 1
ATOM 2350 N N . VAL A 1 308 ? -4.207 33.844 10.367 1 96.44 308 VAL A N 1
ATOM 2351 C CA . VAL A 1 308 ? -4.07 35.156 9.727 1 96.44 308 VAL A CA 1
ATOM 2352 C C . VAL A 1 308 ? -2.656 35.312 9.172 1 96.44 308 VAL A C 1
ATOM 2354 O O . VAL A 1 308 ? -1.734 34.594 9.594 1 96.44 308 VAL A O 1
ATOM 2357 N N . PRO A 1 309 ? -2.479 36.156 8.219 1 96.19 309 PRO A N 1
ATOM 2358 C CA . PRO A 1 309 ? -1.162 36.344 7.602 1 96.19 309 PRO A CA 1
ATOM 2359 C C . PRO A 1 309 ? -0.09 36.75 8.609 1 96.19 309 PRO A C 1
ATOM 2361 O O . PRO A 1 309 ? -0.367 37.5 9.539 1 96.19 309 PRO A O 1
ATOM 2364 N N . LEU A 1 310 ? 1.083 36.281 8.359 1 96.81 310 LEU A N 1
ATOM 2365 C CA . LEU A 1 310 ? 2.227 36.562 9.227 1 96.81 310 LEU A CA 1
ATOM 2366 C C . LEU A 1 310 ? 2.975 37.781 8.758 1 96.81 310 LEU A C 1
ATOM 2368 O O . LEU A 1 310 ? 3.484 38.562 9.578 1 96.81 310 LEU A O 1
ATOM 2372 N N . HIS A 1 311 ? 3.043 38.031 7.473 1 94.81 311 HIS A N 1
ATOM 2373 C CA . HIS A 1 311 ? 3.945 39 6.867 1 94.81 311 HIS A CA 1
ATOM 2374 C C . HIS A 1 311 ? 3.398 40.438 7 1 94.81 311 HIS A C 1
ATOM 2376 O O . HIS A 1 311 ? 4.121 41.406 6.781 1 94.81 311 HIS A O 1
ATOM 2382 N N . ALA A 1 312 ? 2.08 40.438 7.297 1 92.88 312 ALA A N 1
ATOM 2383 C CA . ALA A 1 312 ? 1.453 41.75 7.473 1 92.88 312 ALA A CA 1
ATOM 2384 C C . ALA A 1 312 ? 0.446 41.719 8.617 1 92.88 312 ALA A C 1
ATOM 2386 O O . ALA A 1 312 ? -0.239 40.719 8.828 1 92.88 312 ALA A O 1
ATOM 2387 N N . ALA A 1 313 ? 0.363 42.906 9.25 1 93.88 313 ALA A N 1
ATOM 2388 C CA . ALA A 1 313 ? -0.545 43 10.391 1 93.88 313 ALA A CA 1
ATOM 2389 C C . ALA A 1 313 ? -2 43.031 9.93 1 93.88 313 ALA A C 1
ATOM 2391 O O . ALA A 1 313 ? -2.314 43.562 8.867 1 93.88 313 ALA A O 1
ATOM 2392 N N . PRO A 1 314 ? -2.895 42.469 10.789 1 95 314 PRO A N 1
ATOM 2393 C CA . PRO A 1 314 ? -4.32 42.625 10.5 1 95 314 PRO A CA 1
ATOM 2394 C C . PRO A 1 314 ? -4.758 44.094 10.508 1 95 314 PRO A C 1
ATOM 2396 O O . PRO A 1 314 ? -4.059 44.938 11.055 1 95 314 PRO A O 1
ATOM 2399 N N . ALA A 1 315 ? -5.879 44.312 9.867 1 93.88 315 ALA A N 1
ATOM 2400 C CA . ALA A 1 315 ? -6.449 45.656 9.914 1 93.88 315 ALA A CA 1
ATOM 2401 C C . ALA A 1 315 ? -6.773 46.062 11.352 1 93.88 315 ALA A C 1
ATOM 2403 O O . ALA A 1 315 ? -7.367 45.281 12.102 1 93.88 315 ALA A O 1
ATOM 2404 N N . ALA A 1 316 ? -6.383 47.281 11.711 1 93.69 316 ALA A N 1
ATOM 2405 C CA . ALA A 1 316 ? -6.73 47.781 13.023 1 93.69 316 ALA A CA 1
ATOM 2406 C C . ALA A 1 316 ? -8.242 47.781 13.242 1 93.69 316 ALA A C 1
ATOM 2408 O O . ALA A 1 316 ? -9.016 47.969 12.297 1 93.69 316 ALA A O 1
ATOM 2409 N N . PRO A 1 317 ? -8.711 47.5 14.43 1 96.56 317 PRO A N 1
ATOM 2410 C CA . PRO A 1 317 ? -8.023 47.469 15.727 1 96.56 317 PRO A CA 1
ATOM 2411 C C . PRO A 1 317 ? -7.535 46.094 16.109 1 96.56 317 PRO A C 1
ATOM 2413 O O . PRO A 1 317 ? -7.059 45.875 17.234 1 96.56 317 PRO A O 1
ATOM 2416 N N . LEU A 1 318 ? -7.672 45.156 15.281 1 97.31 318 LEU A N 1
ATOM 2417 C CA . LEU A 1 318 ? -7.238 43.781 15.586 1 97.31 318 LEU A CA 1
ATOM 2418 C C . LEU A 1 318 ? -5.746 43.625 15.32 1 97.31 318 LEU A C 1
ATOM 2420 O O . LEU A 1 318 ? -5.16 44.375 14.547 1 97.31 318 LEU A O 1
ATOM 2424 N N . THR A 1 319 ? -5.121 42.719 16.062 1 97.56 319 THR A N 1
ATOM 2425 C CA . THR A 1 319 ? -3.732 42.312 15.859 1 97.56 319 THR A CA 1
ATOM 2426 C C . THR A 1 319 ? -3.615 40.812 15.734 1 97.56 319 THR A C 1
ATOM 2428 O O . THR A 1 319 ? -4.621 40.125 15.578 1 97.56 319 THR A O 1
ATOM 2431 N N . SER A 1 320 ? -2.391 40.344 15.609 1 97.88 320 SER A N 1
ATOM 2432 C CA . SER A 1 320 ? -2.166 38.906 15.492 1 97.88 320 SER A CA 1
ATOM 2433 C C . SER A 1 320 ? -1.27 38.406 16.625 1 97.88 320 SER A C 1
ATOM 2435 O O . SER A 1 320 ? -0.668 39.188 17.344 1 97.88 320 SER A O 1
ATOM 2437 N N . THR A 1 321 ? -1.205 37.125 16.75 1 98.56 321 THR A N 1
ATOM 2438 C CA . THR A 1 321 ? -0.374 36.5 17.781 1 98.56 321 THR A CA 1
ATOM 2439 C C . THR A 1 321 ? 1.002 36.156 17.219 1 98.56 321 THR A C 1
ATOM 2441 O O . THR A 1 321 ? 1.624 35.156 17.656 1 98.56 321 THR A O 1
ATOM 2444 N N . LEU A 1 322 ? 1.519 36.844 16.234 1 98.31 322 LEU A N 1
ATOM 2445 C CA . LEU A 1 322 ? 2.83 36.656 15.625 1 98.31 322 LEU A CA 1
ATOM 2446 C C . LEU A 1 322 ? 3.92 36.594 16.688 1 98.31 322 LEU A C 1
ATOM 2448 O O . LEU A 1 322 ? 4.848 35.781 16.594 1 98.31 322 LEU A O 1
ATOM 2452 N N . PRO A 1 323 ? 3.869 37.406 17.766 1 98.25 323 PRO A N 1
ATOM 2453 C CA . PRO A 1 323 ? 4.902 37.312 18.797 1 98.25 323 PRO A CA 1
ATOM 2454 C C . PRO A 1 323 ? 4.957 35.938 19.469 1 98.25 323 PRO A C 1
ATOM 2456 O O . PRO A 1 323 ? 6.039 35.469 19.828 1 98.25 323 PRO A O 1
ATOM 2459 N N . VAL A 1 324 ? 3.775 35.312 19.641 1 98.56 324 VAL A N 1
ATOM 2460 C CA . VAL A 1 324 ? 3.752 33.969 20.219 1 98.56 324 VAL A CA 1
ATOM 2461 C C . VAL A 1 324 ? 4.465 33 19.281 1 98.56 324 VAL A C 1
ATOM 2463 O O . VAL A 1 324 ? 5.25 32.156 19.719 1 98.56 324 VAL A O 1
ATOM 2466 N N . LEU A 1 325 ? 4.191 33.094 17.984 1 98.69 325 LEU A N 1
ATOM 2467 C CA . LEU A 1 325 ? 4.875 32.281 16.984 1 98.69 325 LEU A CA 1
ATOM 2468 C C . LEU A 1 325 ? 6.387 32.469 17.078 1 98.69 325 LEU A C 1
ATOM 2470 O O . LEU A 1 325 ? 7.145 31.5 17.031 1 98.69 325 LEU A O 1
ATOM 2474 N N . GLN A 1 326 ? 6.855 33.688 17.203 1 98.69 326 GLN A N 1
ATOM 2475 C CA . GLN A 1 326 ? 8.281 34 17.281 1 98.69 326 GLN A CA 1
ATOM 2476 C C . GLN A 1 326 ? 8.914 33.375 18.516 1 98.69 326 GLN A C 1
ATOM 2478 O O . GLN A 1 326 ? 10.023 32.844 18.438 1 98.69 326 GLN A O 1
ATOM 2483 N N . ASP A 1 327 ? 8.172 33.438 19.578 1 98.75 327 ASP A N 1
ATOM 2484 C CA . ASP A 1 327 ? 8.664 32.844 20.812 1 98.75 327 ASP A CA 1
ATOM 2485 C C . ASP A 1 327 ? 8.781 31.312 20.656 1 98.75 327 ASP A C 1
ATOM 2487 O O . ASP A 1 327 ? 9.773 30.719 21.094 1 98.75 327 ASP A O 1
ATOM 2491 N N . VAL A 1 328 ? 7.754 30.688 20.078 1 98.81 328 VAL A N 1
ATOM 2492 C CA . VAL A 1 328 ? 7.766 29.25 19.859 1 98.81 328 VAL A CA 1
ATOM 2493 C C . VAL A 1 328 ? 8.93 28.875 18.953 1 98.81 328 VAL A C 1
ATOM 2495 O O . VAL A 1 328 ? 9.672 27.938 19.234 1 98.81 328 VAL A O 1
ATOM 2498 N N . LEU A 1 329 ? 9.055 29.609 17.844 1 98.69 329 LEU A N 1
ATOM 2499 C CA . LEU A 1 329 ? 10.094 29.312 16.859 1 98.69 329 LEU A CA 1
ATOM 2500 C C . LEU A 1 329 ? 11.477 29.406 17.5 1 98.69 329 LEU A C 1
ATOM 2502 O O . LEU A 1 329 ? 12.344 28.578 17.219 1 98.69 329 LEU A O 1
ATOM 2506 N N . THR A 1 330 ? 11.688 30.422 18.328 1 98.62 330 THR A N 1
ATOM 2507 C CA . THR A 1 330 ? 12.953 30.578 19.047 1 98.62 330 THR A CA 1
ATOM 2508 C C . THR A 1 330 ? 13.266 29.344 19.875 1 98.62 330 THR A C 1
ATOM 2510 O O . THR A 1 330 ? 14.414 28.891 19.906 1 98.62 330 THR A O 1
ATOM 2513 N N . ARG A 1 331 ? 12.266 28.828 20.484 1 98.38 331 ARG A N 1
ATOM 2514 C CA . ARG A 1 331 ? 12.461 27.641 21.297 1 98.38 331 ARG A CA 1
ATOM 2515 C C . ARG A 1 331 ? 12.672 26.406 20.438 1 98.38 331 ARG A C 1
ATOM 2517 O O . ARG A 1 331 ? 13.438 25.5 20.797 1 98.38 331 ARG A O 1
ATOM 2524 N N . LEU A 1 332 ? 12.016 26.312 19.375 1 98.69 332 LEU A N 1
ATOM 2525 C CA . LEU A 1 332 ? 12.039 25.125 18.531 1 98.69 332 LEU A CA 1
ATOM 2526 C C . LEU A 1 332 ? 13.391 24.969 17.844 1 98.69 332 LEU A C 1
ATOM 2528 O O . LEU A 1 332 ? 13.898 23.859 17.719 1 98.69 332 LEU A O 1
ATOM 2532 N N . VAL A 1 333 ? 14.023 26.188 17.391 1 98.56 333 VAL A N 1
ATOM 2533 C CA . VAL A 1 333 ? 15.172 26 16.5 1 98.56 333 VAL A CA 1
ATOM 2534 C C . VAL A 1 333 ? 16.312 26.938 16.906 1 98.56 333 VAL A C 1
ATOM 2536 O O . VAL A 1 333 ? 17.391 26.922 16.312 1 98.56 333 VAL A O 1
ATOM 2539 N N . GLY A 1 334 ? 16.125 27.719 17.953 1 97.81 334 GLY A N 1
ATOM 2540 C CA . GLY A 1 334 ? 17.141 28.688 18.359 1 97.81 334 GLY A CA 1
ATOM 2541 C C . GLY A 1 334 ? 18.109 28.125 19.391 1 97.81 334 GLY A C 1
ATOM 2542 O O . GLY A 1 334 ? 19.078 28.797 19.75 1 97.81 334 GLY A O 1
ATOM 2543 N N . GLY A 1 335 ? 17.844 26.938 19.891 1 96.38 335 GLY A N 1
ATOM 2544 C CA . GLY A 1 335 ? 18.703 26.312 20.891 1 96.38 335 GLY A CA 1
ATOM 2545 C C . GLY A 1 335 ? 19.828 25.5 20.281 1 96.38 335 GLY A C 1
ATOM 2546 O O . GLY A 1 335 ? 20.109 25.625 19.078 1 96.38 335 GLY A O 1
ATOM 2547 N N . PRO A 1 336 ? 20.484 24.75 21.125 1 97.19 336 PRO A N 1
ATOM 2548 C CA . PRO A 1 336 ? 21.641 23.969 20.656 1 97.19 336 PRO A CA 1
ATOM 2549 C C . PRO A 1 336 ? 21.266 22.922 19.609 1 97.19 336 PRO A C 1
ATOM 2551 O O . PRO A 1 336 ? 22.078 22.562 18.766 1 97.19 336 PRO A O 1
ATOM 2554 N N . ALA A 1 337 ? 20.078 22.391 19.781 1 97.88 337 ALA A N 1
ATOM 2555 C CA . ALA A 1 337 ? 19.516 21.469 18.812 1 97.88 337 ALA A CA 1
ATOM 2556 C C . ALA A 1 337 ? 18.047 21.781 18.547 1 97.88 337 ALA A C 1
ATOM 2558 O O . ALA A 1 337 ? 17.328 22.203 19.453 1 97.88 337 ALA A O 1
ATOM 2559 N N . PRO A 1 338 ? 17.625 21.547 17.359 1 98.56 338 PRO A N 1
ATOM 2560 C CA . PRO A 1 338 ? 16.203 21.781 17.109 1 98.56 338 PRO A CA 1
ATOM 2561 C C . PRO A 1 338 ? 15.312 20.766 17.812 1 98.56 338 PRO A C 1
ATOM 2563 O O . PRO A 1 338 ? 15.672 19.594 17.922 1 98.56 338 PRO A O 1
ATOM 2566 N N . LEU A 1 339 ? 14.219 21.203 18.234 1 98.44 339 LEU A N 1
ATOM 2567 C CA . LEU A 1 339 ? 13.234 20.297 18.828 1 98.44 339 LEU A CA 1
ATOM 2568 C C . LEU A 1 339 ? 12.422 19.594 17.75 1 98.44 339 LEU A C 1
ATOM 2570 O O . LEU A 1 339 ? 11.789 18.562 18.016 1 98.44 339 LEU A O 1
ATOM 2574 N N . THR A 1 340 ? 12.375 20.141 16.562 1 98.31 340 THR A N 1
ATOM 2575 C CA . THR A 1 340 ? 11.789 19.516 15.383 1 98.31 340 THR A CA 1
ATOM 2576 C C . THR A 1 340 ? 12.5 20.016 14.117 1 98.31 340 THR A C 1
ATOM 2578 O O . THR A 1 340 ? 13.102 21.078 14.117 1 98.31 340 THR A O 1
ATOM 2581 N N . ARG A 1 341 ? 12.398 19.219 13.102 1 98.5 341 ARG A N 1
ATOM 2582 C CA . ARG A 1 341 ? 13.078 19.547 11.852 1 98.5 341 ARG A CA 1
ATOM 2583 C C . ARG A 1 341 ? 12.078 19.844 10.734 1 98.5 341 ARG A C 1
ATOM 2585 O O . ARG A 1 341 ? 12.461 20 9.578 1 98.5 341 ARG A O 1
ATOM 2592 N N . HIS A 1 342 ? 10.844 19.844 11.07 1 98.81 342 HIS A N 1
ATOM 2593 C CA . HIS A 1 342 ? 9.805 20.062 10.078 1 98.81 342 HIS A CA 1
ATOM 2594 C C . HIS A 1 342 ? 8.898 21.219 10.477 1 98.81 342 HIS A C 1
ATOM 2596 O O . HIS A 1 342 ? 8.117 21.109 11.422 1 98.81 342 HIS A O 1
ATOM 2602 N N . LEU A 1 343 ? 9 22.297 9.734 1 98.88 343 LEU A N 1
ATOM 2603 C CA . LEU A 1 343 ? 8.195 23.5 9.93 1 98.88 343 LEU A CA 1
ATOM 2604 C C . LEU A 1 343 ? 7.309 23.75 8.719 1 98.88 343 LEU A C 1
ATOM 2606 O O . LEU A 1 343 ? 7.703 23.484 7.578 1 98.88 343 LEU A O 1
ATOM 2610 N N . GLU A 1 344 ? 6.148 24.297 9 1 98.44 344 GLU A N 1
ATOM 2611 C CA . GLU A 1 344 ? 5.191 24.5 7.918 1 98.44 344 GLU A CA 1
ATOM 2612 C C . GLU A 1 344 ? 4.375 25.781 8.141 1 98.44 344 GLU A C 1
ATOM 2614 O O . GLU A 1 344 ? 3.721 25.922 9.172 1 98.44 344 GLU A O 1
ATOM 2619 N N . VAL A 1 345 ? 4.414 26.641 7.168 1 97.81 345 VAL A N 1
ATOM 2620 C CA . VAL A 1 345 ? 3.566 27.828 7.234 1 97.81 345 VAL A CA 1
ATOM 2621 C C . VAL A 1 345 ? 2.141 27.469 6.828 1 97.81 345 VAL A C 1
ATOM 2623 O O . VAL A 1 345 ? 1.933 26.688 5.902 1 97.81 345 VAL A O 1
ATOM 2626 N N . GLU A 1 346 ? 1.229 27.984 7.551 1 93.06 346 GLU A N 1
ATOM 2627 C CA . GLU A 1 346 ? -0.173 27.719 7.246 1 93.06 346 GLU A CA 1
ATOM 2628 C C . GLU A 1 346 ? -1.026 28.969 7.426 1 93.06 346 GLU A C 1
ATOM 2630 O O . GLU A 1 346 ? -1.397 29.312 8.547 1 93.06 346 GLU A O 1
ATOM 2635 N N . THR A 1 347 ? -1.38 29.594 6.355 1 91.19 347 THR A N 1
ATOM 2636 C CA . THR A 1 347 ? -2.219 30.781 6.348 1 91.19 347 THR A CA 1
ATOM 2637 C C . THR A 1 347 ? -3.387 30.609 5.379 1 91.19 347 THR A C 1
ATOM 2639 O O . THR A 1 347 ? -3.195 30.203 4.234 1 91.19 347 THR A O 1
ATOM 2642 N N . TYR A 1 348 ? -4.582 30.906 5.887 1 84.69 348 TYR A N 1
ATOM 2643 C CA . TYR A 1 348 ? -5.691 30.797 4.941 1 84.69 348 TYR A CA 1
ATOM 2644 C C . TYR A 1 348 ? -6.723 31.891 5.188 1 84.69 348 TYR A C 1
ATOM 2646 O O . TYR A 1 348 ? -7.77 31.922 4.531 1 84.69 348 TYR A O 1
ATOM 2654 N N . THR A 1 349 ? -6.516 32.781 6.105 1 89.62 349 THR A N 1
ATOM 2655 C CA . THR A 1 349 ? -7.461 33.844 6.387 1 89.62 349 THR A CA 1
ATOM 2656 C C . THR A 1 349 ? -6.926 35.188 5.879 1 89.62 349 THR A C 1
ATOM 2658 O O . THR A 1 349 ? -6.656 36.094 6.672 1 89.62 349 THR A O 1
ATOM 2661 N N . TRP A 1 350 ? -6.988 35.375 4.629 1 89 350 TRP A N 1
ATOM 2662 C CA . TRP A 1 350 ? -6.414 36.562 3.975 1 89 350 TRP A CA 1
ATOM 2663 C C . TRP A 1 350 ? -7.293 37.781 4.188 1 89 350 TRP A C 1
ATOM 2665 O O . TRP A 1 350 ? -6.82 38.906 4.086 1 89 350 TRP A O 1
ATOM 2675 N N . GLN A 1 351 ? -8.523 37.531 4.527 1 84.06 351 GLN A N 1
ATOM 2676 C CA . GLN A 1 351 ? -9.484 38.625 4.742 1 84.06 351 GLN A CA 1
ATOM 2677 C C . GLN A 1 351 ? -9.109 39.438 5.965 1 84.06 351 GLN A C 1
ATOM 2679 O O . GLN A 1 351 ? -9.664 40.531 6.18 1 84.06 351 GLN A O 1
ATOM 2684 N N . ALA A 1 352 ? -8.242 38.906 6.742 1 84.38 352 ALA A N 1
ATOM 2685 C CA . ALA A 1 352 ? -7.789 39.656 7.926 1 84.38 352 ALA A CA 1
ATOM 2686 C C . ALA A 1 352 ? -6.945 40.875 7.531 1 84.38 352 ALA A C 1
ATOM 2688 O O . ALA A 1 352 ? -6.777 41.781 8.32 1 84.38 352 ALA A O 1
ATOM 2689 N N . LEU A 1 353 ? -6.445 40.844 6.336 1 86.69 353 LEU A N 1
ATOM 2690 C CA . LEU A 1 353 ? -5.602 41.938 5.863 1 86.69 353 LEU A CA 1
ATOM 2691 C C . LEU A 1 353 ? -6.445 43.156 5.484 1 86.69 353 LEU A C 1
ATOM 2693 O O . LEU A 1 353 ? -7.617 43.031 5.133 1 86.69 353 LEU A O 1
ATOM 2697 N N . PRO A 1 354 ? -5.809 44.25 5.574 1 87.38 354 PRO A N 1
ATOM 2698 C CA . PRO A 1 354 ? -6.477 45.406 4.965 1 87.38 354 PRO A CA 1
ATOM 2699 C C . PRO A 1 354 ? -6.855 45.188 3.504 1 87.38 354 PRO A C 1
ATOM 2701 O O . PRO A 1 354 ? -6.137 44.469 2.783 1 87.38 354 PRO A O 1
ATOM 2704 N N . PRO A 1 355 ? -8.031 45.719 3.094 1 85.94 355 PRO A N 1
ATOM 2705 C CA . PRO A 1 355 ? -8.57 45.438 1.762 1 85.94 355 PRO A CA 1
ATOM 2706 C C . PRO A 1 355 ? -7.523 45.594 0.66 1 85.94 355 PRO A C 1
ATOM 2708 O O . PRO A 1 355 ? -7.469 44.781 -0.261 1 85.94 355 PRO A O 1
ATOM 2711 N N . ALA A 1 356 ? -6.648 46.5 0.838 1 83.94 356 ALA A N 1
ATOM 2712 C CA . ALA A 1 356 ? -5.664 46.781 -0.201 1 83.94 356 ALA A CA 1
ATOM 2713 C C . ALA A 1 356 ? -4.625 45.656 -0.302 1 83.94 356 ALA A C 1
ATOM 2715 O O . ALA A 1 356 ? -3.947 45.531 -1.323 1 83.94 356 ALA A O 1
ATOM 2716 N N . LEU A 1 357 ? -4.543 44.844 0.659 1 86.5 357 LEU A N 1
ATOM 2717 C CA . LEU A 1 357 ? -3.5 43.812 0.711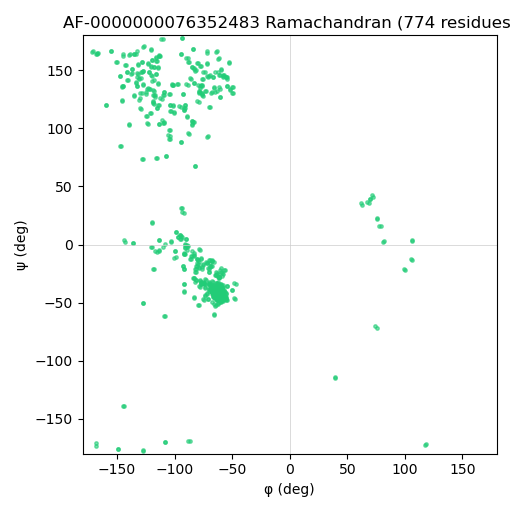 1 86.5 357 LEU A CA 1
ATOM 2718 C C . LEU A 1 357 ? -4.082 42.438 0.477 1 86.5 357 LEU A C 1
ATOM 2720 O O . LEU A 1 357 ? -3.342 41.438 0.405 1 86.5 357 LEU A O 1
ATOM 2724 N N . ARG A 1 358 ? -5.328 42.406 0.281 1 89 358 ARG A N 1
ATOM 2725 C CA . ARG A 1 358 ? -5.988 41.125 0.09 1 89 358 ARG A CA 1
ATOM 2726 C C . ARG A 1 358 ? -5.77 40.594 -1.325 1 89 358 ARG A C 1
ATOM 2728 O O . ARG A 1 358 ? -5.898 41.344 -2.295 1 89 358 ARG A O 1
ATOM 2735 N N . PRO A 1 359 ? -5.445 39.312 -1.34 1 90.19 359 PRO A N 1
ATOM 2736 C CA . PRO A 1 359 ? -5.289 38.75 -2.686 1 90.19 359 PRO A CA 1
ATOM 2737 C C . PRO A 1 359 ? -6.586 38.781 -3.49 1 90.19 359 PRO A C 1
ATOM 2739 O O . PRO A 1 359 ? -7.637 38.375 -2.986 1 90.19 359 PRO A O 1
ATOM 2742 N N . ARG A 1 360 ? -6.578 39.25 -4.754 1 88.12 360 ARG A N 1
ATOM 2743 C CA . ARG A 1 360 ? -7.746 39.375 -5.621 1 88.12 360 ARG A CA 1
ATOM 2744 C C . ARG A 1 360 ? -7.812 38.219 -6.602 1 88.12 360 ARG A C 1
ATOM 2746 O O . ARG A 1 360 ? -8.828 38 -7.27 1 88.12 360 ARG A O 1
ATOM 2753 N N . GLY A 1 361 ? -6.754 37.469 -6.672 1 88.06 361 GLY A N 1
ATOM 2754 C CA . GLY A 1 361 ? -6.672 36.312 -7.559 1 88.06 361 GLY A CA 1
ATOM 2755 C C . GLY A 1 361 ? -5.48 35.438 -7.273 1 88.06 361 GLY A C 1
ATOM 2756 O O . GLY A 1 361 ? -4.789 35.625 -6.266 1 88.06 361 GLY A O 1
ATOM 2757 N N . ARG A 1 362 ? -5.285 34.5 -8.188 1 88.75 362 ARG A N 1
ATOM 2758 C CA . ARG A 1 362 ? -4.285 33.469 -7.984 1 88.75 362 ARG A CA 1
ATOM 2759 C C . ARG A 1 362 ? -2.881 34.062 -7.934 1 88.75 362 ARG A C 1
ATOM 2761 O O . ARG A 1 362 ? -2.076 33.688 -7.078 1 88.75 362 ARG A O 1
ATOM 2768 N N . PRO A 1 363 ? -2.654 34.969 -8.789 1 91.12 363 PRO A N 1
ATOM 2769 C CA . PRO A 1 363 ? -1.297 35.531 -8.742 1 91.12 363 PRO A CA 1
ATOM 2770 C C . PRO A 1 363 ? -0.996 36.25 -7.434 1 91.12 363 PRO A C 1
ATOM 2772 O O . PRO A 1 363 ? 0.1 36.125 -6.887 1 91.12 363 PRO A O 1
ATOM 2775 N N . GLN A 1 364 ? -1.93 37 -6.961 1 93.19 364 GLN A N 1
ATOM 2776 C CA . GLN A 1 364 ? -1.722 37.719 -5.715 1 93.19 364 GLN A CA 1
ATOM 2777 C C . GLN A 1 364 ? -1.697 36.75 -4.523 1 93.19 364 GLN A C 1
ATOM 2779 O O . GLN A 1 364 ? -1.006 37 -3.533 1 93.19 364 GLN A O 1
ATOM 2784 N N . LEU A 1 365 ? -2.449 35.719 -4.648 1 94 365 LEU A N 1
ATOM 2785 C CA . LEU A 1 365 ? -2.387 34.719 -3.604 1 94 365 LEU A CA 1
ATOM 2786 C C . LEU A 1 365 ? -0.997 34.094 -3.535 1 94 365 LEU A C 1
ATOM 2788 O O . LEU A 1 365 ? -0.449 33.906 -2.447 1 94 365 LEU A O 1
ATOM 2792 N N . ALA A 1 366 ? -0.448 33.781 -4.691 1 95.25 366 ALA A N 1
ATOM 2793 C CA . ALA A 1 366 ? 0.908 33.25 -4.742 1 95.25 366 ALA A CA 1
ATOM 2794 C C . ALA A 1 366 ? 1.91 34.219 -4.137 1 95.25 366 ALA A C 1
ATOM 2796 O O . ALA A 1 366 ? 2.844 33.812 -3.443 1 95.25 366 ALA A O 1
ATOM 2797 N N . GLU A 1 367 ? 1.682 35.469 -4.41 1 95.19 367 GLU A N 1
ATOM 2798 C CA . GLU A 1 367 ? 2.543 36.5 -3.834 1 95.19 367 GLU A CA 1
ATOM 2799 C C . GLU A 1 367 ? 2.432 36.531 -2.312 1 95.19 367 GLU A C 1
ATOM 2801 O O . GLU A 1 367 ? 3.434 36.688 -1.614 1 95.19 367 GLU A O 1
ATOM 2806 N N . GLY A 1 368 ? 1.22 36.375 -1.849 1 94.69 368 GLY A N 1
ATOM 2807 C CA . GLY A 1 368 ? 1.002 36.344 -0.411 1 94.69 368 GLY A CA 1
ATOM 2808 C C . GLY A 1 368 ? 1.683 35.156 0.26 1 94.69 368 GLY A C 1
ATOM 2809 O O . GLY A 1 368 ? 2.338 35.312 1.291 1 94.69 368 GLY A O 1
ATOM 2810 N N . ILE A 1 369 ? 1.573 34.031 -0.35 1 96.38 369 ILE A N 1
ATOM 2811 C CA . ILE A 1 369 ? 2.176 32.812 0.211 1 96.38 369 ILE A CA 1
ATOM 2812 C C . ILE A 1 369 ? 3.697 32.938 0.168 1 96.38 369 ILE A C 1
ATOM 2814 O O . ILE A 1 369 ? 4.383 32.562 1.122 1 96.38 369 ILE A O 1
ATOM 2818 N N . ALA A 1 370 ? 4.18 33.469 -0.918 1 97.12 370 ALA A N 1
ATOM 2819 C CA . ALA A 1 370 ? 5.617 33.688 -1.015 1 97.12 370 ALA A CA 1
ATOM 2820 C C . ALA A 1 370 ? 6.09 34.656 0.081 1 97.12 370 ALA A C 1
ATOM 2822 O O . ALA A 1 370 ? 7.172 34.469 0.641 1 97.12 370 ALA A O 1
ATOM 2823 N N . ALA A 1 371 ? 5.297 35.625 0.367 1 96.81 371 ALA A N 1
ATOM 2824 C CA . ALA A 1 371 ? 5.633 36.594 1.423 1 96.81 371 ALA A CA 1
ATOM 2825 C C . ALA A 1 371 ? 5.66 35.906 2.787 1 96.81 371 ALA A C 1
ATOM 2827 O O . ALA A 1 371 ? 6.504 36.219 3.629 1 96.81 371 ALA A O 1
ATOM 2828 N N . GLU A 1 372 ? 4.707 35 3.014 1 97.31 372 GLU A N 1
ATOM 2829 C CA . GLU A 1 372 ? 4.691 34.219 4.25 1 97.31 372 GLU A CA 1
ATOM 2830 C C . GLU A 1 372 ? 5.98 33.406 4.41 1 97.31 372 GLU A C 1
ATOM 2832 O O . GLU A 1 372 ? 6.582 33.406 5.488 1 97.31 372 GLU A O 1
ATOM 2837 N N . LEU A 1 373 ? 6.398 32.75 3.342 1 98.06 373 LEU A N 1
ATOM 2838 C CA . LEU A 1 373 ? 7.602 31.938 3.363 1 98.06 373 LEU A CA 1
ATOM 2839 C C . LEU A 1 373 ? 8.844 32.812 3.527 1 98.06 373 LEU A C 1
ATOM 2841 O O . LEU A 1 373 ? 9.805 32.406 4.195 1 98.06 373 LEU A O 1
ATOM 2845 N N . SER A 1 374 ? 8.805 33.938 2.934 1 98 374 SER A N 1
ATOM 2846 C CA . SER A 1 374 ? 9.93 34.875 3.078 1 98 374 SER A CA 1
ATOM 2847 C C . SER A 1 374 ? 10.078 35.312 4.523 1 98 374 SER A C 1
ATOM 2849 O O . SER A 1 374 ? 11.195 35.406 5.039 1 98 374 SER A O 1
ATOM 2851 N N . LEU A 1 375 ? 8.961 35.625 5.133 1 98.19 375 LEU A N 1
ATOM 2852 C CA . LEU A 1 375 ? 9.023 36 6.539 1 98.19 375 LEU A CA 1
ATOM 2853 C C . LEU A 1 375 ? 9.578 34.875 7.387 1 98.19 375 LEU A C 1
ATOM 2855 O O . LEU A 1 375 ? 10.438 35.094 8.242 1 98.19 375 LEU A O 1
ATOM 2859 N N . ALA A 1 376 ? 9.055 33.688 7.207 1 98.44 376 ALA A N 1
ATOM 2860 C CA . ALA A 1 376 ? 9.531 32.531 7.957 1 98.44 376 ALA A CA 1
ATOM 2861 C C . ALA A 1 376 ? 11.023 32.312 7.734 1 98.44 376 ALA A C 1
ATOM 2863 O O . ALA A 1 376 ? 11.766 32.031 8.68 1 98.44 376 ALA A O 1
ATOM 2864 N N . ARG A 1 377 ? 11.461 32.438 6.477 1 98 377 ARG A N 1
ATOM 2865 C CA . ARG A 1 377 ? 12.875 32.344 6.133 1 98 377 ARG A CA 1
ATOM 2866 C C . ARG A 1 377 ? 13.703 33.344 6.93 1 98 377 ARG A C 1
ATOM 2868 O O . ARG A 1 377 ? 14.734 33 7.492 1 98 377 ARG A O 1
ATOM 2875 N N . ASP A 1 378 ? 13.258 34.594 6.973 1 98.25 378 ASP A N 1
ATOM 2876 C CA . ASP A 1 378 ? 13.969 35.656 7.691 1 98.25 378 ASP A CA 1
ATOM 2877 C C . ASP A 1 378 ? 14.062 35.312 9.18 1 98.25 378 ASP A C 1
ATOM 2879 O O . ASP A 1 378 ? 15.109 35.531 9.805 1 98.25 378 ASP A O 1
ATOM 2883 N N . LEU A 1 379 ? 12.969 34.844 9.734 1 98.56 379 LEU A N 1
ATOM 2884 C CA . LEU A 1 379 ? 12.961 34.5 11.148 1 98.56 379 LEU A CA 1
ATOM 2885 C C . LEU A 1 379 ? 13.953 33.375 11.438 1 98.56 379 LEU A C 1
ATOM 2887 O O . LEU A 1 379 ? 14.664 33.406 12.438 1 98.56 379 LEU A O 1
ATOM 2891 N N . LEU A 1 380 ? 14.008 32.375 10.547 1 98.69 380 LEU A N 1
ATOM 2892 C CA . LEU A 1 380 ? 14.922 31.25 10.727 1 98.69 380 LEU A CA 1
ATOM 2893 C C . LEU A 1 380 ? 16.375 31.703 10.602 1 98.69 380 LEU A C 1
ATOM 2895 O O . LEU A 1 380 ? 17.219 31.297 11.398 1 98.69 380 LEU A O 1
ATOM 2899 N N . THR A 1 381 ? 16.641 32.594 9.617 1 98.38 381 THR A N 1
ATOM 2900 C CA . THR A 1 381 ? 18 33.094 9.422 1 98.38 381 THR A CA 1
ATOM 2901 C C . THR A 1 381 ? 18.438 33.938 10.602 1 98.38 381 THR A C 1
ATOM 2903 O O . THR A 1 381 ? 19.594 33.938 10.992 1 98.38 381 THR A O 1
ATOM 2906 N N . ASP A 1 382 ? 17.516 34.719 11.133 1 98.31 382 ASP A N 1
ATOM 2907 C CA . ASP A 1 382 ? 17.797 35.531 12.305 1 98.31 382 ASP A CA 1
ATOM 2908 C C . ASP A 1 382 ? 18.156 34.688 13.516 1 98.31 382 ASP A C 1
ATOM 2910 O O . ASP A 1 382 ? 18.859 35.125 14.414 1 98.31 382 ASP A O 1
ATOM 2914 N N . LEU A 1 383 ? 17.672 33.438 13.516 1 98.38 383 LEU A N 1
ATOM 2915 C CA . LEU A 1 383 ? 17.938 32.531 14.625 1 98.38 383 LEU A CA 1
ATOM 2916 C C . LEU A 1 383 ? 19.203 31.719 14.367 1 98.38 383 LEU A C 1
ATOM 2918 O O . LEU A 1 383 ? 19.516 30.797 15.133 1 98.38 383 LEU A O 1
ATOM 2922 N N . GLY A 1 384 ? 19.859 31.938 13.234 1 98.12 384 GLY A N 1
ATOM 2923 C CA . GLY A 1 384 ? 21.172 31.359 12.992 1 98.12 384 GLY A CA 1
ATOM 2924 C C . GLY A 1 384 ? 21.141 30.219 12 1 98.12 384 GLY A C 1
ATOM 2925 O O . GLY A 1 384 ? 22.188 29.609 11.719 1 98.12 384 GLY A O 1
ATOM 2926 N N . LEU A 1 385 ? 20.016 29.953 11.445 1 98.56 385 LEU A N 1
ATOM 2927 C CA . LEU A 1 385 ? 19.969 28.906 10.422 1 98.56 385 LEU A CA 1
ATOM 2928 C C . LEU A 1 385 ? 20.406 29.453 9.07 1 98.56 385 LEU A C 1
ATOM 2930 O O . LEU A 1 385 ? 20.219 30.641 8.781 1 98.56 385 LEU A O 1
ATOM 2934 N N . LYS A 1 386 ? 21.016 28.562 8.25 1 98.31 386 LYS A N 1
ATOM 2935 C CA . LYS A 1 386 ? 21.484 28.938 6.918 1 98.31 386 LYS A CA 1
ATOM 2936 C C . LYS A 1 386 ? 20.656 28.266 5.828 1 98.31 386 LYS A C 1
ATOM 2938 O O . LYS A 1 386 ? 20.516 27.047 5.816 1 98.31 386 LYS A O 1
ATOM 2943 N N . GLU A 1 387 ? 20.156 29.094 4.988 1 97.19 387 GLU A N 1
ATOM 2944 C CA . GLU A 1 387 ? 19.375 28.547 3.887 1 97.19 387 GLU A CA 1
ATOM 2945 C C . GLU A 1 387 ? 20.25 27.75 2.916 1 97.19 387 GLU A C 1
ATOM 2947 O O . GLU A 1 387 ? 21.312 28.219 2.512 1 97.19 387 GLU A O 1
ATOM 2952 N N . LEU A 1 388 ? 19.828 26.578 2.586 1 96.56 388 LEU A N 1
ATOM 2953 C CA . LEU A 1 388 ? 20.531 25.734 1.634 1 96.56 388 LEU A CA 1
ATOM 2954 C C . LEU A 1 388 ? 20.047 25.984 0.212 1 96.56 388 LEU A C 1
ATOM 2956 O O . LEU A 1 388 ? 18.938 26.484 0.011 1 96.56 388 LEU A O 1
ATOM 2960 N N . PRO A 1 389 ? 20.812 25.609 -0.797 1 86.94 389 PRO A N 1
ATOM 2961 C CA . PRO A 1 389 ? 20.422 25.844 -2.188 1 86.94 389 PRO A CA 1
ATOM 2962 C C . PRO A 1 389 ? 19.234 25 -2.613 1 86.94 389 PRO A C 1
ATOM 2964 O O . PRO A 1 389 ? 19.031 23.891 -2.084 1 86.94 389 PRO A O 1
ATOM 2967 N N . MET B 1 1 ? 14.898 -23.391 -3.697 1 95.56 1 MET B N 1
ATOM 2968 C CA . MET B 1 1 ? 16.281 -23.703 -4.023 1 95.56 1 MET B CA 1
ATOM 2969 C C . MET B 1 1 ? 16.781 -22.828 -5.168 1 95.56 1 MET B C 1
ATOM 2971 O O . MET B 1 1 ? 15.984 -22.312 -5.953 1 95.56 1 MET B O 1
ATOM 2975 N N . ARG B 1 2 ? 18.047 -22.594 -5.16 1 97.88 2 ARG B N 1
ATOM 2976 C CA . ARG B 1 2 ? 18.672 -21.797 -6.207 1 97.88 2 ARG B CA 1
ATOM 2977 C C . ARG B 1 2 ? 19.703 -22.609 -6.98 1 97.88 2 ARG B C 1
ATOM 2979 O O . ARG B 1 2 ? 20.438 -23.406 -6.395 1 97.88 2 ARG B O 1
ATOM 2986 N N . PHE B 1 3 ? 19.719 -22.359 -8.281 1 98.62 3 PHE B N 1
ATOM 2987 C CA . PHE B 1 3 ? 20.656 -23.031 -9.164 1 98.62 3 PHE B CA 1
ATOM 2988 C C . PHE B 1 3 ? 21.375 -22.016 -10.055 1 98.62 3 PHE B C 1
ATOM 2990 O O . PHE B 1 3 ? 20.797 -21.031 -10.477 1 98.62 3 PHE B O 1
ATOM 2997 N N . ARG B 1 4 ? 22.578 -22.266 -10.281 1 98.62 4 ARG B N 1
ATOM 2998 C CA . ARG B 1 4 ? 23.328 -21.484 -11.266 1 98.62 4 ARG B CA 1
ATOM 2999 C C . ARG B 1 4 ? 23.25 -22.141 -12.641 1 98.62 4 ARG B C 1
ATOM 3001 O O . ARG B 1 4 ? 23.656 -23.297 -12.812 1 98.62 4 ARG B O 1
ATOM 3008 N N . HIS B 1 5 ? 22.703 -21.484 -13.562 1 98.56 5 HIS B N 1
ATOM 3009 C CA . HIS B 1 5 ? 22.734 -21.906 -14.961 1 98.56 5 HIS B CA 1
ATOM 3010 C C . HIS B 1 5 ? 24.109 -21.734 -15.57 1 98.56 5 HIS B C 1
ATOM 3012 O O . HIS B 1 5 ? 24.875 -20.859 -15.148 1 98.56 5 HIS B O 1
ATOM 3018 N N . PRO B 1 6 ? 24.422 -22.469 -16.609 1 97.75 6 PRO B N 1
ATOM 3019 C CA . PRO B 1 6 ? 25.734 -22.344 -17.219 1 97.75 6 PRO B CA 1
ATOM 3020 C C . PRO B 1 6 ? 26 -20.938 -17.75 1 97.75 6 PRO B C 1
ATOM 3022 O O . PRO B 1 6 ? 27.172 -20.531 -17.875 1 97.75 6 PRO B O 1
ATOM 3025 N N . ASP B 1 7 ? 24.984 -20.188 -18 1 98.12 7 ASP B N 1
ATOM 3026 C CA . ASP B 1 7 ? 25.188 -18.828 -18.516 1 98.12 7 ASP B CA 1
ATOM 3027 C C . ASP B 1 7 ? 25.469 -17.844 -17.375 1 98.12 7 ASP B C 1
ATOM 3029 O O . ASP B 1 7 ? 25.688 -16.656 -17.625 1 98.12 7 ASP B O 1
ATOM 3033 N N . GLY B 1 8 ? 25.359 -18.266 -16.203 1 98.06 8 GLY B N 1
ATOM 3034 C CA . GLY B 1 8 ? 25.688 -17.438 -15.055 1 98.06 8 GLY B CA 1
ATOM 3035 C C . GLY B 1 8 ? 24.469 -16.953 -14.297 1 98.06 8 GLY B C 1
ATOM 3036 O O . GLY B 1 8 ? 24.578 -16.516 -13.148 1 98.06 8 GLY B O 1
ATOM 3037 N N . SER B 1 9 ? 23.328 -17.094 -14.867 1 97.75 9 SER B N 1
ATOM 3038 C CA . SER B 1 9 ? 22.125 -16.609 -14.219 1 97.75 9 SER B CA 1
ATOM 3039 C C . SER B 1 9 ? 21.625 -17.562 -13.148 1 97.75 9 SER B C 1
ATOM 3041 O O . SER B 1 9 ? 22.016 -18.734 -13.133 1 97.75 9 SER B O 1
ATOM 3043 N N . THR B 1 10 ? 20.891 -17.047 -12.219 1 98.38 10 THR B N 1
ATOM 3044 C CA . THR B 1 10 ? 20.297 -17.844 -11.156 1 98.38 10 THR B CA 1
ATOM 3045 C C . THR B 1 10 ? 18.891 -18.297 -11.531 1 98.38 10 THR B C 1
ATOM 3047 O O . THR B 1 10 ? 18.062 -17.469 -11.953 1 98.38 10 THR B O 1
ATOM 3050 N N . VAL B 1 11 ? 18.609 -19.578 -11.406 1 98.75 11 VAL B N 1
ATOM 3051 C CA . VAL B 1 11 ? 17.281 -20.156 -11.594 1 98.75 11 VAL B CA 1
ATOM 3052 C C . VAL B 1 11 ? 16.719 -20.609 -10.25 1 98.75 11 VAL B C 1
ATOM 3054 O O . VAL B 1 11 ? 17.406 -21.297 -9.484 1 98.75 11 VAL B O 1
ATOM 3057 N N . HIS B 1 12 ? 15.531 -20.172 -9.969 1 98.81 12 HIS B N 1
ATOM 3058 C CA . HIS B 1 12 ? 14.891 -20.484 -8.703 1 98.81 12 HIS B CA 1
ATOM 3059 C C . HIS B 1 12 ? 13.938 -21.672 -8.852 1 98.81 12 HIS B C 1
ATOM 3061 O O . HIS B 1 12 ? 13.211 -21.766 -9.844 1 98.81 12 HIS B O 1
ATOM 3067 N N . LEU B 1 13 ? 13.953 -22.562 -7.891 1 98.69 13 LEU B N 1
ATOM 3068 C CA . LEU B 1 13 ? 13.008 -23.672 -7.773 1 98.69 13 LEU B CA 1
ATOM 3069 C C . LEU B 1 13 ? 12.211 -23.562 -6.48 1 98.69 13 LEU B C 1
ATOM 3071 O O . LEU B 1 13 ? 12.789 -23.469 -5.395 1 98.69 13 LEU B O 1
ATOM 3075 N N . ALA B 1 14 ? 10.93 -23.516 -6.617 1 98.25 14 ALA B N 1
ATOM 3076 C CA . ALA B 1 14 ? 10.023 -23.438 -5.477 1 98.25 14 ALA B CA 1
ATOM 3077 C C . ALA B 1 14 ? 8.977 -24.547 -5.527 1 98.25 14 ALA B C 1
ATOM 3079 O O . ALA B 1 14 ? 8.922 -25.312 -6.492 1 98.25 14 ALA B O 1
ATOM 3080 N N . TYR B 1 15 ? 8.227 -24.703 -4.48 1 96.75 15 TYR B N 1
ATOM 3081 C CA . TYR B 1 15 ? 7.02 -25.516 -4.574 1 96.75 15 TYR B CA 1
ATOM 3082 C C . TYR B 1 15 ? 5.789 -24.703 -4.18 1 96.75 15 TYR B C 1
ATOM 3084 O O . TYR B 1 15 ? 5.883 -23.781 -3.369 1 96.75 15 TYR B O 1
ATOM 3092 N N . CYS B 1 16 ? 4.695 -25.016 -4.762 1 96.12 16 CYS B N 1
ATOM 3093 C CA . CYS B 1 16 ? 3.451 -24.266 -4.668 1 96.12 16 CYS B CA 1
ATOM 3094 C C . CYS B 1 16 ? 2.734 -24.562 -3.355 1 96.12 16 CYS B C 1
ATOM 3096 O O . CYS B 1 16 ? 2.447 -25.719 -3.043 1 96.12 16 CYS B O 1
ATOM 3098 N N . THR B 1 17 ? 2.312 -23.516 -2.668 1 94.31 17 THR B N 1
ATOM 3099 C CA . THR B 1 17 ? 1.675 -23.703 -1.369 1 94.31 17 THR B CA 1
ATOM 3100 C C . THR B 1 17 ? 0.168 -23.875 -1.527 1 94.31 17 THR B C 1
ATOM 3102 O O . THR B 1 17 ? -0.536 -24.156 -0.553 1 94.31 17 THR B O 1
ATOM 3105 N N . ASN B 1 18 ? -0.315 -23.828 -2.725 1 86 18 ASN B N 1
ATOM 3106 C CA . ASN B 1 18 ? -1.734 -24.078 -2.957 1 86 18 ASN B CA 1
ATOM 3107 C C . ASN B 1 18 ? -2.158 -25.453 -2.424 1 86 18 ASN B C 1
ATOM 3109 O O . ASN B 1 18 ? -3.342 -25.672 -2.17 1 86 18 ASN B O 1
ATOM 3113 N N . VAL B 1 19 ? -1.246 -26.281 -2.285 1 80.38 19 VAL B N 1
ATOM 3114 C CA . VAL B 1 19 ? -1.511 -27.641 -1.839 1 80.38 19 VAL B CA 1
ATOM 3115 C C . VAL B 1 19 ? -1.978 -27.625 -0.385 1 80.38 19 VAL B C 1
ATOM 3117 O O . VAL B 1 19 ? -2.547 -28.609 0.099 1 80.38 19 VAL B O 1
ATOM 3120 N N . HIS B 1 20 ? -1.673 -26.469 0.276 1 85.62 20 HIS B N 1
ATOM 3121 C CA . HIS B 1 20 ? -2.084 -26.25 1.659 1 85.62 20 HIS B CA 1
ATOM 3122 C C . HIS B 1 20 ? -3.164 -25.188 1.756 1 85.62 20 HIS B C 1
ATOM 3124 O O . HIS B 1 20 ? -2.865 -23.984 1.681 1 85.62 20 HIS B O 1
ATOM 3130 N N . PRO B 1 21 ? -4.34 -25.562 1.965 1 79.5 21 PRO B N 1
ATOM 3131 C CA . PRO B 1 21 ? -5.371 -24.531 1.979 1 79.5 21 PRO B CA 1
ATOM 3132 C C . PRO B 1 21 ? -5.145 -23.484 3.076 1 79.5 21 PRO B C 1
ATOM 3134 O O . PRO B 1 21 ? -4.938 -23.844 4.238 1 79.5 21 PRO B O 1
ATOM 3137 N N . ALA B 1 22 ? -5.113 -22.203 2.793 1 88.12 22 ALA B N 1
ATOM 3138 C CA . ALA B 1 22 ? -5.039 -21.094 3.725 1 88.12 22 ALA B CA 1
ATOM 3139 C C . ALA B 1 22 ? -5.527 -19.797 3.07 1 88.12 22 ALA B C 1
ATOM 3141 O O . ALA B 1 22 ? -4.934 -19.328 2.1 1 88.12 22 ALA B O 1
ATOM 3142 N N . GLU B 1 23 ? -6.594 -19.234 3.68 1 90.25 23 GLU B N 1
ATOM 3143 C CA . GLU B 1 23 ? -7.129 -18.047 3.012 1 90.25 23 GLU B CA 1
ATOM 3144 C C . GLU B 1 23 ? -6.973 -16.797 3.879 1 90.25 23 GLU B C 1
ATOM 3146 O O . GLU B 1 23 ? -7.207 -15.688 3.418 1 90.25 23 GLU B O 1
ATOM 3151 N N . THR B 1 24 ? -6.527 -17.016 5.086 1 94.62 24 THR B N 1
ATOM 3152 C CA . THR B 1 24 ? -6.25 -15.898 5.984 1 94.62 24 THR B CA 1
ATOM 3153 C C . THR B 1 24 ? -4.75 -15.789 6.258 1 94.62 24 THR B C 1
ATOM 3155 O O . THR B 1 24 ? -4.004 -16.734 6.039 1 94.62 24 THR B O 1
ATOM 3158 N N . LEU B 1 25 ? -4.367 -14.68 6.723 1 96.88 25 LEU B N 1
ATOM 3159 C CA . LEU B 1 25 ? -2.957 -14.5 7.059 1 96.88 25 LEU B CA 1
ATOM 3160 C C . LEU B 1 25 ? -2.523 -15.484 8.141 1 96.88 25 LEU B C 1
ATOM 3162 O O . LEU B 1 25 ? -1.447 -16.078 8.047 1 96.88 25 LEU B O 1
ATOM 3166 N N . ASP B 1 26 ? -3.354 -15.641 9.133 1 96.94 26 ASP B N 1
ATOM 3167 C CA . ASP B 1 26 ? -3.047 -16.625 10.172 1 96.94 26 ASP B CA 1
ATOM 3168 C C . ASP B 1 26 ? -2.881 -18.016 9.578 1 96.94 26 ASP B C 1
ATOM 3170 O O . ASP B 1 26 ? -1.996 -18.766 9.992 1 96.94 26 ASP B O 1
ATOM 3174 N N . GLY B 1 27 ? -3.742 -18.328 8.68 1 96.31 27 GLY B N 1
ATOM 3175 C CA . GLY B 1 27 ? -3.621 -19.609 8 1 96.31 27 GLY B CA 1
ATOM 3176 C C . GLY B 1 27 ? -2.326 -19.75 7.223 1 96.31 27 GLY B C 1
ATOM 3177 O O . GLY B 1 27 ? -1.702 -20.812 7.238 1 96.31 27 GLY B O 1
ATOM 3178 N N . VAL B 1 28 ? -1.949 -18.719 6.551 1 97.25 28 VAL B N 1
ATOM 3179 C CA . VAL B 1 28 ? -0.71 -18.719 5.777 1 97.25 28 VAL B CA 1
ATOM 3180 C C . VAL B 1 28 ? 0.48 -18.938 6.707 1 97.25 28 VAL B C 1
ATOM 3182 O O . VAL B 1 28 ? 1.347 -19.766 6.434 1 97.25 28 VAL B O 1
ATOM 3185 N N . LEU B 1 29 ? 0.489 -18.25 7.824 1 97.81 29 LEU B N 1
ATOM 3186 C CA . LEU B 1 29 ? 1.58 -18.391 8.781 1 97.81 29 LEU B CA 1
ATOM 3187 C C . LEU B 1 29 ? 1.633 -19.797 9.344 1 97.81 29 LEU B C 1
ATOM 3189 O O . LEU B 1 29 ? 2.715 -20.375 9.508 1 97.81 29 LEU B O 1
ATOM 3193 N N . ALA B 1 30 ? 0.48 -20.312 9.602 1 97.06 30 ALA B N 1
ATOM 3194 C CA . ALA B 1 30 ? 0.416 -21.688 10.086 1 97.06 30 ALA B CA 1
ATOM 3195 C C . ALA B 1 30 ? 0.95 -22.656 9.031 1 97.06 30 ALA B C 1
ATOM 3197 O O . ALA B 1 30 ? 1.618 -23.641 9.367 1 97.06 30 ALA B O 1
ATOM 3198 N N . GLN B 1 31 ? 0.631 -22.406 7.812 1 96.12 31 GLN B N 1
ATOM 3199 C CA . GLN B 1 31 ? 1.095 -23.234 6.707 1 96.12 31 GLN B CA 1
ATOM 3200 C C . GLN B 1 31 ? 2.619 -23.234 6.629 1 96.12 31 GLN B C 1
ATOM 3202 O O . GLN B 1 31 ? 3.227 -24.281 6.367 1 96.12 31 GLN B O 1
ATOM 3207 N N . LEU B 1 32 ? 3.225 -22.094 6.844 1 97.69 32 LEU B N 1
ATOM 3208 C CA . LEU B 1 32 ? 4.68 -22.016 6.832 1 97.69 32 LEU B CA 1
ATOM 3209 C C . LEU B 1 32 ? 5.285 -22.906 7.914 1 97.69 32 LEU B C 1
ATOM 3211 O O . LEU B 1 32 ? 6.234 -23.656 7.656 1 97.69 32 LEU B O 1
ATOM 3215 N N . ARG B 1 33 ? 4.684 -22.859 9.047 1 97 33 ARG B N 1
ATOM 3216 C CA . ARG B 1 33 ? 5.168 -23.578 10.219 1 97 33 ARG B CA 1
ATOM 3217 C C . ARG B 1 33 ? 4.906 -25.078 10.07 1 97 33 ARG B C 1
ATOM 3219 O O . ARG B 1 33 ? 5.801 -25.891 10.305 1 97 33 ARG B O 1
ATOM 3226 N N . ASP B 1 34 ? 3.732 -25.422 9.617 1 96.75 34 ASP B N 1
ATOM 3227 C CA . ASP B 1 34 ? 3.254 -26.797 9.727 1 96.75 34 ASP B CA 1
ATOM 3228 C C . ASP B 1 34 ? 3.617 -27.609 8.484 1 96.75 34 ASP B C 1
ATOM 3230 O O . ASP B 1 34 ? 3.674 -28.844 8.539 1 96.75 34 ASP B O 1
ATOM 3234 N N . HIS B 1 35 ? 3.891 -26.938 7.375 1 96.19 35 HIS B N 1
ATOM 3235 C CA . HIS B 1 35 ? 4.105 -27.688 6.137 1 96.19 35 HIS B CA 1
ATOM 3236 C C . HIS B 1 35 ? 5.422 -27.297 5.48 1 96.19 35 HIS B C 1
ATOM 3238 O O . HIS B 1 35 ? 6.277 -28.141 5.227 1 96.19 35 HIS B O 1
ATOM 3244 N N . CYS B 1 36 ? 5.688 -26.062 5.285 1 97.62 36 CYS B N 1
ATOM 3245 C CA . CYS B 1 36 ? 6.824 -25.625 4.484 1 97.62 36 CYS B CA 1
ATOM 3246 C C . CYS B 1 36 ? 8.141 -25.891 5.211 1 97.62 36 CYS B C 1
ATOM 3248 O O . CYS B 1 36 ? 9.094 -26.391 4.617 1 97.62 36 CYS B O 1
ATOM 3250 N N . GLU B 1 37 ? 8.164 -25.516 6.496 1 98.06 37 GLU B N 1
ATOM 3251 C CA . GLU B 1 37 ? 9.383 -25.719 7.266 1 98.06 37 GLU B CA 1
ATOM 3252 C C . GLU B 1 37 ? 9.734 -27.203 7.344 1 98.06 37 GLU B C 1
ATOM 3254 O O . GLU B 1 37 ? 10.891 -27.594 7.125 1 98.06 37 GLU B O 1
ATOM 3259 N N . PRO B 1 38 ? 8.789 -28.078 7.617 1 97.81 38 PRO B N 1
ATOM 3260 C CA . PRO B 1 38 ? 9.102 -29.5 7.625 1 97.81 38 PRO B CA 1
ATOM 3261 C C . PRO B 1 38 ? 9.641 -30 6.289 1 97.81 38 PRO B C 1
ATOM 3263 O O . PRO B 1 38 ? 10.523 -30.859 6.254 1 97.81 38 PRO B O 1
ATOM 3266 N N . VAL B 1 39 ? 9.125 -29.5 5.156 1 97.69 39 VAL B N 1
ATOM 3267 C CA . VAL B 1 39 ? 9.641 -29.875 3.844 1 97.69 39 VAL B CA 1
ATOM 3268 C C . VAL B 1 39 ? 11.109 -29.469 3.727 1 97.69 39 VAL B C 1
ATOM 3270 O O . VAL B 1 39 ? 11.945 -30.25 3.275 1 97.69 39 VAL B O 1
ATOM 3273 N N . ARG B 1 40 ? 11.445 -28.266 4.152 1 98.12 40 ARG B N 1
ATOM 3274 C CA . ARG B 1 40 ? 12.82 -27.781 4.133 1 98.12 40 ARG B CA 1
ATOM 3275 C C . ARG B 1 40 ? 13.734 -28.688 4.953 1 98.12 40 ARG B C 1
ATOM 3277 O O . ARG B 1 40 ? 14.828 -29.047 4.508 1 98.12 40 ARG B O 1
ATOM 3284 N N . LYS B 1 41 ? 13.242 -29.062 6.152 1 97.81 41 LYS B N 1
ATOM 3285 C CA . LYS B 1 41 ? 14.023 -29.906 7.043 1 97.81 41 LYS B CA 1
ATOM 3286 C C . LYS B 1 41 ? 14.25 -31.281 6.43 1 97.81 41 LYS B C 1
ATOM 3288 O O . LYS B 1 41 ? 15.352 -31.844 6.52 1 97.81 41 LYS B O 1
ATOM 3293 N N . LYS B 1 42 ? 13.219 -31.812 5.832 1 97.12 42 LYS B N 1
ATOM 3294 C CA . LYS B 1 42 ? 13.336 -33.125 5.188 1 97.12 42 LYS B CA 1
ATOM 3295 C C . LYS B 1 42 ? 14.344 -33.094 4.043 1 97.12 42 LYS B C 1
ATOM 3297 O O . LYS B 1 42 ? 15.023 -34.062 3.777 1 97.12 42 LYS B O 1
ATOM 3302 N N . LEU B 1 43 ? 14.438 -31.938 3.373 1 96.81 43 LEU B N 1
ATOM 3303 C CA . LEU B 1 43 ? 15.359 -31.781 2.25 1 96.81 43 LEU B CA 1
ATOM 3304 C C . LEU B 1 43 ? 16.781 -31.531 2.74 1 96.81 43 LEU B C 1
ATOM 3306 O O . LEU B 1 43 ? 17.734 -31.609 1.965 1 96.81 43 LEU B O 1
ATOM 3310 N N . GLY B 1 44 ? 16.891 -31.234 4.012 1 95.62 44 GLY B N 1
ATOM 3311 C CA . GLY B 1 44 ? 18.188 -30.938 4.586 1 95.62 44 GLY B CA 1
ATOM 3312 C C . GLY B 1 44 ? 18.797 -29.641 4.062 1 95.62 44 GLY B C 1
ATOM 3313 O O . GLY B 1 44 ? 20.016 -29.578 3.832 1 95.62 44 GLY B O 1
ATOM 3314 N N . ARG B 1 45 ? 17.938 -28.641 3.826 1 95.94 45 ARG B N 1
ATOM 3315 C CA . ARG B 1 45 ? 18.406 -27.375 3.293 1 95.94 45 ARG B CA 1
ATOM 3316 C C . ARG B 1 45 ? 18.203 -26.25 4.301 1 95.94 45 ARG B C 1
ATOM 3318 O O . ARG B 1 45 ? 17.281 -26.297 5.117 1 95.94 45 ARG B O 1
ATOM 3325 N N . ASP B 1 46 ? 19.047 -25.234 4.203 1 96.25 46 ASP B N 1
ATOM 3326 C CA . ASP B 1 46 ? 18.891 -24.062 5.066 1 96.25 46 ASP B CA 1
ATOM 3327 C C . ASP B 1 46 ? 17.766 -23.172 4.582 1 96.25 46 ASP B C 1
ATOM 3329 O O . ASP B 1 46 ? 17.109 -22.5 5.383 1 96.25 46 ASP B O 1
ATOM 3333 N N . ARG B 1 47 ? 17.609 -23.188 3.205 1 97 47 ARG B N 1
ATOM 3334 C CA . ARG B 1 47 ? 16.594 -22.344 2.609 1 97 47 ARG B CA 1
ATOM 3335 C C . ARG B 1 47 ? 15.961 -23 1.392 1 97 47 ARG B C 1
ATOM 3337 O O . ARG B 1 47 ? 16.656 -23.609 0.577 1 97 47 ARG B O 1
ATOM 3344 N N . ILE B 1 48 ? 14.625 -22.906 1.302 1 97.94 48 ILE B N 1
ATOM 3345 C CA . ILE B 1 48 ? 13.945 -23.359 0.093 1 97.94 48 ILE B CA 1
ATOM 3346 C C . ILE B 1 48 ? 12.961 -22.297 -0.379 1 97.94 48 ILE B C 1
ATOM 3348 O O . ILE B 1 48 ? 12.539 -21.438 0.406 1 97.94 48 ILE B O 1
ATOM 3352 N N . GLY B 1 49 ? 12.695 -22.344 -1.677 1 98.06 49 GLY B N 1
ATOM 3353 C CA . GLY B 1 49 ? 11.695 -21.453 -2.24 1 98.06 49 GLY B CA 1
ATOM 3354 C C . GLY B 1 49 ? 10.289 -22 -2.154 1 98.06 49 GLY B C 1
ATOM 3355 O O . GLY B 1 49 ? 10.07 -23.203 -2.338 1 98.06 49 GLY B O 1
ATOM 3356 N N . ILE B 1 50 ? 9.352 -21.094 -1.901 1 98.31 50 ILE B N 1
ATOM 3357 C CA . ILE B 1 50 ? 7.941 -21.453 -1.98 1 98.31 50 ILE B CA 1
ATOM 3358 C C . ILE B 1 50 ? 7.203 -20.484 -2.891 1 98.31 50 ILE B C 1
ATOM 3360 O O . ILE B 1 50 ? 7.531 -19.297 -2.932 1 98.31 50 ILE B O 1
ATOM 3364 N N . GLY B 1 51 ? 6.328 -21.031 -3.727 1 98 51 GLY B N 1
ATOM 3365 C CA . GLY B 1 51 ? 5.332 -20.219 -4.414 1 98 51 GLY B CA 1
ATOM 3366 C C . GLY B 1 51 ? 4.082 -19.984 -3.59 1 98 51 GLY B C 1
ATOM 3367 O O . GLY B 1 51 ? 3.193 -20.844 -3.543 1 98 51 GLY B O 1
ATOM 3368 N N . LEU B 1 52 ? 3.979 -18.766 -3.035 1 96.81 52 LEU B N 1
ATOM 3369 C CA . LEU B 1 52 ? 2.939 -18.469 -2.055 1 96.81 52 LEU B CA 1
ATOM 3370 C C . LEU B 1 52 ? 1.626 -18.125 -2.746 1 96.81 52 LEU B C 1
ATOM 3372 O O . LEU B 1 52 ? 1.626 -17.5 -3.814 1 96.81 52 LEU B O 1
ATOM 3376 N N . TRP B 1 53 ? 0.585 -18.609 -2.217 1 96.19 53 TRP B N 1
ATOM 3377 C CA . TRP B 1 53 ? -0.761 -18.172 -2.568 1 96.19 53 TRP B CA 1
ATOM 3378 C C . TRP B 1 53 ? -1.342 -17.266 -1.482 1 96.19 53 TRP B C 1
ATOM 3380 O O . TRP B 1 53 ? -1.413 -17.672 -0.315 1 96.19 53 TRP B O 1
ATOM 3390 N N . LEU B 1 54 ? -1.648 -16.109 -1.856 1 97.25 54 LEU B N 1
ATOM 3391 C CA . LEU B 1 54 ? -2.334 -15.156 -0.986 1 97.25 54 LEU B CA 1
ATOM 3392 C C . LEU B 1 54 ? -3.734 -14.852 -1.51 1 97.25 54 LEU B C 1
ATOM 3394 O O . LEU B 1 54 ? -3.893 -14.086 -2.461 1 97.25 54 LEU B O 1
ATOM 3398 N N . ALA B 1 55 ? -4.723 -15.453 -0.837 1 96.56 55 ALA B N 1
ATOM 3399 C CA . ALA B 1 55 ? -6.109 -15.156 -1.189 1 96.56 55 ALA B CA 1
ATOM 3400 C C . ALA B 1 55 ? -6.434 -13.688 -0.924 1 96.56 55 ALA B C 1
ATOM 3402 O O . ALA B 1 55 ? -5.668 -12.984 -0.262 1 96.56 55 ALA B O 1
ATOM 3403 N N . LYS B 1 56 ? -7.535 -13.266 -1.463 1 96.62 56 LYS B N 1
ATOM 3404 C CA . LYS B 1 56 ? -7.93 -11.859 -1.406 1 96.62 56 LYS B CA 1
ATOM 3405 C C . LYS B 1 56 ? -7.801 -11.312 0.01 1 96.62 56 LYS B C 1
ATOM 3407 O O . LYS B 1 56 ? -7.223 -10.242 0.215 1 96.62 56 LYS B O 1
ATOM 3412 N N . ASP B 1 57 ? -8.273 -12.023 0.991 1 96.19 57 ASP B N 1
ATOM 3413 C CA . ASP B 1 57 ? -8.305 -11.516 2.357 1 96.19 57 ASP B CA 1
ATOM 3414 C C . ASP B 1 57 ? -6.898 -11.453 2.951 1 96.19 57 ASP B C 1
ATOM 3416 O O . ASP B 1 57 ? -6.555 -10.5 3.654 1 96.19 57 ASP B O 1
ATOM 3420 N N . ALA B 1 58 ? -6.105 -12.461 2.725 1 97.38 58 ALA B N 1
ATOM 3421 C CA . ALA B 1 58 ? -4.723 -12.445 3.197 1 97.38 58 ALA B CA 1
ATOM 3422 C C . ALA B 1 58 ? -3.934 -11.312 2.543 1 97.38 58 ALA B C 1
ATOM 3424 O O . ALA B 1 58 ? -3.186 -10.602 3.215 1 97.38 58 ALA B O 1
ATOM 3425 N N . ALA B 1 59 ? -4.148 -11.148 1.249 1 97.75 59 ALA B N 1
ATOM 3426 C CA . ALA B 1 59 ? -3.471 -10.07 0.536 1 97.75 59 ALA B CA 1
ATOM 3427 C C . ALA B 1 59 ? -3.873 -8.703 1.091 1 97.75 59 ALA B C 1
ATOM 3429 O O . ALA B 1 59 ? -3.018 -7.855 1.348 1 97.75 59 ALA B O 1
ATOM 3430 N N . ARG B 1 60 ? -5.133 -8.547 1.325 1 95.88 60 ARG B N 1
ATOM 3431 C CA . ARG B 1 60 ? -5.645 -7.277 1.84 1 95.88 60 ARG B CA 1
ATOM 3432 C C . ARG B 1 60 ? -5.074 -6.977 3.221 1 95.88 60 ARG B C 1
ATOM 3434 O O . ARG B 1 60 ? -4.703 -5.836 3.51 1 95.88 60 ARG B O 1
ATOM 3441 N N . ALA B 1 61 ? -4.996 -7.992 4.031 1 96.94 61 ALA B N 1
ATOM 3442 C CA . ALA B 1 61 ? -4.445 -7.82 5.375 1 96.94 61 ALA B CA 1
ATOM 3443 C C . ALA B 1 61 ? -2.99 -7.359 5.312 1 96.94 61 ALA B C 1
ATOM 3445 O O . ALA B 1 61 ? -2.586 -6.469 6.066 1 96.94 61 ALA B O 1
ATOM 3446 N N . LEU B 1 62 ? -2.297 -7.93 4.402 1 97.88 62 LEU B N 1
ATOM 3447 C CA . LEU B 1 62 ? -0.872 -7.637 4.285 1 97.88 62 LEU B CA 1
ATOM 3448 C C . LEU B 1 62 ? -0.649 -6.25 3.691 1 97.88 62 LEU B C 1
ATOM 3450 O O . LEU B 1 62 ? 0.288 -5.547 4.078 1 97.88 62 LEU B O 1
ATOM 3454 N N . VAL B 1 63 ? -1.522 -5.828 2.779 1 95.69 63 VAL B N 1
ATOM 3455 C CA . VAL B 1 63 ? -1.379 -4.531 2.125 1 95.69 63 VAL B CA 1
ATOM 3456 C C . VAL B 1 63 ? -1.766 -3.418 3.096 1 95.69 63 VAL B C 1
ATOM 3458 O O . VAL B 1 63 ? -1.171 -2.338 3.078 1 95.69 63 VAL B O 1
ATOM 3461 N N . THR B 1 64 ? -2.688 -3.672 3.945 1 93.81 64 THR B N 1
ATOM 3462 C CA . THR B 1 64 ? -3.26 -2.654 4.82 1 93.81 64 THR B CA 1
ATOM 3463 C C . THR B 1 64 ? -2.371 -2.424 6.039 1 93.81 64 THR B C 1
ATOM 3465 O O . THR B 1 64 ? -2.303 -1.311 6.562 1 93.81 64 THR B O 1
ATOM 3468 N N . ASP B 1 65 ? -1.67 -3.469 6.477 1 96.69 65 ASP B N 1
ATOM 3469 C CA . ASP B 1 65 ? -0.934 -3.424 7.734 1 96.69 65 ASP B CA 1
ATOM 3470 C C . ASP B 1 65 ? 0.543 -3.746 7.52 1 96.69 65 ASP B C 1
ATOM 3472 O O . ASP B 1 65 ? 0.927 -4.918 7.469 1 96.69 65 ASP B O 1
ATOM 3476 N N . PRO B 1 66 ? 1.39 -2.723 7.543 1 97 66 PRO B N 1
ATOM 3477 C CA . PRO B 1 66 ? 2.82 -2.98 7.355 1 97 66 PRO B CA 1
ATOM 3478 C C . PRO B 1 66 ? 3.402 -3.889 8.438 1 97 66 PRO B C 1
ATOM 3480 O O . PRO B 1 66 ? 4.379 -4.602 8.188 1 97 66 PRO B O 1
ATOM 3483 N N . ALA B 1 67 ? 2.859 -3.881 9.602 1 97.56 67 ALA B N 1
ATOM 3484 C CA . ALA B 1 67 ? 3.342 -4.77 10.656 1 97.56 67 ALA B CA 1
ATOM 3485 C C . ALA B 1 67 ? 3.074 -6.23 10.305 1 97.56 67 ALA B C 1
ATOM 3487 O O . ALA B 1 67 ? 3.881 -7.109 10.617 1 97.56 67 ALA B O 1
ATOM 3488 N N . ALA B 1 68 ? 1.908 -6.453 9.688 1 98.12 68 ALA B N 1
ATOM 3489 C CA . ALA B 1 68 ? 1.596 -7.805 9.227 1 98.12 68 ALA B CA 1
ATOM 3490 C C . ALA B 1 68 ? 2.586 -8.266 8.164 1 98.12 68 ALA B C 1
ATOM 3492 O O . ALA B 1 68 ? 3.055 -9.406 8.188 1 98.12 68 ALA B O 1
ATOM 3493 N N . LEU B 1 69 ? 2.902 -7.402 7.227 1 98.31 69 LEU B N 1
ATOM 3494 C CA . LEU B 1 69 ? 3.85 -7.711 6.164 1 98.31 69 LEU B CA 1
ATOM 3495 C C . LEU B 1 69 ? 5.234 -7.996 6.734 1 98.31 69 LEU B C 1
ATOM 3497 O O . LEU B 1 69 ? 5.879 -8.977 6.359 1 98.31 69 LEU B O 1
ATOM 3501 N N . ARG B 1 70 ? 5.684 -7.152 7.66 1 97.5 70 ARG B N 1
ATOM 3502 C CA . ARG B 1 70 ? 6.953 -7.391 8.336 1 97.5 70 ARG B CA 1
ATOM 3503 C C . ARG B 1 70 ? 6.945 -8.734 9.07 1 97.5 70 ARG B C 1
ATOM 3505 O O . ARG B 1 70 ? 7.938 -9.461 9.047 1 97.5 70 ARG 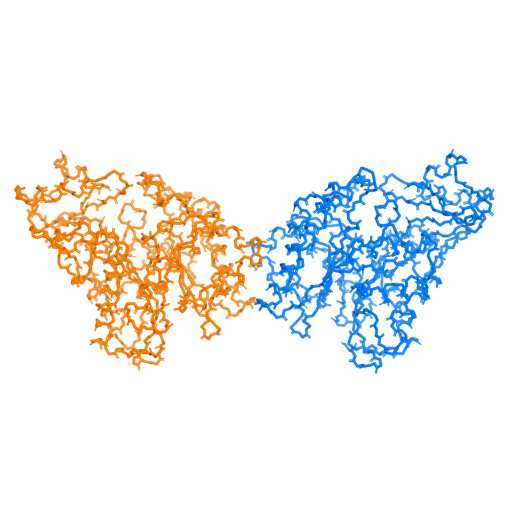B O 1
ATOM 3512 N N . GLY B 1 71 ? 5.824 -8.969 9.695 1 97.88 71 GLY B N 1
ATOM 3513 C CA . GLY B 1 71 ? 5.68 -10.242 10.375 1 97.88 71 GLY B CA 1
ATOM 3514 C C . GLY B 1 71 ? 5.844 -11.438 9.445 1 97.88 71 GLY B C 1
ATOM 3515 O O . GLY B 1 71 ? 6.527 -12.398 9.789 1 97.88 71 GLY B O 1
ATOM 3516 N N . LEU B 1 72 ? 5.199 -11.391 8.32 1 98.44 72 LEU B N 1
ATOM 3517 C CA . LEU B 1 72 ? 5.328 -12.469 7.348 1 98.44 72 LEU B CA 1
ATOM 3518 C C . LEU B 1 72 ? 6.773 -12.617 6.887 1 98.44 72 LEU B C 1
ATOM 3520 O O . LEU B 1 72 ? 7.301 -13.734 6.828 1 98.44 72 LEU B O 1
ATOM 3524 N N . ARG B 1 73 ? 7.402 -11.539 6.574 1 97.69 73 ARG B N 1
ATOM 3525 C CA . ARG B 1 73 ? 8.797 -11.57 6.152 1 97.69 73 ARG B CA 1
ATOM 3526 C C . ARG B 1 73 ? 9.68 -12.211 7.223 1 97.69 73 ARG B C 1
ATOM 3528 O O . ARG B 1 73 ? 10.547 -13.031 6.914 1 97.69 73 ARG B O 1
ATOM 3535 N N . THR B 1 74 ? 9.445 -11.805 8.414 1 97.44 74 THR B N 1
ATOM 3536 C CA . THR B 1 74 ? 10.211 -12.328 9.539 1 97.44 74 THR B CA 1
ATOM 3537 C C . THR B 1 74 ? 10.023 -13.836 9.672 1 97.44 74 THR B C 1
ATOM 3539 O O . THR B 1 74 ? 10.984 -14.57 9.883 1 97.44 74 THR B O 1
ATOM 3542 N N . GLU B 1 75 ? 8.781 -14.25 9.578 1 98.19 75 GLU B N 1
ATOM 3543 C CA . GLU B 1 75 ? 8.484 -15.68 9.688 1 98.19 75 GLU B CA 1
ATOM 3544 C C . GLU B 1 75 ? 9.141 -16.469 8.562 1 98.19 75 GLU B C 1
ATOM 3546 O O . GLU B 1 75 ? 9.648 -17.562 8.781 1 98.19 75 GLU B O 1
ATOM 3551 N N . LEU B 1 76 ? 9.078 -15.945 7.344 1 98.38 76 LEU B N 1
ATOM 3552 C CA . LEU B 1 76 ? 9.75 -16.594 6.223 1 98.38 76 LEU B CA 1
ATOM 3553 C C . LEU B 1 76 ? 11.234 -16.766 6.504 1 98.38 76 LEU B C 1
ATOM 3555 O O . LEU B 1 76 ? 11.781 -17.859 6.359 1 98.38 76 LEU B O 1
ATOM 3559 N N . ASP B 1 77 ? 11.875 -15.742 6.984 1 97.44 77 ASP B N 1
ATOM 3560 C CA . ASP B 1 77 ? 13.305 -15.758 7.266 1 97.44 77 ASP B CA 1
ATOM 3561 C C . ASP B 1 77 ? 13.633 -16.75 8.383 1 97.44 77 ASP B C 1
ATOM 3563 O O . ASP B 1 77 ? 14.562 -17.547 8.258 1 97.44 77 ASP B O 1
ATOM 3567 N N . ARG B 1 78 ? 12.875 -16.672 9.391 1 97.94 78 ARG B N 1
ATOM 3568 C CA . ARG B 1 78 ? 13.102 -17.516 10.562 1 97.94 78 ARG B CA 1
ATOM 3569 C C . ARG B 1 78 ? 12.992 -18.984 10.203 1 97.94 78 ARG B C 1
ATOM 3571 O O . ARG B 1 78 ? 13.711 -19.828 10.758 1 97.94 78 ARG B O 1
ATOM 3578 N N . ARG B 1 79 ? 12.234 -19.281 9.234 1 98.25 79 ARG B N 1
ATOM 3579 C CA . ARG B 1 79 ? 11.93 -20.672 8.93 1 98.25 79 ARG B CA 1
ATOM 3580 C C . ARG B 1 79 ? 12.727 -21.156 7.719 1 98.25 79 ARG B C 1
ATOM 3582 O O . ARG B 1 79 ? 12.547 -22.281 7.258 1 98.25 79 ARG B O 1
ATOM 3589 N N . GLY B 1 80 ? 13.531 -20.312 7.211 1 98.12 80 GLY B N 1
ATOM 3590 C CA . GLY B 1 80 ? 14.383 -20.672 6.09 1 98.12 80 GLY B CA 1
ATOM 3591 C C . GLY B 1 80 ? 13.625 -20.812 4.781 1 98.12 80 GLY B C 1
ATOM 3592 O O . GLY B 1 80 ? 13.883 -21.719 4 1 98.12 80 GLY B O 1
ATOM 3593 N N . LEU B 1 81 ? 12.695 -19.891 4.559 1 98.5 81 LEU B N 1
ATOM 3594 C CA . LEU B 1 81 ? 11.883 -19.891 3.346 1 98.5 81 LEU B CA 1
ATOM 3595 C C . LEU B 1 81 ? 12.078 -18.609 2.557 1 98.5 81 LEU B C 1
ATOM 3597 O O . LEU B 1 81 ? 12.344 -17.547 3.139 1 98.5 81 LEU B O 1
ATOM 3601 N N . GLU B 1 82 ? 12.047 -18.672 1.27 1 97.94 82 GLU B N 1
ATOM 3602 C CA . GLU B 1 82 ? 12.086 -17.469 0.448 1 97.94 82 GLU B CA 1
ATOM 3603 C C . GLU B 1 82 ? 10.953 -17.453 -0.575 1 97.94 82 GLU B C 1
ATOM 3605 O O . GLU B 1 82 ? 10.516 -18.516 -1.033 1 97.94 82 GLU B O 1
ATOM 3610 N N . VAL B 1 83 ? 10.484 -16.297 -0.892 1 98.62 83 VAL B N 1
ATOM 3611 C CA . VAL B 1 83 ? 9.398 -16.109 -1.846 1 98.62 83 VAL B CA 1
ATOM 3612 C C . VAL B 1 83 ? 9.875 -15.234 -3.004 1 98.62 83 VAL B C 1
ATOM 3614 O O . VAL B 1 83 ? 10.148 -14.047 -2.818 1 98.62 83 VAL B O 1
ATOM 3617 N N . VAL B 1 84 ? 9.945 -15.844 -4.18 1 98.69 84 VAL B N 1
ATOM 3618 C CA . VAL B 1 84 ? 10.312 -15.078 -5.367 1 98.69 84 VAL B CA 1
ATOM 3619 C C . VAL B 1 84 ? 9.188 -15.148 -6.398 1 98.69 84 VAL B C 1
ATOM 3621 O O . VAL B 1 84 ? 9.289 -14.555 -7.477 1 98.69 84 VAL B O 1
ATOM 3624 N N . THR B 1 85 ? 8.102 -15.922 -6.066 1 98.75 85 THR B N 1
ATOM 3625 C CA . THR B 1 85 ? 6.953 -16.078 -6.953 1 98.75 85 THR B CA 1
ATOM 3626 C C . THR B 1 85 ? 5.668 -16.25 -6.148 1 98.75 85 THR B C 1
ATOM 3628 O O . THR B 1 85 ? 5.695 -16.75 -5.023 1 98.75 85 THR B O 1
ATOM 3631 N N . LEU B 1 86 ? 4.609 -15.703 -6.695 1 98.62 86 LEU B N 1
ATOM 3632 C CA . LEU B 1 86 ? 3.281 -15.891 -6.121 1 98.62 86 LEU B CA 1
ATOM 3633 C C . LEU B 1 86 ? 2.344 -16.562 -7.125 1 98.62 86 LEU B C 1
ATOM 3635 O O . LEU B 1 86 ? 2.562 -16.484 -8.336 1 98.62 86 LEU B O 1
ATOM 3639 N N . ASN B 1 87 ? 1.395 -17.234 -6.598 1 97.75 87 ASN B N 1
ATOM 3640 C CA . ASN B 1 87 ? 0.335 -17.828 -7.406 1 97.75 87 ASN B CA 1
ATOM 3641 C C . ASN B 1 87 ? -0.965 -17.047 -7.297 1 97.75 87 ASN B C 1
ATOM 3643 O O . ASN B 1 87 ? -1.745 -17.25 -6.363 1 97.75 87 ASN B O 1
ATOM 3647 N N . GLY B 1 88 ? -1.173 -16.219 -8.289 1 97.75 88 GLY B N 1
ATOM 3648 C CA . GLY B 1 88 ? -2.283 -15.281 -8.234 1 97.75 88 GLY B CA 1
ATOM 3649 C C . GLY B 1 88 ? -3.502 -15.75 -9 1 97.75 88 GLY B C 1
ATOM 3650 O O . GLY B 1 88 ? -4.477 -15.008 -9.148 1 97.75 88 GLY B O 1
ATOM 3651 N N . PHE B 1 89 ? -3.564 -16.938 -9.438 1 96.69 89 PHE B N 1
ATOM 3652 C CA . PHE B 1 89 ? -4.672 -17.484 -10.211 1 96.69 89 PHE B CA 1
ATOM 3653 C C . PHE B 1 89 ? -5.938 -17.547 -9.367 1 96.69 89 PHE B C 1
ATOM 3655 O O . PHE B 1 89 ? -6.93 -16.891 -9.664 1 96.69 89 PHE B O 1
ATOM 3662 N N . PRO B 1 90 ? -5.938 -18.297 -8.227 1 95 90 PRO B N 1
ATOM 3663 C CA . PRO B 1 90 ? -7.152 -18.281 -7.41 1 95 90 PRO B CA 1
ATOM 3664 C C . PRO B 1 90 ? -7.34 -16.969 -6.652 1 95 90 PRO B C 1
ATOM 3666 O O . PRO B 1 90 ? -6.391 -16.453 -6.051 1 95 90 PRO B O 1
ATOM 3669 N N . TYR B 1 91 ? -8.477 -16.469 -6.73 1 95.44 91 TYR B N 1
ATOM 3670 C CA . TYR B 1 91 ? -8.82 -15.242 -6.035 1 95.44 91 TYR B CA 1
ATOM 3671 C C . TYR B 1 91 ? -9.203 -15.516 -4.586 1 95.44 91 TYR B C 1
ATOM 3673 O O . TYR B 1 91 ? -8.758 -14.812 -3.678 1 95.44 91 TYR B O 1
ATOM 3681 N N . GLU B 1 92 ? -9.977 -16.453 -4.402 1 92.69 92 GLU B N 1
ATOM 3682 C CA . GLU B 1 92 ? -10.461 -16.953 -3.123 1 92.69 92 GLU B CA 1
ATOM 3683 C C . GLU B 1 92 ? -11.148 -18.297 -3.283 1 92.69 92 GLU B C 1
ATOM 3685 O O . GLU B 1 92 ? -11.375 -18.75 -4.406 1 92.69 92 GLU B O 1
ATOM 3690 N N . GLY B 1 93 ? -11.336 -19.016 -2.191 1 86.38 93 GLY B N 1
ATOM 3691 C CA . GLY B 1 93 ? -12.203 -20.188 -2.17 1 86.38 93 GLY B CA 1
ATOM 3692 C C . GLY B 1 93 ? -11.547 -21.422 -2.762 1 86.38 93 GLY B C 1
ATOM 3693 O O . GLY B 1 93 ? -12.227 -22.391 -3.094 1 86.38 93 GLY B O 1
ATOM 3694 N N . PHE B 1 94 ? -10.32 -21.438 -2.92 1 82.81 94 PHE B N 1
ATOM 3695 C CA . PHE B 1 94 ? -9.648 -22.578 -3.547 1 82.81 94 PHE B CA 1
ATOM 3696 C C . PHE B 1 94 ? -9.664 -23.797 -2.633 1 82.81 94 PHE B C 1
ATOM 3698 O O . PHE B 1 94 ? -9.555 -24.922 -3.1 1 82.81 94 PHE B O 1
ATOM 3705 N N . GLY B 1 95 ? -9.859 -23.531 -1.368 1 76.44 95 GLY B N 1
ATOM 3706 C CA . GLY B 1 95 ? -9.93 -24.609 -0.408 1 76.44 95 GLY B CA 1
ATOM 3707 C C . GLY B 1 95 ? -11.352 -25.078 -0.133 1 76.44 95 GLY B C 1
ATOM 3708 O O . GLY B 1 95 ? -11.578 -25.953 0.703 1 76.44 95 GLY B O 1
ATOM 3709 N N . ALA B 1 96 ? -12.289 -24.531 -0.893 1 81.44 96 ALA B N 1
ATOM 3710 C CA . ALA B 1 96 ? -13.695 -24.859 -0.686 1 81.44 96 ALA B CA 1
ATOM 3711 C C . ALA B 1 96 ? -13.992 -26.281 -1.155 1 81.44 96 ALA B C 1
ATOM 3713 O O . ALA B 1 96 ? -13.211 -26.875 -1.898 1 81.44 96 ALA B O 1
ATOM 3714 N N . GLU B 1 97 ? -15.055 -26.781 -0.788 1 82.19 97 GLU B N 1
ATOM 3715 C CA . GLU B 1 97 ? -15.477 -28.141 -1.13 1 82.19 97 GLU B CA 1
ATOM 3716 C C . GLU B 1 97 ? -15.789 -28.25 -2.619 1 82.19 97 GLU B C 1
ATOM 3718 O O . GLU B 1 97 ? -15.555 -29.297 -3.225 1 82.19 97 GLU B O 1
ATOM 3723 N N . GLN B 1 98 ? -16.312 -27.188 -3.117 1 84.19 98 GLN B N 1
ATOM 3724 C CA . GLN B 1 98 ? -16.578 -27.109 -4.551 1 84.19 98 GLN B CA 1
ATOM 3725 C C . GLN B 1 98 ? -16 -25.828 -5.152 1 84.19 98 GLN B C 1
ATOM 3727 O O . GLN B 1 98 ? -16.406 -24.719 -4.777 1 84.19 98 GLN B O 1
ATOM 3732 N N . VAL B 1 99 ? -15.086 -26.047 -6.031 1 87.25 99 VAL B N 1
ATOM 3733 C CA . VAL B 1 99 ? -14.414 -24.922 -6.688 1 87.25 99 VAL B CA 1
ATOM 3734 C C . VAL B 1 99 ? -14.859 -24.828 -8.141 1 87.25 99 VAL B C 1
ATOM 3736 O O . VAL B 1 99 ? -15.609 -23.922 -8.508 1 87.25 99 VAL B O 1
ATOM 3739 N N . LYS B 1 100 ? -14.625 -25.812 -8.922 1 91.5 100 LYS B N 1
ATOM 3740 C CA . LYS B 1 100 ? -15.031 -25.969 -10.312 1 91.5 100 LYS B CA 1
ATOM 3741 C C . LYS B 1 100 ? -14.906 -24.641 -11.062 1 91.5 100 LYS B C 1
ATOM 3743 O O . LYS B 1 100 ? -13.828 -24.031 -11.086 1 91.5 100 LYS B O 1
ATOM 3748 N N . TYR B 1 101 ? -15.914 -24.078 -11.484 1 92.75 101 TYR B N 1
ATOM 3749 C CA . TYR B 1 101 ? -15.844 -22.906 -12.352 1 92.75 101 TYR B CA 1
ATOM 3750 C C . TYR B 1 101 ? -15.594 -21.641 -11.539 1 92.75 101 TYR B C 1
ATOM 3752 O O . TYR B 1 101 ? -15.219 -20.609 -12.094 1 92.75 101 TYR B O 1
ATOM 3760 N N . ARG B 1 102 ? -15.719 -21.688 -10.281 1 93.06 102 ARG B N 1
ATOM 3761 C CA . ARG B 1 102 ? -15.625 -20.5 -9.43 1 93.06 102 ARG B CA 1
ATOM 3762 C C . ARG B 1 102 ? -14.203 -19.969 -9.383 1 93.06 102 ARG B C 1
ATOM 3764 O O . ARG B 1 102 ? -13.992 -18.766 -9.148 1 93.06 102 ARG B O 1
ATOM 3771 N N . VAL B 1 103 ? -13.219 -20.828 -9.656 1 94.44 103 VAL B N 1
ATOM 3772 C CA . VAL B 1 103 ? -11.812 -20.438 -9.547 1 94.44 103 VAL B CA 1
ATOM 3773 C C . VAL B 1 103 ? -11.469 -19.438 -10.648 1 94.44 103 VAL B C 1
ATOM 3775 O O . VAL B 1 103 ? -10.477 -18.719 -10.547 1 94.44 103 VAL B O 1
ATOM 3778 N N . TYR B 1 104 ? -12.359 -19.297 -11.664 1 96.62 104 TYR B N 1
ATOM 3779 C CA . TYR B 1 104 ? -12.031 -18.484 -12.828 1 96.62 104 TYR B CA 1
ATOM 3780 C C . TYR B 1 104 ? -12.578 -17.062 -12.672 1 96.62 104 TYR B C 1
ATOM 3782 O O . TYR B 1 104 ? -12.57 -16.281 -13.633 1 96.62 104 TYR B O 1
ATOM 3790 N N . LYS B 1 105 ? -13.109 -16.734 -11.445 1 95.88 105 LYS B N 1
ATOM 3791 C CA . LYS B 1 105 ? -13.625 -15.406 -11.156 1 95.88 105 LYS B CA 1
ATOM 3792 C C . LYS B 1 105 ? -13 -14.836 -9.891 1 95.88 105 LYS B C 1
ATOM 3794 O O . LYS B 1 105 ? -12.727 -15.578 -8.938 1 95.88 105 LYS B O 1
ATOM 3799 N N . PRO B 1 106 ? -12.883 -13.57 -9.875 1 97.88 106 PRO B N 1
ATOM 3800 C CA . PRO B 1 106 ? -12.961 -12.602 -10.969 1 97.88 106 PRO B CA 1
ATOM 3801 C C . PRO B 1 106 ? -11.891 -12.836 -12.039 1 97.88 106 PRO B C 1
ATOM 3803 O O . PRO B 1 106 ? -10.781 -13.266 -11.719 1 97.88 106 PRO B O 1
ATOM 3806 N N . ASP B 1 107 ? -12.328 -12.539 -13.273 1 98.25 107 ASP B N 1
ATOM 3807 C CA . ASP B 1 107 ? -11.375 -12.695 -14.375 1 98.25 107 ASP B CA 1
ATOM 3808 C C . ASP B 1 107 ? -10.93 -11.336 -14.906 1 98.25 107 ASP B C 1
ATOM 3810 O O . ASP B 1 107 ? -11.133 -10.305 -14.25 1 98.25 107 ASP B O 1
ATOM 3814 N N . TRP B 1 108 ? -10.234 -11.242 -16.016 1 98.56 108 TRP B N 1
ATOM 3815 C CA . TRP B 1 108 ? -9.555 -10.023 -16.453 1 98.56 108 TRP B CA 1
ATOM 3816 C C . TRP B 1 108 ? -10.547 -9.039 -17.062 1 98.56 108 TRP B C 1
ATOM 3818 O O . TRP B 1 108 ? -10.18 -7.914 -17.406 1 98.56 108 TRP B O 1
ATOM 3828 N N . THR B 1 109 ? -11.773 -9.453 -17.188 1 98 109 THR B N 1
ATOM 3829 C CA . THR B 1 109 ? -12.812 -8.5 -17.578 1 98 109 THR B CA 1
ATOM 3830 C C . THR B 1 109 ? -13.359 -7.754 -16.375 1 98 109 THR B C 1
ATOM 3832 O O . THR B 1 109 ? -14.125 -6.801 -16.516 1 98 109 THR B O 1
ATOM 3835 N N . ASP B 1 110 ? -12.977 -8.211 -15.141 1 98.06 110 ASP B N 1
ATOM 3836 C CA . ASP B 1 110 ? -13.422 -7.629 -13.875 1 98.06 110 ASP B CA 1
ATOM 3837 C C . ASP B 1 110 ? -12.336 -6.742 -13.273 1 98.06 110 ASP B C 1
ATOM 3839 O O . ASP B 1 110 ? -11.172 -7.141 -13.195 1 98.06 110 ASP B O 1
ATOM 3843 N N . PRO B 1 111 ? -12.703 -5.594 -12.742 1 97.62 111 PRO B N 1
ATOM 3844 C CA . PRO B 1 111 ? -11.695 -4.719 -12.141 1 97.62 111 PRO B CA 1
ATOM 3845 C C . PRO B 1 111 ? -11.031 -5.336 -10.914 1 97.62 111 PRO B C 1
ATOM 3847 O O . PRO B 1 111 ? -9.891 -5.008 -10.594 1 97.62 111 PRO B O 1
ATOM 3850 N N . GLU B 1 112 ? -11.742 -6.234 -10.25 1 97.94 112 GLU B N 1
ATOM 3851 C CA . GLU B 1 112 ? -11.211 -6.891 -9.062 1 97.94 112 GLU B CA 1
ATOM 3852 C C . GLU B 1 112 ? -9.93 -7.656 -9.383 1 97.94 112 GLU B C 1
ATOM 3854 O O . GLU B 1 112 ? -9.016 -7.73 -8.547 1 97.94 112 GLU B O 1
ATOM 3859 N N . ARG B 1 113 ? -9.812 -8.258 -10.578 1 98.69 113 ARG B N 1
ATOM 3860 C CA . ARG B 1 113 ? -8.641 -9.023 -10.984 1 98.69 113 ARG B CA 1
ATOM 3861 C C . ARG B 1 113 ? -7.418 -8.117 -11.125 1 98.69 113 ARG B C 1
ATOM 3863 O O . ARG B 1 113 ? -6.332 -8.445 -10.656 1 98.69 113 ARG B O 1
ATOM 3870 N N . LEU B 1 114 ? -7.645 -6.965 -11.727 1 98.56 114 LEU B N 1
ATOM 3871 C CA . LEU B 1 114 ? -6.574 -5.984 -11.852 1 98.56 114 LEU B CA 1
ATOM 3872 C C . LEU B 1 114 ? -6.102 -5.52 -10.477 1 98.56 114 LEU B C 1
ATOM 3874 O O . LEU B 1 114 ? -4.898 -5.477 -10.211 1 98.56 114 LEU B O 1
ATOM 3878 N N . GLY B 1 115 ? -7.062 -5.188 -9.633 1 98.12 115 GLY B N 1
ATOM 3879 C CA . GLY B 1 115 ? -6.723 -4.758 -8.281 1 98.12 115 GLY B CA 1
ATOM 3880 C C . GLY B 1 115 ? -5.945 -5.797 -7.5 1 98.12 115 GLY B C 1
ATOM 3881 O O . GLY B 1 115 ? -4.906 -5.488 -6.91 1 98.12 115 GLY B O 1
ATOM 3882 N N . HIS B 1 116 ? -6.395 -7.02 -7.543 1 98.31 116 HIS B N 1
ATOM 3883 C CA . HIS B 1 116 ? -5.781 -8.117 -6.809 1 98.31 116 HIS B CA 1
ATOM 3884 C C . HIS B 1 116 ? -4.355 -8.375 -7.289 1 98.31 116 HIS B C 1
ATOM 3886 O O . HIS B 1 116 ? -3.438 -8.516 -6.48 1 98.31 116 HIS B O 1
ATOM 3892 N N . THR B 1 117 ? -4.18 -8.43 -8.57 1 98.81 117 THR B N 1
ATOM 3893 C CA . THR B 1 117 ? -2.865 -8.719 -9.133 1 98.81 117 THR B CA 1
ATOM 3894 C C . THR B 1 117 ? -1.891 -7.582 -8.844 1 98.81 117 THR B C 1
ATOM 3896 O O . THR B 1 117 ? -0.709 -7.824 -8.586 1 98.81 117 THR B O 1
ATOM 3899 N N . THR B 1 118 ? -2.365 -6.355 -8.836 1 98.69 118 THR B N 1
ATOM 3900 C CA . THR B 1 118 ? -1.533 -5.215 -8.469 1 98.69 118 THR B CA 1
ATOM 3901 C C . THR B 1 118 ? -1.076 -5.324 -7.016 1 98.69 118 THR B C 1
ATOM 3903 O O . THR B 1 118 ? 0.093 -5.082 -6.707 1 98.69 118 THR B O 1
ATOM 3906 N N . GLU B 1 119 ? -2.018 -5.68 -6.176 1 98.31 119 GLU B N 1
ATOM 3907 C CA . GLU B 1 119 ? -1.688 -5.859 -4.766 1 98.31 119 GLU B CA 1
ATOM 3908 C C . GLU B 1 119 ? -0.639 -6.953 -4.578 1 98.31 119 GLU B C 1
ATOM 3910 O O . GLU B 1 119 ? 0.308 -6.785 -3.807 1 98.31 119 GLU B O 1
ATOM 3915 N N . LEU B 1 120 ? -0.805 -8.023 -5.281 1 98.81 120 LEU B N 1
ATOM 3916 C CA . LEU B 1 120 ? 0.154 -9.117 -5.195 1 98.81 120 LEU B CA 1
ATOM 3917 C C . LEU B 1 120 ? 1.536 -8.672 -5.656 1 98.81 120 LEU B C 1
ATOM 3919 O O . LEU B 1 120 ? 2.549 -9.055 -5.066 1 98.81 120 LEU B O 1
ATOM 3923 N N . ALA B 1 121 ? 1.56 -7.891 -6.711 1 98.81 121 ALA B N 1
ATOM 3924 C CA . ALA B 1 121 ? 2.838 -7.398 -7.219 1 98.81 121 ALA B CA 1
ATOM 3925 C C . ALA B 1 121 ? 3.551 -6.543 -6.18 1 98.81 121 ALA B C 1
ATOM 3927 O O . ALA B 1 121 ? 4.758 -6.688 -5.965 1 98.81 121 ALA B O 1
ATOM 3928 N N . ARG B 1 122 ? 2.809 -5.723 -5.539 1 97.94 122 ARG B N 1
ATOM 3929 C CA . ARG B 1 122 ? 3.377 -4.883 -4.484 1 97.94 122 ARG B CA 1
ATOM 3930 C C . ARG B 1 122 ? 3.904 -5.734 -3.334 1 97.94 122 ARG B C 1
ATOM 3932 O O . ARG B 1 122 ? 4.992 -5.477 -2.814 1 97.94 122 ARG B O 1
ATOM 3939 N N . LEU B 1 123 ? 3.133 -6.676 -2.918 1 98.44 123 LEU B N 1
ATOM 3940 C CA . LEU B 1 123 ? 3.527 -7.559 -1.824 1 98.44 123 LEU B CA 1
ATOM 3941 C C . LEU B 1 123 ? 4.785 -8.344 -2.184 1 98.44 123 LEU B C 1
ATOM 3943 O O . LEU B 1 123 ? 5.703 -8.461 -1.367 1 98.44 123 LEU B O 1
ATOM 3947 N N . LEU B 1 124 ? 4.793 -8.852 -3.424 1 98.81 124 LEU B N 1
ATOM 3948 C CA . LEU B 1 124 ? 5.965 -9.617 -3.832 1 98.81 124 LEU B CA 1
ATOM 3949 C C . LEU B 1 124 ? 7.211 -8.734 -3.844 1 98.81 124 LEU B C 1
ATOM 3951 O O . LEU B 1 124 ? 8.281 -9.172 -3.41 1 98.81 124 LEU B O 1
ATOM 3955 N N . ALA B 1 125 ? 7.098 -7.527 -4.328 1 98 125 ALA B N 1
ATOM 3956 C CA . ALA B 1 125 ? 8.234 -6.605 -4.32 1 98 125 ALA B CA 1
ATOM 3957 C C . ALA B 1 125 ? 8.797 -6.445 -2.914 1 98 125 ALA B C 1
ATOM 3959 O O . ALA B 1 125 ? 10.016 -6.348 -2.734 1 98 125 ALA B O 1
ATOM 3960 N N . ALA B 1 126 ? 7.938 -6.457 -1.943 1 96.88 126 ALA B N 1
ATOM 3961 C CA . ALA B 1 126 ? 8.352 -6.266 -0.555 1 96.88 126 ALA B CA 1
ATOM 3962 C C . ALA B 1 126 ? 8.875 -7.562 0.046 1 96.88 126 ALA B C 1
ATOM 3964 O O . ALA B 1 126 ? 9.633 -7.543 1.019 1 96.88 126 ALA B O 1
ATOM 3965 N N . LEU B 1 127 ? 8.484 -8.695 -0.479 1 98.19 127 LEU B N 1
ATOM 3966 C CA . LEU B 1 127 ? 8.82 -9.984 0.109 1 98.19 127 LEU B CA 1
ATOM 3967 C C . LEU B 1 127 ? 10.102 -10.547 -0.494 1 98.19 127 LEU B C 1
ATOM 3969 O O . LEU B 1 127 ? 10.703 -11.469 0.061 1 98.19 127 LEU B O 1
ATOM 3973 N N . LEU B 1 128 ? 10.523 -10.016 -1.706 1 98.19 128 LEU B N 1
ATOM 3974 C CA . LEU B 1 128 ? 11.727 -10.516 -2.35 1 98.19 128 LEU B CA 1
ATOM 3975 C C . LEU B 1 128 ? 12.914 -10.453 -1.396 1 98.19 128 LEU B C 1
ATOM 3977 O O . LEU B 1 128 ? 13.086 -9.477 -0.663 1 98.19 128 LEU B O 1
ATOM 3981 N N . PRO B 1 129 ? 13.727 -11.547 -1.376 1 97.06 129 PRO B N 1
ATOM 3982 C CA . PRO B 1 129 ? 14.992 -11.422 -0.654 1 97.06 129 PRO B CA 1
ATOM 3983 C C . PRO B 1 129 ? 15.812 -10.219 -1.104 1 97.06 129 PRO B C 1
ATOM 3985 O O . PRO B 1 129 ? 15.672 -9.758 -2.242 1 97.06 129 PRO B O 1
ATOM 3988 N N . ASP B 1 130 ? 16.703 -9.711 -0.277 1 94.69 130 ASP B N 1
ATOM 3989 C CA . ASP B 1 130 ? 17.453 -8.484 -0.527 1 94.69 130 ASP B CA 1
ATOM 3990 C C . ASP B 1 130 ? 18.328 -8.625 -1.769 1 94.69 130 ASP B C 1
ATOM 3992 O O . ASP B 1 130 ? 18.578 -7.645 -2.471 1 94.69 130 ASP B O 1
ATOM 3996 N N . ASP B 1 131 ? 18.719 -9.836 -2.047 1 96.62 131 ASP B N 1
ATOM 3997 C CA . ASP B 1 131 ? 19.656 -10.047 -3.145 1 96.62 131 ASP B CA 1
ATOM 3998 C C . ASP B 1 131 ? 18.922 -10.445 -4.426 1 96.62 131 ASP B C 1
ATOM 4000 O O . ASP B 1 131 ? 19.547 -10.836 -5.41 1 96.62 131 ASP B O 1
ATOM 4004 N N . VAL B 1 132 ? 17.625 -10.43 -4.438 1 97.62 132 VAL B N 1
ATOM 4005 C CA . VAL B 1 132 ? 16.828 -10.797 -5.598 1 97.62 132 VAL B CA 1
ATOM 4006 C C . VAL B 1 132 ? 16 -9.594 -6.062 1 97.62 132 VAL B C 1
ATOM 4008 O O . VAL B 1 132 ? 15.289 -8.977 -5.27 1 97.62 132 VAL B O 1
ATOM 4011 N N . THR B 1 133 ? 16.047 -9.242 -7.324 1 97.5 133 THR B N 1
ATOM 4012 C CA . THR B 1 133 ? 15.383 -8.039 -7.809 1 97.5 133 THR B CA 1
ATOM 4013 C C . THR B 1 133 ? 14.234 -8.398 -8.75 1 97.5 133 THR B C 1
ATOM 4015 O O . THR B 1 133 ? 13.461 -7.531 -9.148 1 97.5 133 THR B O 1
ATOM 4018 N N . GLU B 1 134 ? 14.086 -9.711 -9.055 1 98.31 134 GLU B N 1
ATOM 4019 C CA . GLU B 1 134 ? 13.055 -10.125 -9.992 1 98.31 134 GLU B CA 1
ATOM 4020 C C . GLU B 1 134 ? 12.094 -11.133 -9.352 1 98.31 134 GLU B C 1
ATOM 4022 O O . GLU B 1 134 ? 12.531 -12.039 -8.641 1 98.31 134 GLU B O 1
ATOM 4027 N N . GLY B 1 135 ? 10.82 -10.93 -9.531 1 98.81 135 GLY B N 1
ATOM 4028 C CA . GLY B 1 135 ? 9.789 -11.852 -9.07 1 98.81 135 GLY B CA 1
ATOM 4029 C C . GLY B 1 135 ? 8.711 -12.102 -10.109 1 98.81 135 GLY B C 1
ATOM 4030 O O . GLY B 1 135 ? 8.602 -11.367 -11.094 1 98.81 135 GLY B O 1
ATOM 4031 N N . THR B 1 136 ? 7.922 -13.156 -9.922 1 98.94 136 THR B N 1
ATOM 4032 C CA . THR B 1 136 ? 6.91 -13.516 -10.906 1 98.94 136 THR B CA 1
ATOM 4033 C C . THR B 1 136 ? 5.598 -13.898 -10.219 1 98.94 136 THR B C 1
ATOM 4035 O O . THR B 1 136 ? 5.598 -14.328 -9.062 1 98.94 136 THR B O 1
ATOM 4038 N N . ILE B 1 137 ? 4.516 -13.672 -10.914 1 98.94 137 ILE B N 1
ATOM 4039 C CA . ILE B 1 137 ? 3.186 -14.039 -10.438 1 98.94 137 ILE B CA 1
ATOM 4040 C C . ILE B 1 137 ? 2.393 -14.695 -11.562 1 98.94 137 ILE B C 1
ATOM 4042 O O . ILE B 1 137 ? 2.344 -14.18 -12.68 1 98.94 137 ILE B O 1
ATOM 4046 N N . SER B 1 138 ? 1.825 -15.844 -11.336 1 98.75 138 SER B N 1
ATOM 4047 C CA . SER B 1 138 ? 0.895 -16.438 -12.297 1 98.75 138 SER B CA 1
ATOM 4048 C C . SER B 1 138 ? -0.521 -15.898 -12.086 1 98.75 138 SER B C 1
ATOM 4050 O O . SER B 1 138 ? -0.875 -15.477 -10.984 1 98.75 138 SER B O 1
ATOM 4052 N N . THR B 1 139 ? -1.254 -15.891 -13.125 1 98.56 139 THR B N 1
ATOM 4053 C CA . THR B 1 139 ? -2.639 -15.438 -13.039 1 98.56 139 THR B CA 1
ATOM 4054 C C . THR B 1 139 ? -3.508 -16.172 -14.062 1 98.56 139 THR B C 1
ATOM 4056 O O . THR B 1 139 ? -3.033 -17.062 -14.766 1 98.56 139 THR B O 1
ATOM 4059 N N . LEU B 1 140 ? -4.805 -15.797 -14.164 1 97.75 140 LEU B N 1
ATOM 4060 C CA . LEU B 1 140 ? -5.785 -16.406 -15.062 1 97.75 140 LEU B CA 1
ATOM 4061 C C . LEU B 1 140 ? -5.434 -16.125 -16.516 1 97.75 140 LEU B C 1
ATOM 4063 O O . LEU B 1 140 ? -4.969 -15.023 -16.844 1 97.75 140 LEU B O 1
ATOM 4067 N N . PRO B 1 141 ? -5.695 -17.062 -17.328 1 98.12 141 PRO B N 1
ATOM 4068 C CA . PRO B 1 141 ? -5.543 -16.797 -18.766 1 98.12 141 PRO B CA 1
ATOM 4069 C C . PRO B 1 141 ? -6.758 -16.094 -19.359 1 98.12 141 PRO B C 1
ATOM 4071 O O . PRO B 1 141 ? -7.434 -16.656 -20.219 1 98.12 141 PRO B O 1
ATOM 4074 N N . LEU B 1 142 ? -6.941 -14.922 -18.969 1 98.19 142 LEU B N 1
ATOM 4075 C CA . LEU B 1 142 ? -7.969 -13.961 -19.344 1 98.19 142 LEU B CA 1
ATOM 4076 C C . LEU B 1 142 ? -9.312 -14.312 -18.719 1 98.19 142 LEU B C 1
ATOM 4078 O O . LEU B 1 142 ? -9.758 -13.641 -17.781 1 98.19 142 LEU B O 1
ATOM 4082 N N . ALA B 1 143 ? -9.953 -15.445 -19.203 1 98.25 143 ALA B N 1
ATOM 4083 C CA . ALA B 1 143 ? -11.281 -15.828 -18.719 1 98.25 143 ALA B CA 1
ATOM 4084 C C . ALA B 1 143 ? -11.625 -17.25 -19.156 1 98.25 143 ALA B C 1
ATOM 4086 O O . ALA B 1 143 ? -10.93 -17.844 -19.984 1 98.25 143 ALA B O 1
ATOM 4087 N N . TRP B 1 144 ? -12.688 -17.781 -18.469 1 97.38 144 TRP B N 1
ATOM 4088 C CA . TRP B 1 144 ? -13.328 -18.969 -19.047 1 97.38 144 TRP B CA 1
ATOM 4089 C C . TRP B 1 144 ? -13.867 -18.688 -20.438 1 97.38 144 TRP B C 1
ATOM 4091 O O . TRP B 1 144 ? -14.266 -17.547 -20.734 1 97.38 144 TRP B O 1
ATOM 4101 N N . ARG B 1 145 ? -13.938 -19.594 -21.266 1 96.12 145 ARG B N 1
ATOM 4102 C CA . ARG B 1 145 ? -14.117 -19.375 -22.703 1 96.12 145 ARG B CA 1
ATOM 4103 C C . ARG B 1 145 ? -15.5 -18.797 -22.984 1 96.12 145 ARG B C 1
ATOM 4105 O O . ARG B 1 145 ? -15.68 -18.094 -23.984 1 96.12 145 ARG B O 1
ATOM 4112 N N . THR B 1 146 ? -16.547 -19.141 -22.172 1 92.75 146 THR B N 1
ATOM 4113 C CA . THR B 1 146 ? -17.875 -18.609 -22.469 1 92.75 146 THR B CA 1
ATOM 4114 C C . THR B 1 146 ? -18.516 -18 -21.234 1 92.75 146 THR B C 1
ATOM 4116 O O . THR B 1 146 ? -18.547 -18.625 -20.172 1 92.75 146 THR B O 1
ATOM 4119 N N . PRO B 1 147 ? -18.938 -16.875 -21.203 1 90.31 147 PRO B N 1
ATOM 4120 C CA . PRO B 1 147 ? -18.969 -15.953 -22.344 1 90.31 147 PRO B CA 1
ATOM 4121 C C . PRO B 1 147 ? -17.688 -15.133 -22.484 1 90.31 147 PRO B C 1
ATOM 4123 O O . PRO B 1 147 ? -17.125 -14.672 -21.484 1 90.31 147 PRO B O 1
ATOM 4126 N N . PHE B 1 148 ? -17.109 -14.93 -23.672 1 94.12 148 PHE B N 1
ATOM 4127 C CA . PHE B 1 148 ? -15.977 -14.055 -23.938 1 94.12 148 PHE B CA 1
ATOM 4128 C C . PHE B 1 148 ? -16.094 -13.438 -25.328 1 94.12 148 PHE B C 1
ATOM 4130 O O . PHE B 1 148 ? -15.492 -13.945 -26.281 1 94.12 148 PHE B O 1
ATOM 4137 N N . ASP B 1 149 ? -16.859 -12.32 -25.359 1 95.75 149 ASP B N 1
ATOM 4138 C CA . ASP B 1 149 ? -17.125 -11.602 -26.594 1 95.75 149 ASP B CA 1
ATOM 4139 C C . ASP B 1 149 ? -16.125 -10.469 -26.812 1 95.75 149 ASP B C 1
ATOM 4141 O O . ASP B 1 149 ? -15.25 -10.25 -25.969 1 95.75 149 ASP B O 1
ATOM 4145 N N . PRO B 1 150 ? -16.203 -9.781 -27.875 1 96.12 150 PRO B N 1
ATOM 4146 C CA . PRO B 1 150 ? -15.195 -8.781 -28.219 1 96.12 150 PRO B CA 1
ATOM 4147 C C . PRO B 1 150 ? -15.102 -7.664 -27.172 1 96.12 150 PRO B C 1
ATOM 4149 O O . PRO B 1 150 ? -14 -7.25 -26.812 1 96.12 150 PRO B O 1
ATOM 4152 N N . PRO B 1 151 ? -16.203 -7.195 -26.672 1 97.25 151 PRO B N 1
ATOM 4153 C CA . PRO B 1 151 ? -16.094 -6.18 -25.625 1 97.25 151 PRO B CA 1
ATOM 4154 C C . PRO B 1 151 ? -15.336 -6.684 -24.391 1 97.25 151 PRO B C 1
ATOM 4156 O O . PRO B 1 151 ? -14.57 -5.934 -23.781 1 97.25 151 PRO B O 1
ATOM 4159 N N . ARG B 1 152 ? -15.539 -7.883 -24.031 1 97.44 152 ARG B N 1
ATOM 4160 C CA . ARG B 1 152 ? -14.836 -8.477 -22.906 1 97.44 152 ARG B CA 1
ATOM 4161 C C . ARG B 1 152 ? -13.352 -8.648 -23.203 1 97.44 152 ARG B C 1
ATOM 4163 O O . ARG B 1 152 ? -12.508 -8.414 -22.344 1 97.44 152 ARG B O 1
ATOM 4170 N N . ALA B 1 153 ? -13.117 -9.055 -24.422 1 97.75 153 ALA B N 1
ATOM 4171 C CA . ALA B 1 153 ? -11.727 -9.156 -24.844 1 97.75 153 ALA B CA 1
ATOM 4172 C C . ALA B 1 153 ? -11.023 -7.805 -24.75 1 97.75 153 ALA B C 1
ATOM 4174 O O . ALA B 1 153 ? -9.867 -7.727 -24.328 1 97.75 153 ALA B O 1
ATOM 4175 N N . GLU B 1 154 ? -11.727 -6.785 -25.125 1 98 154 GLU B N 1
ATOM 4176 C CA . GLU B 1 154 ? -11.18 -5.434 -25.062 1 98 154 GLU B CA 1
ATOM 4177 C C . GLU B 1 154 ? -10.961 -5 -23.609 1 98 154 GLU B C 1
ATOM 4179 O O . GLU B 1 154 ? -9.961 -4.363 -23.297 1 98 154 GLU B O 1
ATOM 4184 N N . ALA B 1 155 ? -11.898 -5.332 -22.781 1 98.31 155 ALA B N 1
ATOM 4185 C CA . ALA B 1 155 ? -11.773 -5.016 -21.359 1 98.31 155 ALA B CA 1
ATOM 4186 C C . ALA B 1 155 ? -10.555 -5.699 -20.75 1 98.31 155 ALA B C 1
ATOM 4188 O O . ALA B 1 155 ? -9.805 -5.082 -20 1 98.31 155 ALA B O 1
ATOM 4189 N N . ALA B 1 156 ? -10.367 -6.93 -21.094 1 98.62 156 ALA B N 1
ATOM 4190 C CA . ALA B 1 156 ? -9.219 -7.688 -20.578 1 98.62 156 ALA B CA 1
ATOM 4191 C C . ALA B 1 156 ? -7.91 -7.086 -21.078 1 98.62 156 ALA B C 1
ATOM 4193 O O . ALA B 1 156 ? -6.965 -6.926 -20.297 1 98.62 156 ALA B O 1
ATOM 4194 N N . ARG B 1 157 ? -7.875 -6.758 -22.328 1 98.56 157 ARG B N 1
ATOM 4195 C CA . ARG B 1 157 ? -6.68 -6.156 -22.906 1 98.56 157 ARG B CA 1
ATOM 4196 C C . ARG B 1 157 ? -6.348 -4.836 -22.219 1 98.56 157 ARG B C 1
ATOM 4198 O O . ARG B 1 157 ? -5.188 -4.574 -21.891 1 98.56 157 ARG B O 1
ATOM 4205 N N . THR B 1 158 ? -7.336 -4.055 -22.016 1 98.62 158 THR B N 1
ATOM 4206 C CA . THR B 1 158 ? -7.152 -2.768 -21.359 1 98.62 158 THR B CA 1
ATOM 4207 C C . THR B 1 158 ? -6.625 -2.957 -19.938 1 98.62 158 THR B C 1
ATOM 4209 O O . THR B 1 158 ? -5.691 -2.27 -19.516 1 98.62 158 THR B O 1
ATOM 4212 N N . ALA B 1 159 ? -7.219 -3.895 -19.25 1 98.69 159 ALA B N 1
ATOM 4213 C CA . ALA B 1 159 ? -6.805 -4.164 -17.875 1 98.69 159 ALA B CA 1
ATOM 4214 C C . ALA B 1 159 ? -5.348 -4.613 -17.812 1 98.69 159 ALA B C 1
ATOM 4216 O O . ALA B 1 159 ? -4.582 -4.156 -16.953 1 98.69 159 ALA B O 1
ATOM 4217 N N . LEU B 1 160 ? -4.965 -5.449 -18.703 1 98.81 160 LEU B N 1
ATOM 4218 C CA . LEU B 1 160 ? -3.6 -5.961 -18.719 1 98.81 160 LEU B CA 1
ATOM 4219 C C . LEU B 1 160 ? -2.615 -4.867 -19.125 1 98.81 160 LEU B C 1
ATOM 4221 O O . LEU B 1 160 ? -1.485 -4.836 -18.625 1 98.81 160 LEU B O 1
ATOM 4225 N N . THR B 1 161 ? -3.02 -4.004 -19.969 1 98.69 161 THR B N 1
ATOM 4226 C CA . THR B 1 161 ? -2.191 -2.861 -20.328 1 98.69 161 THR B CA 1
ATOM 4227 C C . THR B 1 161 ? -1.972 -1.942 -19.125 1 98.69 161 THR B C 1
ATOM 4229 O O . THR B 1 161 ? -0.847 -1.508 -18.875 1 98.69 161 THR B O 1
ATOM 4232 N N . VAL B 1 162 ? -3.045 -1.7 -18.438 1 98.56 162 VAL B N 1
ATOM 4233 C CA . VAL B 1 162 ? -2.955 -0.893 -17.219 1 98.56 162 VAL B CA 1
ATOM 4234 C C . VAL B 1 162 ? -2.035 -1.577 -16.219 1 98.56 162 VAL B C 1
ATOM 4236 O O . VAL B 1 162 ? -1.197 -0.924 -15.586 1 98.56 162 VAL B O 1
ATOM 4239 N N . LEU B 1 163 ? -2.168 -2.855 -16.078 1 98.81 163 LEU B N 1
ATOM 4240 C CA . LEU B 1 163 ? -1.311 -3.604 -15.156 1 98.81 163 LEU B CA 1
ATOM 4241 C C . LEU B 1 163 ? 0.158 -3.439 -15.539 1 98.81 163 LEU B C 1
ATOM 4243 O O . LEU B 1 163 ? 1.005 -3.221 -14.664 1 98.81 163 LEU B O 1
ATOM 4247 N N . ALA B 1 164 ? 0.426 -3.553 -16.781 1 98.75 164 ALA B N 1
ATOM 4248 C CA . ALA B 1 164 ? 1.802 -3.416 -17.25 1 98.75 164 ALA B CA 1
ATOM 4249 C C . ALA B 1 164 ? 2.383 -2.061 -16.859 1 98.75 164 ALA B C 1
ATOM 4251 O O . ALA B 1 164 ? 3.529 -1.978 -16.406 1 98.75 164 ALA B O 1
ATOM 4252 N N . GLN B 1 165 ? 1.609 -1.058 -17 1 98.25 165 GLN B N 1
ATOM 4253 C CA . GLN B 1 165 ? 2.041 0.285 -16.625 1 98.25 165 GLN B CA 1
ATOM 4254 C C . GLN B 1 165 ? 2.271 0.387 -15.125 1 98.25 165 GLN B C 1
ATOM 4256 O O . GLN B 1 165 ? 3.229 1.024 -14.68 1 98.25 165 GLN B O 1
ATOM 4261 N N . ARG B 1 166 ? 1.437 -0.23 -14.398 1 98.56 166 ARG B N 1
ATOM 4262 C CA . ARG B 1 166 ? 1.582 -0.233 -12.945 1 98.56 166 ARG B CA 1
ATOM 4263 C C . ARG B 1 166 ? 2.842 -0.981 -12.523 1 98.56 166 ARG B C 1
ATOM 4265 O O . ARG B 1 166 ? 3.523 -0.575 -11.586 1 98.56 166 ARG B O 1
ATOM 4272 N N . LEU B 1 167 ? 3.102 -2.014 -13.242 1 98.81 167 LEU B N 1
ATOM 4273 C CA . LEU B 1 167 ? 4.305 -2.781 -12.938 1 98.81 167 LEU B CA 1
ATOM 4274 C C . LEU B 1 167 ? 5.559 -1.982 -13.273 1 98.81 167 LEU B C 1
ATOM 4276 O O . LEU B 1 167 ? 6.562 -2.064 -12.562 1 98.81 167 LEU B O 1
ATOM 4280 N N . ASP B 1 168 ? 5.531 -1.23 -14.344 1 98.5 168 ASP B N 1
ATOM 4281 C CA . ASP B 1 168 ? 6.629 -0.316 -14.656 1 98.5 168 ASP B CA 1
ATOM 4282 C C . ASP B 1 168 ? 6.848 0.679 -13.516 1 98.5 168 ASP B C 1
ATOM 4284 O O . ASP B 1 168 ? 7.98 0.899 -13.086 1 98.5 168 ASP B O 1
ATOM 4288 N N . ALA B 1 169 ? 5.797 1.233 -13.117 1 98.12 169 ALA B N 1
ATOM 4289 C CA . ALA B 1 169 ? 5.867 2.217 -12.039 1 98.12 169 ALA B CA 1
ATOM 4290 C C . ALA B 1 169 ? 6.41 1.592 -10.758 1 98.12 169 ALA B C 1
ATOM 4292 O O . ALA B 1 169 ? 7.234 2.195 -10.062 1 98.12 169 ALA B O 1
ATOM 4293 N N . LEU B 1 170 ? 5.945 0.418 -10.422 1 98 170 LEU B N 1
ATOM 4294 C CA . LEU B 1 170 ? 6.41 -0.286 -9.234 1 98 170 LEU B CA 1
ATOM 4295 C C . LEU B 1 170 ? 7.918 -0.507 -9.281 1 98 170 LEU B C 1
ATOM 4297 O O . LEU B 1 170 ? 8.609 -0.323 -8.281 1 98 170 LEU B O 1
ATOM 4301 N N . THR B 1 171 ? 8.391 -0.887 -10.445 1 98 171 THR B N 1
ATOM 4302 C CA . THR B 1 171 ? 9.828 -1.095 -10.617 1 98 171 THR B CA 1
ATOM 4303 C C . THR B 1 171 ? 10.594 0.207 -10.391 1 98 171 THR B C 1
ATOM 4305 O O . THR B 1 171 ? 11.633 0.216 -9.727 1 98 171 THR B O 1
ATOM 4308 N N . GLU B 1 172 ? 10.109 1.254 -10.938 1 96.19 172 GLU B N 1
ATOM 4309 C CA . GLU B 1 172 ? 10.758 2.553 -10.773 1 96.19 172 GLU B CA 1
ATOM 4310 C C . GLU B 1 172 ? 10.766 2.986 -9.312 1 96.19 172 GLU B C 1
ATOM 4312 O O . GLU B 1 172 ? 11.75 3.549 -8.828 1 96.19 172 GLU B O 1
ATOM 4317 N N . LEU B 1 173 ? 9.688 2.699 -8.617 1 94.06 173 LEU B N 1
ATOM 4318 C CA . LEU B 1 173 ? 9.516 3.162 -7.246 1 94.06 173 LEU B CA 1
ATOM 4319 C C . LEU B 1 173 ? 10.32 2.307 -6.277 1 94.06 173 LEU B C 1
ATOM 4321 O O . LEU B 1 173 ? 10.773 2.795 -5.242 1 94.06 173 LEU B O 1
ATOM 4325 N N . THR B 1 174 ? 10.516 0.99 -6.598 1 94.62 174 THR B N 1
ATOM 4326 C CA . THR B 1 174 ? 11.039 0.08 -5.586 1 94.62 174 THR B CA 1
ATOM 4327 C C . THR B 1 174 ? 12.383 -0.502 -6.031 1 94.62 174 THR B C 1
ATOM 4329 O O . THR B 1 174 ? 13.117 -1.067 -5.219 1 94.62 174 THR B O 1
ATOM 4332 N N . GLY B 1 175 ? 12.648 -0.479 -7.379 1 95.94 175 GLY B N 1
ATOM 4333 C CA . GLY B 1 175 ? 13.82 -1.144 -7.934 1 95.94 175 GLY B CA 1
ATOM 4334 C C . GLY B 1 175 ? 13.617 -2.635 -8.133 1 95.94 175 GLY B C 1
ATOM 4335 O O . GLY B 1 175 ? 14.555 -3.346 -8.508 1 95.94 175 GLY B O 1
ATOM 4336 N N . ARG B 1 176 ? 12.445 -3.164 -7.859 1 97.69 176 ARG B N 1
ATOM 4337 C CA . ARG B 1 176 ? 12.117 -4.578 -8.008 1 97.69 176 ARG B CA 1
ATOM 4338 C C . ARG B 1 176 ? 11.25 -4.816 -9.242 1 97.69 176 ARG B C 1
ATOM 4340 O O . ARG B 1 176 ? 10.258 -4.117 -9.453 1 97.69 176 ARG B O 1
ATOM 4347 N N . SER B 1 177 ? 11.617 -5.723 -10.039 1 98.44 177 SER B N 1
ATOM 4348 C CA . SER B 1 177 ? 10.922 -6.012 -11.297 1 98.44 177 SER B CA 1
ATOM 4349 C C . SER B 1 177 ? 10.008 -7.227 -11.148 1 98.44 177 SER B C 1
ATOM 4351 O O . SER B 1 177 ? 10.484 -8.344 -10.961 1 98.44 177 SER B O 1
ATOM 4353 N N . ILE B 1 178 ? 8.695 -6.984 -11.25 1 98.88 178 ILE B N 1
ATOM 4354 C CA . ILE B 1 178 ? 7.703 -8.055 -11.141 1 98.88 178 ILE B CA 1
ATOM 4355 C C . ILE B 1 178 ? 7.078 -8.305 -12.516 1 98.88 178 ILE B C 1
ATOM 4357 O O . ILE B 1 178 ? 6.688 -7.367 -13.211 1 98.88 178 ILE B O 1
ATOM 4361 N N . ARG B 1 179 ? 7.012 -9.508 -12.914 1 98.88 179 ARG B N 1
ATOM 4362 C CA . ARG B 1 179 ? 6.371 -9.906 -14.164 1 98.88 179 ARG B CA 1
ATOM 4363 C C . ARG B 1 179 ? 5.195 -10.836 -13.898 1 98.88 179 ARG B C 1
ATOM 4365 O O . ARG B 1 179 ? 5.172 -11.555 -12.898 1 98.88 179 ARG B O 1
ATOM 4372 N N . ILE B 1 180 ? 4.23 -10.805 -14.82 1 98.94 180 ILE B N 1
ATOM 4373 C CA . ILE B 1 180 ? 2.994 -11.57 -14.664 1 98.94 180 ILE B CA 1
ATOM 4374 C C . ILE B 1 180 ? 2.863 -12.578 -15.805 1 98.94 180 ILE B C 1
ATOM 4376 O O . ILE B 1 180 ? 3.07 -12.234 -16.969 1 98.94 180 ILE B O 1
ATOM 4380 N N . GLY B 1 181 ? 2.533 -13.82 -15.484 1 98.94 181 GLY B N 1
ATOM 4381 C CA . GLY B 1 181 ? 2.314 -14.859 -16.469 1 98.94 181 GLY B CA 1
ATOM 4382 C C . GLY B 1 181 ? 0.886 -15.367 -16.5 1 98.94 181 GLY B C 1
ATOM 4383 O O . GLY B 1 181 ? 0.405 -15.922 -15.508 1 98.94 181 GLY B O 1
ATOM 4384 N N . LEU B 1 182 ? 0.237 -15.172 -17.656 1 98.88 182 LEU B N 1
ATOM 4385 C CA . LEU B 1 182 ? -1.031 -15.867 -17.875 1 98.88 182 LEU B CA 1
ATOM 4386 C C . LEU B 1 182 ? -0.819 -17.375 -17.969 1 98.88 182 LEU B C 1
ATOM 4388 O O . LEU B 1 182 ? 0.114 -17.828 -18.625 1 98.88 182 LEU B O 1
ATOM 4392 N N . GLU B 1 183 ? -1.646 -18.078 -17.297 1 98.75 183 GLU B N 1
ATOM 4393 C CA . GLU B 1 183 ? -1.49 -19.531 -17.234 1 98.75 183 GLU B CA 1
ATOM 4394 C C . GLU B 1 183 ? -2.51 -20.234 -18.125 1 98.75 183 GLU B C 1
ATOM 4396 O O . GLU B 1 183 ? -3.584 -20.625 -17.656 1 98.75 183 GLU B O 1
ATOM 4401 N N . PRO B 1 184 ? -2.115 -20.484 -19.406 1 98.75 184 PRO B N 1
ATOM 4402 C CA . PRO B 1 184 ? -3.049 -21.219 -20.266 1 98.75 184 PRO B CA 1
ATOM 4403 C C . PRO B 1 184 ? -3.582 -22.484 -19.609 1 98.75 184 PRO B C 1
ATOM 4405 O O . PRO B 1 184 ? -2.824 -23.234 -18.969 1 98.75 184 PRO B O 1
ATOM 4408 N N . GLU B 1 185 ? -4.875 -22.672 -19.75 1 98.38 185 GLU B N 1
ATOM 4409 C CA . GLU B 1 185 ? -5.527 -23.797 -19.094 1 98.38 185 GLU B CA 1
ATOM 4410 C C . GLU B 1 185 ? -6.68 -24.344 -19.938 1 98.38 185 GLU B C 1
ATOM 4412 O O . GLU B 1 185 ? -7.445 -23.562 -20.516 1 98.38 185 GLU B O 1
ATOM 4417 N N . PRO B 1 186 ? -6.781 -25.672 -20.062 1 98.19 186 PRO B N 1
ATOM 4418 C CA . PRO B 1 186 ? -7.895 -26.25 -20.828 1 98.19 186 PRO B CA 1
ATOM 4419 C C . PRO B 1 186 ? -9.25 -25.688 -20.406 1 98.19 186 PRO B C 1
ATOM 4421 O O . PRO B 1 186 ? -9.578 -25.672 -19.219 1 98.19 186 PRO B O 1
ATOM 4424 N N . GLY B 1 187 ? -10.016 -25.266 -21.375 1 97.62 187 GLY B N 1
ATOM 4425 C CA . GLY B 1 187 ? -11.352 -24.734 -21.125 1 97.62 187 GLY B CA 1
ATOM 4426 C C . GLY B 1 187 ? -11.406 -23.219 -21.125 1 97.62 187 GLY B C 1
ATOM 4427 O O . GLY B 1 187 ? -12.469 -22.625 -21.312 1 97.62 187 GLY B O 1
ATOM 4428 N N . CYS B 1 188 ? -10.328 -22.562 -20.906 1 98.12 188 CYS B N 1
ATOM 4429 C CA . CYS B 1 188 ? -10.281 -21.109 -20.859 1 98.12 188 CYS B CA 1
ATOM 4430 C C . CYS B 1 188 ? -10.156 -20.516 -22.266 1 98.12 188 CYS B C 1
ATOM 4432 O O . CYS B 1 188 ? -9.922 -21.25 -23.234 1 98.12 188 CYS B O 1
ATOM 4434 N N . THR B 1 189 ? -10.336 -19.219 -22.391 1 97.38 189 THR B N 1
ATOM 4435 C CA . THR B 1 189 ? -10.164 -18.5 -23.641 1 97.38 189 THR B CA 1
ATOM 4436 C C . THR B 1 189 ? -8.758 -18.703 -24.203 1 97.38 189 THR B C 1
ATOM 4438 O O . THR B 1 189 ? -8.57 -18.766 -25.422 1 97.38 189 THR B O 1
ATOM 4441 N N . VAL B 1 190 ? -7.848 -18.703 -23.312 1 98.38 190 VAL B N 1
ATOM 4442 C CA . VAL B 1 190 ? -6.473 -19.094 -23.625 1 98.38 190 VAL B CA 1
ATOM 4443 C C . VAL B 1 190 ? -6.191 -20.484 -23.062 1 98.38 190 VAL B C 1
ATOM 4445 O O . VAL B 1 190 ? -5.785 -20.625 -21.906 1 98.38 190 VAL B O 1
ATOM 4448 N N . GLU B 1 191 ? -6.375 -21.422 -23.906 1 98.12 191 GLU B N 1
ATOM 4449 C CA . GLU B 1 191 ? -6.184 -22.812 -23.5 1 98.12 191 GLU B CA 1
ATOM 4450 C C . GLU B 1 191 ? -4.754 -23.281 -23.766 1 98.12 191 GLU B C 1
ATOM 4452 O O . GLU B 1 191 ? -4.172 -24.016 -22.969 1 98.12 191 GLU B O 1
ATOM 4457 N N . THR B 1 192 ? -4.246 -22.875 -24.875 1 98.25 192 THR B N 1
ATOM 4458 C CA . THR B 1 192 ? -2.906 -23.297 -25.281 1 98.25 192 THR B CA 1
ATOM 4459 C C . THR B 1 192 ? -1.954 -22.094 -25.297 1 98.25 192 THR B C 1
ATOM 4461 O O . THR B 1 192 ? -2.393 -20.953 -25.266 1 98.25 192 THR B O 1
ATOM 4464 N N . THR B 1 193 ? -0.668 -22.375 -25.297 1 98.56 193 THR B N 1
ATOM 4465 C CA . THR B 1 193 ? 0.318 -21.297 -25.422 1 98.56 193 THR B CA 1
ATOM 4466 C C . THR B 1 193 ? 0.131 -20.547 -26.734 1 98.56 193 THR B C 1
ATOM 4468 O O . THR B 1 193 ? 0.363 -19.344 -26.797 1 98.56 193 THR B O 1
ATOM 4471 N N . ALA B 1 194 ? -0.272 -21.219 -27.781 1 98.19 194 ALA B N 1
ATOM 4472 C CA . ALA B 1 194 ? -0.55 -20.578 -29.062 1 98.19 194 ALA B CA 1
ATOM 4473 C C . ALA B 1 194 ? -1.669 -19.547 -28.922 1 98.19 194 ALA B C 1
ATOM 4475 O O . ALA B 1 194 ? -1.605 -18.469 -29.516 1 98.19 194 ALA B O 1
ATOM 4476 N N . ASP B 1 195 ? -2.686 -19.859 -28.156 1 98.31 195 ASP B N 1
ATOM 4477 C CA . ASP B 1 195 ? -3.82 -18.969 -27.953 1 98.31 195 ASP B CA 1
ATOM 4478 C C . ASP B 1 195 ? -3.385 -17.672 -27.25 1 98.31 195 ASP B C 1
ATOM 4480 O O . ASP B 1 195 ? -4.062 -16.656 -27.359 1 98.31 195 ASP B O 1
ATOM 4484 N N . ALA B 1 196 ? -2.287 -17.75 -26.531 1 98.56 196 ALA B N 1
ATOM 4485 C CA . ALA B 1 196 ? -1.841 -16.625 -25.719 1 98.56 196 ALA B CA 1
ATOM 4486 C C . ALA B 1 196 ? -1.144 -15.57 -26.578 1 98.56 196 ALA B C 1
ATOM 4488 O O . ALA B 1 196 ? -1.026 -14.406 -26.188 1 98.56 196 ALA B O 1
ATOM 4489 N N . ILE B 1 197 ? -0.695 -15.953 -27.75 1 98.62 197 ILE B N 1
ATOM 4490 C CA . ILE B 1 197 ? 0.212 -15.125 -28.531 1 98.62 197 ILE B CA 1
ATOM 4491 C C . ILE B 1 197 ? -0.509 -13.859 -29 1 98.62 197 ILE B C 1
ATOM 4493 O O . ILE B 1 197 ? -0.023 -12.75 -28.781 1 98.62 197 ILE B O 1
ATOM 4497 N N . ALA B 1 198 ? -1.662 -13.969 -29.562 1 98 198 ALA B N 1
ATOM 4498 C CA . ALA B 1 198 ? -2.352 -12.812 -30.125 1 98 198 ALA B CA 1
ATOM 4499 C C . ALA B 1 198 ? -2.723 -11.812 -29.031 1 98 198 ALA B C 1
ATOM 4501 O O . ALA B 1 198 ? -2.387 -10.625 -29.125 1 98 198 ALA B O 1
ATOM 4502 N N . PRO B 1 199 ? -3.412 -12.289 -27.984 1 98 199 PRO B N 1
ATOM 4503 C CA . PRO B 1 199 ? -3.775 -11.312 -26.953 1 98 199 PRO B CA 1
ATOM 4504 C C . PRO B 1 199 ? -2.557 -10.672 -26.297 1 98 199 PRO B C 1
ATOM 4506 O O . PRO B 1 199 ? -2.58 -9.477 -25.969 1 98 199 PRO B O 1
ATOM 4509 N N . LEU B 1 200 ? -1.484 -11.391 -26.094 1 98.44 200 LEU B N 1
ATOM 4510 C CA . LEU B 1 200 ? -0.32 -10.844 -25.406 1 98.44 200 LEU B CA 1
ATOM 4511 C C . LEU B 1 200 ? 0.476 -9.93 -26.328 1 98.44 200 LEU B C 1
ATOM 4513 O O . LEU B 1 200 ? 1.073 -8.945 -25.875 1 98.44 200 LEU B O 1
ATOM 4517 N N . THR B 1 201 ? 0.504 -10.258 -27.609 1 98 201 THR B N 1
ATOM 4518 C CA . THR B 1 201 ? 1.107 -9.344 -28.578 1 98 201 THR B CA 1
ATOM 4519 C C . THR B 1 201 ? 0.344 -8.023 -28.625 1 98 201 THR B C 1
ATOM 4521 O O . THR B 1 201 ? 0.944 -6.961 -28.781 1 98 201 THR B O 1
ATOM 4524 N N . ALA B 1 202 ? -0.95 -8.117 -28.516 1 97.44 202 ALA 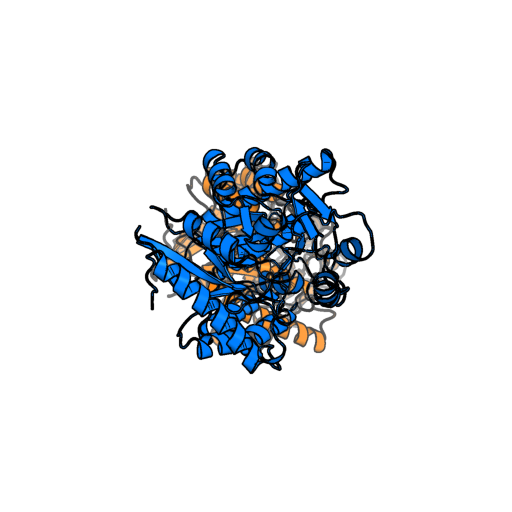B N 1
ATOM 4525 C CA . ALA B 1 202 ? -1.779 -6.914 -28.531 1 97.44 202 ALA B CA 1
ATOM 4526 C C . ALA B 1 202 ? -1.505 -6.055 -27.297 1 97.44 202 ALA B C 1
ATOM 4528 O O . ALA B 1 202 ? -1.547 -4.824 -27.375 1 97.44 202 ALA B O 1
ATOM 4529 N N . VAL B 1 203 ? -1.317 -6.688 -26.156 1 97.5 203 VAL B N 1
ATOM 4530 C CA . VAL B 1 203 ? -0.911 -5.945 -24.969 1 97.5 203 VAL B CA 1
ATOM 4531 C C . VAL B 1 203 ? 0.442 -5.281 -25.203 1 97.5 203 VAL B C 1
ATOM 4533 O O . VAL B 1 203 ? 0.624 -4.102 -24.906 1 97.5 203 VAL B O 1
ATOM 4536 N N . GLY B 1 204 ? 1.343 -6.059 -25.734 1 96.44 204 GLY B N 1
ATOM 4537 C CA . GLY B 1 204 ? 2.59 -5.52 -26.25 1 96.44 204 GLY B CA 1
ATOM 4538 C C . GLY B 1 204 ? 3.52 -5.012 -25.172 1 96.44 204 GLY B C 1
ATOM 4539 O O . GLY B 1 204 ? 4.137 -3.955 -25.312 1 96.44 204 GLY B O 1
ATOM 4540 N N . HIS B 1 205 ? 3.609 -5.695 -24.047 1 96.19 205 HIS B N 1
ATOM 4541 C CA . HIS B 1 205 ? 4.461 -5.281 -22.938 1 96.19 205 HIS B CA 1
ATOM 4542 C C . HIS B 1 205 ? 5.266 -6.457 -22.406 1 96.19 205 HIS B C 1
ATOM 4544 O O . HIS B 1 205 ? 4.711 -7.531 -22.156 1 96.19 205 HIS B O 1
ATOM 4550 N N . ASP B 1 206 ? 6.488 -6.289 -22.062 1 95.88 206 ASP B N 1
ATOM 4551 C CA . ASP B 1 206 ? 7.406 -7.367 -21.703 1 95.88 206 ASP B CA 1
ATOM 4552 C C . ASP B 1 206 ? 7.141 -7.879 -20.297 1 95.88 206 ASP B C 1
ATOM 4554 O O . ASP B 1 206 ? 7.648 -8.938 -19.906 1 95.88 206 ASP B O 1
ATOM 4558 N N . ARG B 1 207 ? 6.367 -7.176 -19.547 1 97.88 207 ARG B N 1
ATOM 4559 C CA . ARG B 1 207 ? 6.117 -7.578 -18.156 1 97.88 207 ARG B CA 1
ATOM 4560 C C . ARG B 1 207 ? 4.965 -8.578 -18.078 1 97.88 207 ARG B C 1
ATOM 4562 O O . ARG B 1 207 ? 4.75 -9.203 -17.047 1 97.88 207 ARG B O 1
ATOM 4569 N N . ILE B 1 208 ? 4.223 -8.719 -19.172 1 98.81 208 ILE B N 1
ATOM 4570 C CA . ILE B 1 208 ? 3.104 -9.648 -19.219 1 98.81 208 ILE B CA 1
ATOM 4571 C C . ILE B 1 208 ? 3.406 -10.773 -20.203 1 98.81 208 ILE B C 1
ATOM 4573 O O . ILE B 1 208 ? 3.652 -10.516 -21.391 1 98.81 208 ILE B O 1
ATOM 4577 N N . GLY B 1 209 ? 3.42 -11.969 -19.719 1 98.88 209 GLY B N 1
ATOM 4578 C CA . GLY B 1 209 ? 3.709 -13.125 -20.547 1 98.88 209 GLY B CA 1
ATOM 4579 C C . GLY B 1 209 ? 2.916 -14.359 -20.156 1 98.88 209 GLY B C 1
ATOM 4580 O O . GLY B 1 209 ? 1.72 -14.266 -19.875 1 98.88 209 GLY B O 1
ATOM 4581 N N . VAL B 1 210 ? 3.639 -15.5 -20.188 1 98.88 210 VAL B N 1
ATOM 4582 C CA . VAL B 1 210 ? 2.943 -16.766 -19.984 1 98.88 210 VAL B CA 1
ATOM 4583 C C . VAL B 1 210 ? 3.572 -17.516 -18.812 1 98.88 210 VAL B C 1
ATOM 4585 O O . VAL B 1 210 ? 4.797 -17.562 -18.672 1 98.88 210 VAL B O 1
ATOM 4588 N N . CYS B 1 211 ? 2.754 -18.016 -17.984 1 98.94 211 CYS B N 1
ATOM 4589 C CA . CYS B 1 211 ? 3.145 -19.094 -17.078 1 98.94 211 CYS B CA 1
ATOM 4590 C C . CYS B 1 211 ? 2.908 -20.453 -17.719 1 98.94 211 CYS B C 1
ATOM 4592 O O . CYS B 1 211 ? 1.762 -20.891 -17.875 1 98.94 211 CYS B O 1
ATOM 4594 N N . VAL B 1 212 ? 3.936 -21.141 -18.047 1 98.88 212 VAL B N 1
ATOM 4595 C CA . VAL B 1 212 ? 3.801 -22.438 -18.688 1 98.88 212 VAL B CA 1
ATOM 4596 C C . VAL B 1 212 ? 3.617 -23.516 -17.625 1 98.88 212 VAL B C 1
ATOM 4598 O O . VAL B 1 212 ? 4.566 -23.875 -16.922 1 98.88 212 VAL B O 1
ATOM 4601 N N . ASP B 1 213 ? 2.484 -23.953 -17.547 1 98.75 213 ASP B N 1
ATOM 4602 C CA . ASP B 1 213 ? 2.195 -25.125 -16.734 1 98.75 213 ASP B CA 1
ATOM 4603 C C . ASP B 1 213 ? 2.299 -26.406 -17.547 1 98.75 213 ASP B C 1
ATOM 4605 O O . ASP B 1 213 ? 1.501 -26.641 -18.469 1 98.75 213 ASP B O 1
ATOM 4609 N N . THR B 1 214 ? 3.148 -27.281 -17.172 1 98.81 214 THR B N 1
ATOM 4610 C CA . THR B 1 214 ? 3.467 -28.438 -18.016 1 98.81 214 THR B CA 1
ATOM 4611 C C . THR B 1 214 ? 2.318 -29.438 -18.016 1 98.81 214 THR B C 1
ATOM 4613 O O . THR B 1 214 ? 2.143 -30.188 -18.984 1 98.81 214 THR B O 1
ATOM 4616 N N . CYS B 1 215 ? 1.559 -29.531 -16.953 1 98.62 215 CYS B N 1
ATOM 4617 C CA . CYS B 1 215 ? 0.353 -30.359 -16.953 1 98.62 215 CYS B CA 1
ATOM 4618 C C . CYS B 1 215 ? -0.674 -29.828 -17.938 1 98.62 215 CYS B C 1
ATOM 4620 O O . CYS B 1 215 ? -1.245 -30.594 -18.719 1 98.62 215 CYS B O 1
ATOM 4622 N N . HIS B 1 216 ? -0.876 -28.516 -17.906 1 98.75 216 HIS B N 1
ATOM 4623 C CA . HIS B 1 216 ? -1.837 -27.906 -18.812 1 98.75 216 HIS B CA 1
ATOM 4624 C C . HIS B 1 216 ? -1.414 -28.094 -20.266 1 98.75 216 HIS B C 1
ATOM 4626 O O . HIS B 1 216 ? -2.229 -28.469 -21.109 1 98.75 216 HIS B O 1
ATOM 4632 N N . LEU B 1 217 ? -0.203 -27.812 -20.484 1 98.81 217 LEU B N 1
ATOM 4633 C CA . LEU B 1 217 ? 0.359 -27.984 -21.828 1 98.81 217 LEU B CA 1
ATOM 4634 C C . LEU B 1 217 ? 0.173 -29.422 -22.312 1 98.81 217 LEU B C 1
ATOM 4636 O O . LEU B 1 217 ? -0.259 -29.641 -23.438 1 98.81 217 LEU B O 1
ATOM 4640 N N . ALA B 1 218 ? 0.449 -30.375 -21.438 1 98.81 218 ALA B N 1
ATOM 4641 C CA . ALA B 1 218 ? 0.314 -31.797 -21.781 1 98.81 218 ALA B CA 1
ATOM 4642 C C . ALA B 1 218 ? -1.146 -32.156 -22.016 1 98.81 218 ALA B C 1
ATOM 4644 O O . ALA B 1 218 ? -1.459 -32.906 -22.953 1 98.81 218 ALA B O 1
ATOM 4645 N N . THR B 1 219 ? -2.025 -31.703 -21.156 1 98.81 219 THR B N 1
ATOM 4646 C CA . THR B 1 219 ? -3.447 -32.031 -21.266 1 98.81 219 THR B CA 1
ATOM 4647 C C . THR B 1 219 ? -3.998 -31.578 -22.625 1 98.81 219 THR B C 1
ATOM 4649 O O . THR B 1 219 ? -4.785 -32.312 -23.234 1 98.81 219 THR B O 1
ATOM 4652 N N . SER B 1 220 ? -3.512 -30.484 -23.125 1 98.56 220 SER B N 1
ATOM 4653 C CA . SER B 1 220 ? -3.975 -29.953 -24.406 1 98.56 220 SER B CA 1
ATOM 4654 C C . SER B 1 220 ? -3.145 -30.5 -25.562 1 98.56 220 SER B C 1
ATOM 4656 O O . SER B 1 220 ? -3.248 -30.016 -26.688 1 98.56 220 SER B O 1
ATOM 4658 N N . PHE B 1 221 ? -2.244 -31.406 -25.281 1 98.38 221 PHE B N 1
ATOM 4659 C CA . PHE B 1 221 ? -1.464 -32.156 -26.266 1 98.38 221 PHE B CA 1
ATOM 4660 C C . PHE B 1 221 ? -0.588 -31.234 -27.094 1 98.38 221 PHE B C 1
ATOM 4662 O O . PHE B 1 221 ? -0.418 -31.438 -28.297 1 98.38 221 PHE B O 1
ATOM 4669 N N . GLU B 1 222 ? -0.105 -30.188 -26.469 1 98.44 222 GLU B N 1
ATOM 4670 C CA . GLU B 1 222 ? 0.866 -29.328 -27.141 1 98.44 222 GLU B CA 1
ATOM 4671 C C . GLU B 1 222 ? 2.242 -30 -27.188 1 98.44 222 GLU B C 1
ATOM 4673 O O . GLU B 1 222 ? 2.639 -30.672 -26.25 1 98.44 222 GLU B O 1
ATOM 4678 N N . ASP B 1 223 ? 2.887 -29.781 -28.297 1 98.12 223 ASP B N 1
ATOM 4679 C CA . ASP B 1 223 ? 4.289 -30.172 -28.391 1 98.12 223 ASP B CA 1
ATOM 4680 C C . ASP B 1 223 ? 5.191 -29.125 -27.734 1 98.12 223 ASP B C 1
ATOM 4682 O O . ASP B 1 223 ? 5.176 -27.953 -28.125 1 98.12 223 ASP B O 1
ATOM 4686 N N . PRO B 1 224 ? 5.992 -29.578 -26.766 1 98.44 224 PRO B N 1
ATOM 4687 C CA . PRO B 1 224 ? 6.793 -28.625 -26 1 98.44 224 PRO B CA 1
ATOM 4688 C C . PRO B 1 224 ? 7.68 -27.75 -26.875 1 98.44 224 PRO B C 1
ATOM 4690 O O . PRO B 1 224 ? 7.723 -26.531 -26.703 1 98.44 224 PRO B O 1
ATOM 4693 N N . GLN B 1 225 ? 8.375 -28.312 -27.828 1 98.06 225 GLN B N 1
ATOM 4694 C CA . GLN B 1 225 ? 9.273 -27.562 -28.688 1 98.06 225 GLN B CA 1
ATOM 4695 C C . GLN B 1 225 ? 8.508 -26.516 -29.516 1 98.06 225 GLN B C 1
ATOM 4697 O O . GLN B 1 225 ? 8.891 -25.344 -29.547 1 98.06 225 GLN B O 1
ATOM 4702 N N . THR B 1 226 ? 7.488 -26.953 -30.141 1 98.38 226 THR B N 1
ATOM 4703 C CA . THR B 1 226 ? 6.68 -26.062 -30.969 1 98.38 226 THR B CA 1
ATOM 4704 C C . THR B 1 226 ? 6.09 -24.938 -30.141 1 98.38 226 THR B C 1
ATOM 4706 O O . THR B 1 226 ? 6.102 -23.781 -30.562 1 98.38 226 THR B O 1
ATOM 4709 N N . ALA B 1 227 ? 5.555 -25.266 -28.984 1 98.62 227 ALA B N 1
ATOM 4710 C CA . ALA B 1 227 ? 4.91 -24.297 -28.094 1 98.62 227 ALA B CA 1
ATOM 4711 C C . ALA B 1 227 ? 5.891 -23.203 -27.672 1 98.62 227 ALA B C 1
ATOM 4713 O O . ALA B 1 227 ? 5.605 -22.016 -27.828 1 98.62 227 ALA B O 1
ATOM 4714 N N . LEU B 1 228 ? 7.098 -23.594 -27.219 1 98.75 228 LEU B N 1
ATOM 4715 C CA . LEU B 1 228 ? 8.062 -22.625 -26.688 1 98.75 228 LEU B CA 1
ATOM 4716 C C . LEU B 1 228 ? 8.727 -21.844 -27.812 1 98.75 228 LEU B C 1
ATOM 4718 O O . LEU B 1 228 ? 9.031 -20.672 -27.656 1 98.75 228 LEU B O 1
ATOM 4722 N N . ASP B 1 229 ? 8.922 -22.5 -28.984 1 98.31 229 ASP B N 1
ATOM 4723 C CA . ASP B 1 229 ? 9.453 -21.797 -30.141 1 98.31 229 ASP B CA 1
ATOM 4724 C C . ASP B 1 229 ? 8.5 -20.703 -30.609 1 98.31 229 ASP B C 1
ATOM 4726 O O . ASP B 1 229 ? 8.938 -19.609 -31 1 98.31 229 ASP B O 1
ATOM 4730 N N . ALA B 1 230 ? 7.273 -21.016 -30.594 1 98.69 230 ALA B N 1
ATOM 4731 C CA . ALA B 1 230 ? 6.273 -20.047 -31.047 1 98.69 230 ALA B CA 1
ATOM 4732 C C . ALA B 1 230 ? 6.234 -18.828 -30.141 1 98.69 230 ALA B C 1
ATOM 4734 O O . ALA B 1 230 ? 6.129 -17.688 -30.609 1 98.69 230 ALA B O 1
ATOM 4735 N N . LEU B 1 231 ? 6.262 -19.062 -28.844 1 98.62 231 LEU B N 1
ATOM 4736 C CA . LEU B 1 231 ? 6.309 -17.953 -27.891 1 98.62 231 LEU B CA 1
ATOM 4737 C C . LEU B 1 231 ? 7.539 -17.078 -28.141 1 98.62 231 LEU B C 1
ATOM 4739 O O . LEU B 1 231 ? 7.438 -15.859 -28.172 1 98.62 231 LEU B O 1
ATOM 4743 N N . THR B 1 232 ? 8.688 -17.75 -28.297 1 98 232 THR B N 1
ATOM 4744 C CA . THR B 1 232 ? 9.938 -17.047 -28.531 1 98 232 THR B CA 1
ATOM 4745 C C . THR B 1 232 ? 9.867 -16.219 -29.812 1 98 232 THR B C 1
ATOM 4747 O O . THR B 1 232 ? 10.242 -15.039 -29.828 1 98 232 THR B O 1
ATOM 4750 N N . ALA B 1 233 ? 9.391 -16.781 -30.844 1 98.19 233 ALA B N 1
ATOM 4751 C CA . ALA B 1 233 ? 9.289 -16.109 -32.125 1 98.19 233 ALA B CA 1
ATOM 4752 C C . ALA B 1 233 ? 8.367 -14.898 -32.062 1 98.19 233 ALA B C 1
ATOM 4754 O O . ALA B 1 233 ? 8.602 -13.891 -32.719 1 98.19 233 ALA B O 1
ATOM 4755 N N . ALA B 1 234 ? 7.336 -15.008 -31.234 1 98.31 234 ALA B N 1
ATOM 4756 C CA . ALA B 1 234 ? 6.352 -13.938 -31.109 1 98.31 234 ALA B CA 1
ATOM 4757 C C . ALA B 1 234 ? 6.828 -12.859 -30.141 1 98.31 234 ALA B C 1
ATOM 4759 O O . ALA B 1 234 ? 6.199 -11.812 -30.016 1 98.31 234 ALA B O 1
ATOM 4760 N N . GLY B 1 235 ? 7.902 -13.117 -29.438 1 98 235 GLY B N 1
ATOM 4761 C CA . GLY B 1 235 ? 8.406 -12.18 -28.438 1 98 235 GLY B CA 1
ATOM 4762 C C . GLY B 1 235 ? 7.59 -12.18 -27.156 1 98 235 GLY B C 1
ATOM 4763 O O . GLY B 1 235 ? 7.555 -11.18 -26.438 1 98 235 GLY B O 1
ATOM 4764 N N . VAL B 1 236 ? 6.848 -13.234 -26.859 1 98.44 236 VAL B N 1
ATOM 4765 C CA . VAL B 1 236 ? 6.078 -13.383 -25.625 1 98.44 236 VAL B CA 1
ATOM 4766 C C . VAL B 1 236 ? 6.926 -14.094 -24.562 1 98.44 236 VAL B C 1
ATOM 4768 O O . VAL B 1 236 ? 7.297 -15.258 -24.734 1 98.44 236 VAL B O 1
ATOM 4771 N N . PRO B 1 237 ? 7.223 -13.438 -23.531 1 98.38 237 PRO B N 1
ATOM 4772 C CA . PRO B 1 237 ? 8.109 -14.047 -22.531 1 98.38 237 PRO B CA 1
ATOM 4773 C C . PRO B 1 237 ? 7.445 -15.18 -21.766 1 98.38 237 PRO B C 1
ATOM 4775 O O . PRO B 1 237 ? 6.254 -15.109 -21.453 1 98.38 237 PRO B O 1
ATOM 4778 N N . VAL B 1 238 ? 8.227 -16.234 -21.422 1 98.81 238 VAL B N 1
ATOM 4779 C CA . VAL B 1 238 ? 7.848 -17.203 -20.391 1 98.81 238 VAL B CA 1
ATOM 4780 C C . VAL B 1 238 ? 8.219 -16.656 -19.016 1 98.81 238 VAL B C 1
ATOM 4782 O O . VAL B 1 238 ? 9.391 -16.688 -18.625 1 98.81 238 VAL B O 1
ATOM 4785 N N . VAL B 1 239 ? 7.277 -16.234 -18.312 1 98.81 239 VAL B N 1
ATOM 4786 C CA . VAL B 1 239 ? 7.48 -15.531 -17.047 1 98.81 239 VAL B CA 1
ATOM 4787 C C . VAL B 1 239 ? 7.891 -16.516 -15.961 1 98.81 239 VAL B C 1
ATOM 4789 O O . VAL B 1 239 ? 8.812 -16.25 -15.188 1 98.81 239 VAL B O 1
ATOM 4792 N N . LYS B 1 240 ? 7.18 -17.625 -15.859 1 98.81 240 LYS B N 1
ATOM 4793 C CA . LYS B 1 240 ? 7.48 -18.719 -14.953 1 98.81 240 LYS B CA 1
ATOM 4794 C C . LYS B 1 240 ? 6.895 -20.031 -15.469 1 98.81 240 LYS B C 1
ATOM 4796 O O . LYS B 1 240 ? 6.141 -20.047 -16.438 1 98.81 240 LYS B O 1
ATOM 4801 N N . SER B 1 241 ? 7.344 -21.078 -14.883 1 98.88 241 SER B N 1
ATOM 4802 C CA . SER B 1 241 ? 6.805 -22.375 -15.258 1 98.88 241 SER B CA 1
ATOM 4803 C C . SER B 1 241 ? 6.434 -23.203 -14.031 1 98.88 241 SER B C 1
ATOM 4805 O O . SER B 1 241 ? 7.152 -23.188 -13.023 1 98.88 241 SER B O 1
ATOM 4807 N N . GLN B 1 242 ? 5.355 -23.781 -14.125 1 98.69 242 GLN B N 1
ATOM 4808 C CA . GLN B 1 242 ? 4.902 -24.719 -13.109 1 98.69 242 GLN B CA 1
ATOM 4809 C C . GLN B 1 242 ? 5.113 -26.156 -13.555 1 98.69 242 GLN B C 1
ATOM 4811 O O . GLN B 1 242 ? 4.547 -26.594 -14.562 1 98.69 242 GLN B O 1
ATOM 4816 N N . LEU B 1 243 ? 5.898 -26.844 -12.789 1 98.56 243 LEU B N 1
ATOM 4817 C CA . LEU B 1 243 ? 6.293 -28.219 -13.094 1 98.56 243 LEU B CA 1
ATOM 4818 C C . LEU B 1 243 ? 5.281 -29.203 -12.531 1 98.56 243 LEU B C 1
ATOM 4820 O O . LEU B 1 243 ? 5.391 -29.609 -11.375 1 98.56 243 LEU B O 1
ATOM 4824 N N . SER B 1 244 ? 4.379 -29.594 -13.359 1 98 244 SER B N 1
ATOM 4825 C CA . SER B 1 244 ? 3.309 -30.531 -13 1 98 244 SER B CA 1
ATOM 4826 C C . SER B 1 244 ? 3.057 -31.547 -14.109 1 98 244 SER B C 1
ATOM 4828 O O . SER B 1 244 ? 3.525 -31.359 -15.234 1 98 244 SER B O 1
ATOM 4830 N N . ALA B 1 245 ? 2.375 -32.625 -13.805 1 98.31 245 ALA B N 1
ATOM 4831 C CA . ALA B 1 245 ? 2.072 -33.656 -14.781 1 98.31 245 ALA B CA 1
ATOM 4832 C C . ALA B 1 245 ? 0.599 -34.062 -14.719 1 98.31 245 ALA B C 1
ATOM 4834 O O . ALA B 1 245 ? -0.001 -34.094 -13.648 1 98.31 245 ALA B O 1
ATOM 4835 N N . ALA B 1 246 ? 0.113 -34.406 -15.867 1 98.31 246 ALA B N 1
ATOM 4836 C CA . ALA B 1 246 ? -1.279 -34.844 -15.992 1 98.31 246 ALA B CA 1
ATOM 4837 C C . ALA B 1 246 ? -1.398 -36.375 -15.914 1 98.31 246 ALA B C 1
ATOM 4839 O O . ALA B 1 246 ? -0.395 -37.062 -15.992 1 98.31 246 ALA B O 1
ATOM 4840 N N . LEU B 1 247 ? -2.625 -36.781 -15.688 1 97.62 247 LEU B N 1
ATOM 4841 C CA . LEU B 1 247 ? -2.949 -38.188 -15.781 1 97.62 247 LEU B CA 1
ATOM 4842 C C . LEU B 1 247 ? -3.111 -38.625 -17.234 1 97.62 247 LEU B C 1
ATOM 4844 O O . LEU B 1 247 ? -3.801 -37.969 -18.016 1 97.62 247 LEU B O 1
ATOM 4848 N N . HIS B 1 248 ? -2.459 -39.719 -17.625 1 98.31 248 HIS B N 1
ATOM 4849 C CA . HIS B 1 248 ? -2.467 -40.219 -18.984 1 98.31 248 HIS B CA 1
ATOM 4850 C C . HIS B 1 248 ? -3.078 -41.594 -19.078 1 98.31 248 HIS B C 1
ATOM 4852 O O . HIS B 1 248 ? -2.623 -42.531 -18.391 1 98.31 248 HIS B O 1
ATOM 4858 N N . ALA B 1 249 ? -4.109 -41.781 -19.828 1 98.44 249 ALA B N 1
ATOM 4859 C CA . ALA B 1 249 ? -4.734 -43.062 -20.141 1 98.44 249 ALA B CA 1
ATOM 4860 C C . ALA B 1 249 ? -4.488 -43.469 -21.594 1 98.44 249 ALA B C 1
ATOM 4862 O O . ALA B 1 249 ? -5.184 -43 -22.5 1 98.44 249 ALA B O 1
ATOM 4863 N N . GLU B 1 250 ? -3.633 -44.375 -21.781 1 98 250 GLU B N 1
ATOM 4864 C CA . GLU B 1 250 ? -3.205 -44.75 -23.125 1 98 250 GLU B CA 1
ATOM 4865 C C . GLU B 1 250 ? -4.34 -45.438 -23.906 1 98 250 GLU B C 1
ATOM 4867 O O . GLU B 1 250 ? -4.465 -45.25 -25.109 1 98 250 GLU B O 1
ATOM 4872 N N . HIS B 1 251 ? -5.129 -46.281 -23.188 1 97.56 251 HIS B N 1
ATOM 4873 C CA . HIS B 1 251 ? -6.191 -47.062 -23.828 1 97.56 251 HIS B CA 1
ATOM 4874 C C . HIS B 1 251 ? -7.52 -46.844 -23.109 1 97.56 251 HIS B C 1
ATOM 4876 O O . HIS B 1 251 ? -8.062 -47.812 -22.516 1 97.56 251 HIS B O 1
ATOM 4882 N N . PRO B 1 252 ? -8.094 -45.719 -23.297 1 97.19 252 PRO B N 1
ATOM 4883 C CA . PRO B 1 252 ? -9.289 -45.406 -22.516 1 97.19 252 PRO B CA 1
ATOM 4884 C C . PRO B 1 252 ? -10.492 -46.281 -22.875 1 97.19 252 PRO B C 1
ATOM 4886 O O . PRO B 1 252 ? -11.492 -46.281 -22.172 1 97.19 252 PRO B O 1
ATOM 4889 N N . HIS B 1 253 ? -10.453 -47 -23.984 1 95.56 253 HIS B N 1
ATOM 4890 C CA . HIS B 1 253 ? -11.555 -47.844 -24.391 1 95.56 253 HIS B CA 1
ATOM 4891 C C . HIS B 1 253 ? -11.602 -49.125 -23.547 1 95.56 253 HIS B C 1
ATOM 4893 O O . HIS B 1 253 ? -12.617 -49.812 -23.531 1 95.56 253 HIS B O 1
ATOM 4899 N N . LEU B 1 254 ? -10.523 -49.438 -22.875 1 97.38 254 LEU B N 1
ATOM 4900 C CA . LEU B 1 254 ? -10.477 -50.656 -22.062 1 97.38 254 LEU B CA 1
ATOM 4901 C C . LEU B 1 254 ? -11.234 -50.469 -20.75 1 97.38 254 LEU B C 1
ATOM 4903 O O . LEU B 1 254 ? -11.062 -49.438 -20.078 1 97.38 254 LEU B O 1
ATOM 4907 N N . PRO B 1 255 ? -12 -51.469 -20.359 1 96.12 255 PRO B N 1
ATOM 4908 C CA . PRO B 1 255 ? -12.805 -51.344 -19.125 1 96.12 255 PRO B CA 1
ATOM 4909 C C . PRO B 1 255 ? -11.953 -51.094 -17.891 1 96.12 255 PRO B C 1
ATOM 4911 O O . PRO B 1 255 ? -12.328 -50.312 -17.016 1 96.12 255 PRO B O 1
ATOM 4914 N N . ALA B 1 256 ? -10.812 -51.719 -17.812 1 96.5 256 ALA B N 1
ATOM 4915 C CA . ALA B 1 256 ? -9.945 -51.562 -16.641 1 96.5 256 ALA B CA 1
ATOM 4916 C C . ALA B 1 256 ? -9.406 -50.125 -16.547 1 96.5 256 ALA B C 1
ATOM 4918 O O . ALA B 1 256 ? -9.219 -49.594 -15.445 1 96.5 256 ALA B O 1
ATOM 4919 N N . VAL B 1 257 ? -9.125 -49.562 -17.656 1 97.19 257 VAL B N 1
ATOM 4920 C CA . VAL B 1 257 ? -8.641 -48.188 -17.703 1 97.19 257 VAL B CA 1
ATOM 4921 C C . VAL B 1 257 ? -9.758 -47.219 -17.297 1 97.19 257 VAL B C 1
ATOM 4923 O O . VAL B 1 257 ? -9.531 -46.281 -16.516 1 97.19 257 VAL B O 1
ATOM 4926 N N . ARG B 1 258 ? -10.938 -47.5 -17.75 1 96 258 ARG B N 1
ATOM 4927 C CA . ARG B 1 258 ? -12.086 -46.688 -17.406 1 96 258 ARG B CA 1
ATOM 4928 C C . ARG B 1 258 ? -12.383 -46.75 -15.906 1 96 258 ARG B C 1
ATOM 4930 O O . ARG B 1 258 ? -12.734 -45.75 -15.289 1 96 258 ARG B O 1
ATOM 4937 N N . GLU B 1 259 ? -12.281 -47.938 -15.43 1 95.75 259 GLU B N 1
ATOM 4938 C CA . GLU B 1 259 ? -12.484 -48.125 -14 1 95.75 259 GLU B CA 1
ATOM 4939 C C . GLU B 1 259 ? -11.445 -47.344 -13.188 1 95.75 259 GLU B C 1
ATOM 4941 O O . GLU B 1 259 ? -11.781 -46.688 -12.188 1 95.75 259 GLU B O 1
ATOM 4946 N N . ALA B 1 260 ? -10.219 -47.375 -13.625 1 95.62 260 ALA B N 1
ATOM 4947 C CA . ALA B 1 260 ? -9.148 -46.656 -12.953 1 95.62 260 ALA B CA 1
ATOM 4948 C C . ALA B 1 260 ? -9.391 -45.156 -13.008 1 95.62 260 ALA B C 1
ATOM 4950 O O . ALA B 1 260 ? -9.195 -44.438 -12.016 1 95.62 260 ALA B O 1
ATOM 4951 N N . LEU B 1 261 ? -9.82 -44.688 -14.141 1 96.06 261 LEU B N 1
ATOM 4952 C CA . LEU B 1 261 ? -10.117 -43.25 -14.312 1 96.06 261 LEU B CA 1
ATOM 4953 C C . LEU B 1 261 ? -11.289 -42.844 -13.43 1 96.06 261 LEU B C 1
ATOM 4955 O O . LEU B 1 261 ? -11.289 -41.75 -12.867 1 96.06 261 LEU B O 1
ATOM 4959 N N . ALA B 1 262 ? -12.266 -43.625 -13.336 1 95 262 ALA B N 1
ATOM 4960 C CA . ALA B 1 262 ? -13.484 -43.344 -12.594 1 95 262 ALA B CA 1
ATOM 4961 C C . ALA B 1 262 ? -13.18 -43.094 -11.117 1 95 262 ALA B C 1
ATOM 4963 O O . ALA B 1 262 ? -13.883 -42.312 -10.461 1 95 262 ALA B O 1
ATOM 4964 N N . ALA B 1 263 ? -12.133 -43.594 -10.688 1 92.38 263 ALA B N 1
ATOM 4965 C CA . ALA B 1 263 ? -11.742 -43.438 -9.289 1 92.38 263 ALA B CA 1
ATOM 4966 C C . ALA B 1 263 ? -11.297 -42 -9.008 1 92.38 263 ALA B C 1
ATOM 4968 O O . ALA B 1 263 ? -11.25 -41.594 -7.852 1 92.38 263 ALA B O 1
ATOM 4969 N N . PHE B 1 264 ? -11.031 -41.281 -10.094 1 93.75 264 PHE B N 1
ATOM 4970 C CA . PHE B 1 264 ? -10.531 -39.938 -9.938 1 93.75 264 PHE B CA 1
ATOM 4971 C C . PHE B 1 264 ? -11.656 -38.906 -10.125 1 93.75 264 PHE B C 1
ATOM 4973 O O . PHE B 1 264 ? -11.453 -37.719 -9.914 1 93.75 264 PHE B O 1
ATOM 4980 N N . ASP B 1 265 ? -12.773 -39.375 -10.477 1 92.5 265 ASP B N 1
ATOM 4981 C CA . ASP B 1 265 ? -13.906 -38.469 -10.633 1 92.5 265 ASP B CA 1
ATOM 4982 C C . ASP B 1 265 ? -14.367 -37.938 -9.281 1 92.5 265 ASP B C 1
ATOM 4984 O O . ASP B 1 265 ? -14.703 -38.688 -8.383 1 92.5 265 ASP B O 1
ATOM 4988 N N . GLU B 1 266 ? -14.297 -36.656 -9.109 1 89.44 266 GLU B N 1
ATOM 4989 C CA . GLU B 1 266 ? -14.641 -36 -7.855 1 89.44 266 GLU B CA 1
ATOM 4990 C C . GLU B 1 266 ? -15.289 -34.625 -8.102 1 89.44 266 GLU B C 1
ATOM 4992 O O . GLU B 1 266 ? -15.148 -34.062 -9.188 1 89.44 266 GLU B O 1
ATOM 4997 N N . PRO B 1 267 ? -15.953 -34.094 -7.137 1 88 267 PRO B N 1
ATOM 4998 C CA . PRO B 1 267 ? -16.766 -32.906 -7.363 1 88 267 PRO B CA 1
ATOM 4999 C C . PRO B 1 267 ? -16 -31.594 -7.125 1 88 267 PRO B C 1
ATOM 5001 O O . PRO B 1 267 ? -16.5 -30.516 -7.441 1 88 267 PRO B O 1
ATOM 5004 N N . ARG B 1 268 ? -14.891 -31.609 -6.648 1 88.38 268 ARG B N 1
ATOM 5005 C CA . ARG B 1 268 ? -14.234 -30.422 -6.125 1 88.38 268 ARG B CA 1
ATOM 5006 C C . ARG B 1 268 ? -13.664 -29.562 -7.254 1 88.38 268 ARG B C 1
ATOM 5008 O O . ARG B 1 268 ? -13.953 -28.375 -7.344 1 88.38 268 ARG B O 1
ATOM 5015 N N . PHE B 1 269 ? -12.883 -30.188 -8.117 1 90.31 269 PHE B N 1
ATOM 5016 C CA . PHE B 1 269 ? -12.195 -29.453 -9.172 1 90.31 269 PHE B CA 1
ATOM 5017 C C . PHE B 1 269 ? -12.695 -29.891 -10.547 1 90.31 269 PHE B C 1
ATOM 5019 O O . PHE B 1 269 ? -13.305 -30.953 -10.68 1 90.31 269 PHE B O 1
ATOM 5026 N N . LEU B 1 270 ? -12.484 -28.984 -11.477 1 93.31 270 LEU B N 1
ATOM 5027 C CA . LEU B 1 270 ? -12.633 -29.406 -12.859 1 93.31 270 LEU B CA 1
ATOM 5028 C C . LEU B 1 270 ? -11.422 -30.219 -13.312 1 93.31 270 LEU B C 1
ATOM 5030 O O . LEU B 1 270 ? -10.281 -29.828 -13.078 1 93.31 270 LEU B O 1
ATOM 5034 N N . HIS B 1 271 ? -11.727 -31.312 -13.852 1 96.44 271 HIS B N 1
ATOM 5035 C CA . HIS B 1 271 ? -10.68 -32.125 -14.445 1 96.44 271 HIS B CA 1
ATOM 5036 C C . HIS B 1 271 ? -10.859 -32.25 -15.953 1 96.44 271 HIS B C 1
ATOM 5038 O O . HIS B 1 271 ? -11.25 -33.312 -16.453 1 96.44 271 HIS B O 1
ATOM 5044 N N . GLN B 1 272 ? -10.547 -31.188 -16.562 1 97.94 272 GLN B N 1
ATOM 5045 C CA . GLN B 1 272 ? -10.664 -31.141 -18.016 1 97.94 272 GLN B CA 1
ATOM 5046 C C . GLN B 1 272 ? -9.953 -32.312 -18.672 1 97.94 272 GLN B C 1
ATOM 5048 O O . GLN B 1 272 ? -8.828 -32.656 -18.297 1 97.94 272 GLN B O 1
ATOM 5053 N N . THR B 1 273 ? -10.57 -32.938 -19.562 1 98.38 273 THR B N 1
ATOM 5054 C CA . THR B 1 273 ? -10.047 -34.125 -20.234 1 98.38 273 THR B CA 1
ATOM 5055 C C . THR B 1 273 ? -10.031 -33.938 -21.75 1 98.38 273 THR B C 1
ATOM 5057 O O . THR B 1 273 ? -11.016 -33.5 -22.328 1 98.38 273 THR B O 1
ATOM 5060 N N . ARG B 1 274 ? -8.891 -34.25 -22.328 1 98.62 274 ARG B N 1
ATOM 5061 C CA . ARG B 1 274 ? -8.703 -34.031 -23.75 1 98.62 274 ARG B CA 1
ATOM 5062 C C . ARG B 1 274 ? -8.188 -35.312 -24.438 1 98.62 274 ARG B C 1
ATOM 5064 O O . ARG B 1 274 ? -7.609 -36.188 -23.781 1 98.62 274 ARG B O 1
ATOM 5071 N N . THR B 1 275 ? -8.406 -35.406 -25.688 1 98.31 275 THR B N 1
ATOM 5072 C CA . THR B 1 275 ? -7.832 -36.375 -26.594 1 98.31 275 THR B CA 1
ATOM 5073 C C . THR B 1 275 ? -7.508 -35.75 -27.938 1 98.31 275 THR B C 1
ATOM 5075 O O . THR B 1 275 ? -8.164 -34.781 -28.359 1 98.31 275 THR B O 1
ATOM 5078 N N . LEU B 1 276 ? -6.43 -36.156 -28.484 1 97.44 276 LEU B N 1
ATOM 5079 C CA . LEU B 1 276 ? -6.043 -35.688 -29.797 1 97.44 276 LEU B CA 1
ATOM 5080 C C . LEU B 1 276 ? -6.309 -36.781 -30.859 1 97.44 276 LEU B C 1
ATOM 5082 O O . LEU B 1 276 ? -5.688 -37.844 -30.828 1 97.44 276 LEU B O 1
ATOM 5086 N N . THR B 1 277 ? -7.242 -36.406 -31.719 1 94.31 277 THR B N 1
ATOM 5087 C CA . THR B 1 277 ? -7.594 -37.344 -32.781 1 94.31 277 THR B CA 1
ATOM 5088 C C . THR B 1 277 ? -7.133 -36.781 -34.156 1 94.31 277 THR B C 1
ATOM 5090 O O . THR B 1 277 ? -6.555 -35.719 -34.219 1 94.31 277 THR B O 1
ATOM 5093 N N . GLY B 1 278 ? -7.336 -37.562 -35.156 1 92.75 278 GLY B N 1
ATOM 5094 C CA . GLY B 1 278 ? -7.055 -37.094 -36.5 1 92.75 278 GLY B CA 1
ATOM 5095 C C . GLY B 1 278 ? -7.832 -35.844 -36.844 1 92.75 278 GLY B C 1
ATOM 5096 O O . GLY B 1 278 ? -7.391 -35.031 -37.688 1 92.75 278 GLY B O 1
ATOM 5097 N N . ALA B 1 279 ? -8.945 -35.625 -36.219 1 92.69 279 ALA B N 1
ATOM 5098 C CA . ALA B 1 279 ? -9.82 -34.469 -36.5 1 92.69 279 ALA B CA 1
ATOM 5099 C C . ALA B 1 279 ? -9.461 -33.281 -35.625 1 92.69 279 ALA B C 1
ATOM 5101 O O . ALA B 1 279 ? -10.039 -32.188 -35.781 1 92.69 279 ALA B O 1
ATOM 5102 N N . GLY B 1 280 ? -8.531 -33.562 -34.812 1 94.31 280 GLY B N 1
ATOM 5103 C CA . GLY B 1 280 ? -8.117 -32.469 -33.969 1 94.31 280 GLY B CA 1
ATOM 5104 C C . GLY B 1 280 ? -8.336 -32.75 -32.469 1 94.31 280 GLY B C 1
ATOM 5105 O O . GLY B 1 280 ? -8.641 -33.875 -32.094 1 94.31 280 GLY B O 1
ATOM 5106 N N . LEU B 1 281 ? -8.141 -31.719 -31.641 1 96.19 281 LEU B N 1
ATOM 5107 C CA . LEU B 1 281 ? -8.273 -31.812 -30.188 1 96.19 281 LEU B CA 1
ATOM 5108 C C . LEU B 1 281 ? -9.742 -31.844 -29.781 1 96.19 281 LEU B C 1
ATOM 5110 O O . LEU B 1 281 ? -10.547 -31.031 -30.266 1 96.19 281 LEU B O 1
ATOM 5114 N N . ARG B 1 282 ? -10.133 -32.75 -29.016 1 96.56 282 ARG B N 1
ATOM 5115 C CA . ARG B 1 282 ? -11.469 -32.875 -28.438 1 96.56 282 ARG B CA 1
ATOM 5116 C C . ARG B 1 282 ? -11.398 -32.938 -26.922 1 96.56 282 ARG B C 1
ATOM 5118 O O . ARG B 1 282 ? -10.367 -33.312 -26.359 1 96.56 282 ARG B O 1
ATOM 5125 N N . GLY B 1 283 ? -12.555 -32.531 -26.281 1 97.12 283 GLY B N 1
ATOM 5126 C CA . GLY B 1 283 ? -12.438 -32.562 -24.828 1 97.12 283 GLY B CA 1
ATOM 5127 C C . GLY B 1 283 ? -13.758 -32.312 -24.125 1 97.12 283 GLY B C 1
ATOM 5128 O O . GLY B 1 283 ? -14.758 -31.969 -24.766 1 97.12 283 GLY B O 1
ATOM 5129 N N . THR B 1 284 ? -13.727 -32.625 -22.906 1 97.31 284 THR B N 1
ATOM 5130 C CA . THR B 1 284 ? -14.766 -32.281 -21.953 1 97.31 284 THR B CA 1
ATOM 5131 C C . THR B 1 284 ? -14.203 -31.406 -20.828 1 97.31 284 THR B C 1
ATOM 5133 O O . THR B 1 284 ? -12.992 -31.422 -20.578 1 97.31 284 THR B O 1
ATOM 5136 N N . ASP B 1 285 ? -15.055 -30.75 -20.234 1 96.31 285 ASP B N 1
ATOM 5137 C CA . ASP B 1 285 ? -14.609 -29.844 -19.188 1 96.31 285 ASP B CA 1
ATOM 5138 C C . ASP B 1 285 ? -14.352 -30.594 -17.875 1 96.31 285 ASP B C 1
ATOM 5140 O O . ASP B 1 285 ? -13.664 -30.094 -16.984 1 96.31 285 ASP B O 1
ATOM 5144 N N . ASP B 1 286 ? -14.906 -31.75 -17.797 1 96.25 286 ASP B N 1
ATOM 5145 C CA . ASP B 1 286 ? -14.703 -32.562 -16.594 1 96.25 286 ASP B CA 1
ATOM 5146 C C . ASP B 1 286 ? -14.57 -34.031 -16.938 1 96.25 286 ASP B C 1
ATOM 5148 O O . ASP B 1 286 ? -15.086 -34.5 -17.969 1 96.25 286 ASP B O 1
ATOM 5152 N N . LEU B 1 287 ? -13.875 -34.719 -16.031 1 96.44 287 LEU B N 1
ATOM 5153 C CA . LEU B 1 287 ? -13.633 -36.156 -16.266 1 96.44 287 LEU B CA 1
ATOM 5154 C C . LEU B 1 287 ? -14.938 -36.938 -16.219 1 96.44 287 LEU B C 1
ATOM 5156 O O . LEU B 1 287 ? -15.141 -37.844 -17.016 1 96.44 287 LEU B O 1
ATOM 5160 N N . GLY B 1 288 ? -15.828 -36.562 -15.273 1 95.31 288 GLY B N 1
ATOM 5161 C CA . GLY B 1 288 ? -17.109 -37.25 -15.172 1 95.31 288 GLY B CA 1
ATOM 5162 C C . GLY B 1 288 ? -17.891 -37.25 -16.469 1 95.31 288 GLY B C 1
ATOM 5163 O O . GLY B 1 288 ? -18.5 -38.281 -16.828 1 95.31 288 GLY B O 1
ATOM 5164 N N . GLU B 1 289 ? -17.891 -36.156 -17.109 1 95.69 289 GLU B N 1
ATOM 5165 C CA . GLU B 1 289 ? -18.578 -36.031 -18.391 1 95.69 289 GLU B CA 1
ATOM 5166 C C . GLU B 1 289 ? -17.953 -36.938 -19.438 1 95.69 289 GLU B C 1
ATOM 5168 O O . GLU B 1 289 ? -18.672 -37.562 -20.203 1 95.69 289 GLU B O 1
ATOM 5173 N N . ALA B 1 290 ? -16.641 -37.031 -19.469 1 96.06 290 ALA B N 1
ATOM 5174 C CA . ALA B 1 290 ? -15.945 -37.906 -20.422 1 96.06 290 ALA B CA 1
ATOM 5175 C C . ALA B 1 290 ? -16.297 -39.344 -20.172 1 96.06 290 ALA B C 1
ATOM 5177 O O . ALA B 1 290 ? -16.469 -40.125 -21.125 1 96.06 290 ALA B O 1
ATOM 5178 N N . LEU B 1 291 ? -16.438 -39.719 -18.922 1 95.62 291 LEU B N 1
ATOM 5179 C CA . LEU B 1 291 ? -16.688 -41.125 -18.531 1 95.62 291 LEU B CA 1
ATOM 5180 C C . LEU B 1 291 ? -18.156 -41.469 -18.766 1 95.62 291 LEU B C 1
ATOM 5182 O O . LEU B 1 291 ? -18.469 -42.625 -19.078 1 95.62 291 LEU B O 1
ATOM 5186 N N . ALA B 1 292 ? -19 -40.562 -18.531 1 91.5 292 ALA B N 1
ATOM 5187 C CA . ALA B 1 292 ? -20.438 -40.844 -18.516 1 91.5 292 ALA B CA 1
ATOM 5188 C C . ALA B 1 292 ? -21.031 -40.812 -19.922 1 91.5 292 ALA B C 1
ATOM 5190 O O . ALA B 1 292 ? -22.094 -41.375 -20.172 1 91.5 292 ALA B O 1
ATOM 5191 N N . THR B 1 293 ? -20.406 -40.031 -20.719 1 85.5 293 THR B N 1
ATOM 5192 C CA . THR B 1 293 ? -20.969 -39.844 -22.047 1 85.5 293 THR B CA 1
ATOM 5193 C C . THR B 1 293 ? -20.031 -40.375 -23.125 1 85.5 293 THR B C 1
ATOM 5195 O O . THR B 1 293 ? -18.891 -40.719 -22.844 1 85.5 293 THR B O 1
ATOM 5198 N N . ASP B 1 294 ? -20.562 -40.594 -24.266 1 85.12 294 ASP B N 1
ATOM 5199 C CA . ASP B 1 294 ? -19.75 -41.062 -25.375 1 85.12 294 ASP B CA 1
ATOM 5200 C C . ASP B 1 294 ? -19.281 -39.875 -26.234 1 85.12 294 ASP B C 1
ATOM 5202 O O . ASP B 1 294 ? -19.016 -40.031 -27.438 1 85.12 294 ASP B O 1
ATOM 5206 N N . VAL B 1 295 ? -19.109 -38.812 -25.531 1 90.75 295 VAL B N 1
ATOM 5207 C CA . VAL B 1 295 ? -18.812 -37.594 -26.281 1 90.75 295 VAL B CA 1
ATOM 5208 C C . VAL B 1 295 ? -17.312 -37.531 -26.609 1 90.75 295 VAL B C 1
ATOM 5210 O O . VAL B 1 295 ? -16.922 -36.969 -27.625 1 90.75 295 VAL B O 1
ATOM 5213 N N . LEU B 1 296 ? -16.453 -38.125 -25.766 1 95.44 296 LEU B N 1
ATOM 5214 C CA . LEU B 1 296 ? -15.023 -38.094 -26 1 95.44 296 LEU B CA 1
ATOM 5215 C C . LEU B 1 296 ? -14.555 -39.344 -26.703 1 95.44 296 LEU B C 1
ATOM 5217 O O . LEU B 1 296 ? -14.75 -40.469 -26.172 1 95.44 296 LEU B O 1
ATOM 5221 N N . PRO B 1 297 ? -14 -39.156 -27.875 1 96 297 PRO B N 1
ATOM 5222 C CA . PRO B 1 297 ? -13.484 -40.344 -28.562 1 96 297 PRO B CA 1
ATOM 5223 C C . PRO B 1 297 ? -12.484 -41.125 -27.703 1 96 297 PRO B C 1
ATOM 5225 O O . PRO B 1 297 ? -11.695 -40.531 -26.969 1 96 297 PRO B O 1
ATOM 5228 N N . ASP B 1 298 ? -12.523 -42.469 -27.828 1 95.25 298 ASP B N 1
ATOM 5229 C CA . ASP B 1 298 ? -11.656 -43.281 -26.984 1 95.25 298 ASP B CA 1
ATOM 5230 C C . ASP B 1 298 ? -10.703 -44.125 -27.828 1 95.25 298 ASP B C 1
ATOM 5232 O O . ASP B 1 298 ? -10.242 -45.188 -27.375 1 95.25 298 ASP B O 1
ATOM 5236 N N . THR B 1 299 ? -10.531 -43.719 -29.047 1 94.56 299 THR B N 1
ATOM 5237 C CA . THR B 1 299 ? -9.641 -44.438 -29.969 1 94.56 299 THR B CA 1
ATOM 5238 C C . THR B 1 299 ? -8.219 -43.906 -29.859 1 94.56 299 THR B C 1
ATOM 5240 O O . THR B 1 299 ? -7.312 -44.375 -30.562 1 94.56 299 THR B O 1
ATOM 5243 N N . ALA B 1 300 ? -8.023 -42.906 -29.094 1 97.12 300 ALA B N 1
ATOM 5244 C CA . ALA B 1 300 ? -6.738 -42.281 -28.781 1 97.12 300 ALA B CA 1
ATOM 5245 C C . ALA B 1 300 ? -6.594 -42.031 -27.281 1 97.12 300 ALA B C 1
ATOM 5247 O O . ALA B 1 300 ? -7.578 -42.125 -26.547 1 97.12 300 ALA B O 1
ATOM 5248 N N . PRO B 1 301 ? -5.406 -41.781 -26.859 1 98.31 301 PRO B N 1
ATOM 5249 C CA . PRO B 1 301 ? -5.207 -41.594 -25.422 1 98.31 301 PRO B CA 1
ATOM 5250 C C . PRO B 1 301 ? -5.984 -40.375 -24.875 1 98.31 301 PRO B C 1
ATOM 5252 O O . PRO B 1 301 ? -6.195 -39.406 -25.578 1 98.31 301 PRO B O 1
ATOM 5255 N N . TRP B 1 302 ? -6.402 -40.531 -23.594 1 98.62 302 TRP B N 1
ATOM 5256 C CA . TRP B 1 302 ? -6.973 -39.406 -22.844 1 98.62 302 TRP B CA 1
ATOM 5257 C C . TRP B 1 302 ? -5.945 -38.812 -21.875 1 98.62 302 TRP B C 1
ATOM 5259 O O . TRP B 1 302 ? -5.164 -39.562 -21.266 1 98.62 302 TRP B O 1
ATOM 5269 N N . ARG B 1 303 ? -5.906 -37.562 -21.828 1 98.69 303 ARG B N 1
ATOM 5270 C CA . ARG B 1 303 ? -5.195 -36.875 -20.766 1 98.69 303 ARG B CA 1
ATOM 5271 C C . ARG B 1 303 ? -6.148 -36.031 -19.922 1 98.69 303 ARG B C 1
ATOM 5273 O O . ARG B 1 303 ? -6.926 -35.25 -20.469 1 98.69 303 ARG B O 1
ATOM 5280 N N . ALA B 1 304 ? -6.09 -36.25 -18.641 1 98.12 304 ALA B N 1
ATOM 5281 C CA . ALA B 1 304 ? -6.961 -35.531 -17.719 1 98.12 304 ALA B CA 1
ATOM 5282 C C . ALA B 1 304 ? -6.148 -34.625 -16.797 1 98.12 304 ALA B C 1
ATOM 5284 O O . ALA B 1 304 ? -5.094 -35.031 -16.297 1 98.12 304 ALA B O 1
ATOM 5285 N N . HIS B 1 305 ? -6.688 -33.438 -16.594 1 97.88 305 HIS B N 1
ATOM 5286 C CA . HIS B 1 305 ? -6.035 -32.375 -15.805 1 97.88 305 HIS B CA 1
ATOM 5287 C C . HIS B 1 305 ? -6.043 -32.719 -14.32 1 97.88 305 HIS B C 1
ATOM 5289 O O . HIS B 1 305 ? -7.004 -32.438 -13.609 1 97.88 305 HIS B O 1
ATOM 5295 N N . PHE B 1 306 ? -5.008 -33.344 -13.875 1 95.62 306 PHE B N 1
ATOM 5296 C CA . PHE B 1 306 ? -4.594 -33.625 -12.5 1 95.62 306 PHE B CA 1
ATOM 5297 C C . PHE B 1 306 ? -3.129 -33.25 -12.297 1 95.62 306 PHE B C 1
ATOM 5299 O O . PHE B 1 306 ? -2.316 -33.375 -13.211 1 95.62 306 PHE B O 1
ATOM 5306 N N . HIS B 1 307 ? -2.834 -32.75 -11.156 1 95.88 307 HIS B N 1
ATOM 5307 C CA . HIS B 1 307 ? -1.42 -32.625 -10.828 1 95.88 307 HIS B CA 1
ATOM 5308 C C . HIS B 1 307 ? -0.925 -33.812 -10.031 1 95.88 307 HIS B C 1
ATOM 5310 O O . HIS B 1 307 ? -0.944 -33.812 -8.805 1 95.88 307 HIS B O 1
ATOM 5316 N N . VAL B 1 308 ? -0.483 -34.844 -10.773 1 96.44 308 VAL B N 1
ATOM 5317 C CA . VAL B 1 308 ? -0.086 -36.125 -10.164 1 96.44 308 VAL B CA 1
ATOM 5318 C C . VAL B 1 308 ? 1.389 -36.062 -9.773 1 96.44 308 VAL B C 1
ATOM 5320 O O . VAL B 1 308 ? 2.146 -35.25 -10.297 1 96.44 308 VAL B O 1
ATOM 5323 N N . PRO B 1 309 ? 1.79 -36.875 -8.844 1 96.12 309 PRO B N 1
ATOM 5324 C CA . PRO B 1 309 ? 3.182 -36.875 -8.391 1 96.12 309 PRO B CA 1
ATOM 5325 C C . PRO B 1 309 ? 4.176 -37.125 -9.516 1 96.12 309 PRO B C 1
ATOM 5327 O O . PRO B 1 309 ? 3.904 -37.938 -10.406 1 96.12 309 PRO B O 1
ATOM 5330 N N . LEU B 1 310 ? 5.293 -36.5 -9.406 1 96.81 310 LEU B N 1
ATOM 5331 C CA . LEU B 1 310 ? 6.355 -36.625 -10.398 1 96.81 310 LEU B CA 1
ATOM 5332 C C . LEU B 1 310 ? 7.32 -37.75 -10.031 1 96.81 310 LEU B C 1
ATOM 5334 O O . LEU B 1 310 ? 7.832 -38.438 -10.914 1 96.81 310 LEU B O 1
ATOM 5338 N N . HIS B 1 311 ? 7.562 -37.969 -8.75 1 94.88 311 HIS B N 1
ATOM 5339 C CA . HIS B 1 311 ? 8.656 -38.781 -8.266 1 94.88 311 HIS B CA 1
ATOM 5340 C C . HIS B 1 311 ? 8.312 -40.281 -8.344 1 94.88 311 HIS B C 1
ATOM 5342 O O . HIS B 1 311 ? 9.188 -41.125 -8.219 1 94.88 311 HIS B O 1
ATOM 5348 N N . ALA B 1 312 ? 6.984 -40.469 -8.5 1 92.81 312 ALA B N 1
ATOM 5349 C CA . ALA B 1 312 ? 6.535 -41.875 -8.609 1 92.81 312 ALA B CA 1
ATOM 5350 C C . ALA B 1 312 ? 5.41 -42 -9.633 1 92.81 312 ALA B C 1
ATOM 5352 O O . ALA B 1 312 ? 4.574 -41.094 -9.758 1 92.81 312 ALA B O 1
ATOM 5353 N N . ALA B 1 313 ? 5.43 -43.188 -10.242 1 93.88 313 ALA B N 1
ATOM 5354 C CA . ALA B 1 313 ? 4.418 -43.406 -11.273 1 93.88 313 ALA B CA 1
ATOM 5355 C C . ALA B 1 313 ? 3.043 -43.656 -10.656 1 93.88 313 ALA B C 1
ATOM 5357 O O . ALA B 1 313 ? 2.932 -44.219 -9.57 1 93.88 313 ALA B O 1
ATOM 5358 N N . PRO B 1 314 ? 1.98 -43.219 -11.406 1 95.06 314 PRO B N 1
ATOM 5359 C CA . PRO B 1 314 ? 0.632 -43.562 -10.961 1 95.06 314 PRO B CA 1
ATOM 5360 C C . PRO B 1 314 ? 0.409 -45.094 -10.93 1 95.06 314 PRO B C 1
ATOM 5362 O O . PRO B 1 314 ? 1.159 -45.844 -11.555 1 95.06 314 PRO B O 1
ATOM 5365 N N . ALA B 1 315 ? -0.585 -45.438 -10.18 1 93.69 315 ALA B N 1
ATOM 5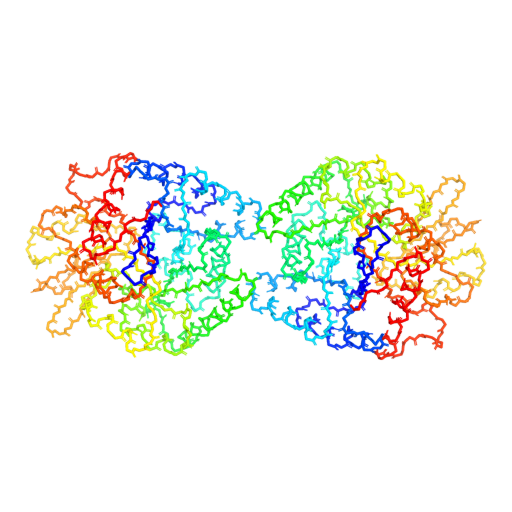366 C CA . ALA B 1 315 ? -0.962 -46.875 -10.18 1 93.69 315 ALA B CA 1
ATOM 5367 C C . ALA B 1 315 ? -1.384 -47.312 -11.57 1 93.69 315 ALA B C 1
ATOM 5369 O O . ALA B 1 315 ? -2.168 -46.656 -12.242 1 93.69 315 ALA B O 1
ATOM 5370 N N . ALA B 1 316 ? -0.883 -48.469 -11.961 1 93.62 316 ALA B N 1
ATOM 5371 C CA . ALA B 1 316 ? -1.299 -49.031 -13.242 1 93.62 316 ALA B CA 1
ATOM 5372 C C . ALA B 1 316 ? -2.812 -49.219 -13.281 1 93.62 316 ALA B C 1
ATOM 5374 O O . ALA B 1 316 ? -3.438 -49.531 -12.266 1 93.62 316 ALA B O 1
ATOM 5375 N N . PRO B 1 317 ? -3.443 -49.031 -14.414 1 96.62 317 PRO B N 1
ATOM 5376 C CA . PRO B 1 317 ? -2.91 -48.938 -15.781 1 96.62 317 PRO B CA 1
ATOM 5377 C C . PRO B 1 317 ? -2.674 -47.469 -16.203 1 96.62 317 PRO B C 1
ATOM 5379 O O . PRO B 1 317 ? -2.354 -47.219 -17.375 1 96.62 317 PRO B O 1
ATOM 5382 N N . LEU B 1 318 ? -2.854 -46.562 -15.367 1 97.31 318 LEU B N 1
ATOM 5383 C CA . LEU B 1 318 ? -2.654 -45.156 -15.711 1 97.31 318 LEU B CA 1
ATOM 5384 C C . LEU B 1 318 ? -1.182 -44.781 -15.609 1 97.31 318 LEU B C 1
ATOM 5386 O O . LEU B 1 318 ? -0.411 -45.438 -14.914 1 97.31 318 LEU B O 1
ATOM 5390 N N . THR B 1 319 ? -0.766 -43.812 -16.391 1 97.5 319 THR B N 1
ATOM 5391 C CA . THR B 1 319 ? 0.566 -43.219 -16.344 1 97.5 319 THR B CA 1
ATOM 5392 C C . THR B 1 319 ? 0.48 -41.719 -16.234 1 97.5 319 THR B C 1
ATOM 5394 O O . THR B 1 319 ? -0.591 -41.156 -15.961 1 97.5 319 THR B O 1
ATOM 5397 N N . SER B 1 320 ? 1.631 -41.094 -16.234 1 97.88 320 SER B N 1
ATOM 5398 C CA . SER B 1 320 ? 1.66 -39.625 -16.141 1 97.88 320 SER B CA 1
ATOM 5399 C C . SER B 1 320 ? 2.34 -39 -17.344 1 97.88 320 SER B C 1
ATOM 5401 O O . SER B 1 320 ? 2.961 -39.719 -18.141 1 97.88 320 SER B O 1
ATOM 5403 N N . THR B 1 321 ? 2.201 -37.719 -17.484 1 98.56 321 THR B N 1
ATOM 5404 C CA . THR B 1 321 ? 2.812 -36.969 -18.594 1 98.56 321 THR B CA 1
ATOM 5405 C C . THR B 1 321 ? 4.18 -36.438 -18.188 1 98.56 321 THR B C 1
ATOM 5407 O O . THR B 1 321 ? 4.609 -35.406 -18.688 1 98.56 321 THR B O 1
ATOM 5410 N N . LEU B 1 322 ? 4.898 -37.062 -17.266 1 98.31 322 LEU B N 1
ATOM 5411 C CA . LEU B 1 322 ? 6.23 -36.688 -16.812 1 98.31 322 LEU B CA 1
ATOM 5412 C C . LEU B 1 322 ? 7.176 -36.469 -18 1 98.31 322 LEU B C 1
ATOM 5414 O O . LEU B 1 322 ? 7.977 -35.531 -18.016 1 98.31 322 LEU B O 1
ATOM 5418 N N . PRO B 1 323 ? 7.117 -37.281 -19.062 1 98.25 323 PRO B N 1
ATOM 5419 C CA . PRO B 1 323 ? 8 -37.062 -20.219 1 98.25 323 PRO B CA 1
ATOM 5420 C C . PRO B 1 323 ? 7.789 -35.719 -20.859 1 98.25 323 PRO B C 1
ATOM 5422 O O . PRO B 1 323 ? 8.742 -35.094 -21.344 1 98.25 323 PRO B O 1
ATOM 5425 N N . VAL B 1 324 ? 6.516 -35.25 -20.891 1 98.56 324 VAL B N 1
ATOM 5426 C CA . VAL B 1 324 ? 6.238 -33.906 -21.453 1 98.56 324 VAL B CA 1
ATOM 5427 C C . VAL B 1 324 ? 6.91 -32.844 -20.594 1 98.56 324 VAL B C 1
ATOM 5429 O O . VAL B 1 324 ? 7.52 -31.906 -21.109 1 98.56 324 VAL B O 1
ATOM 5432 N N . LEU B 1 325 ? 6.805 -33 -19.281 1 98.69 325 LEU B N 1
ATOM 5433 C CA . LEU B 1 325 ? 7.477 -32.062 -18.359 1 98.69 325 LEU B CA 1
ATOM 5434 C C . LEU B 1 325 ? 8.977 -32.062 -18.625 1 98.69 325 LEU B C 1
ATOM 5436 O O . LEU B 1 325 ? 9.586 -30.984 -18.656 1 98.69 325 LEU B O 1
ATOM 5440 N N . GLN B 1 326 ? 9.594 -33.188 -18.812 1 98.69 326 GLN B N 1
ATOM 5441 C CA . GLN B 1 326 ? 11.031 -33.281 -19.062 1 98.69 326 GLN B CA 1
ATOM 5442 C C . GLN B 1 326 ? 11.422 -32.562 -20.344 1 98.69 326 GLN B C 1
ATOM 5444 O O . GLN B 1 326 ? 12.445 -31.891 -20.391 1 98.69 326 GLN B O 1
ATOM 5449 N N . ASP B 1 327 ? 10.586 -32.781 -21.328 1 98.75 327 ASP B N 1
ATOM 5450 C CA . ASP B 1 327 ? 10.836 -32.094 -22.609 1 98.75 327 ASP B CA 1
ATOM 5451 C C . ASP B 1 327 ? 10.75 -30.578 -22.453 1 98.75 327 ASP B C 1
ATOM 5453 O O . ASP B 1 327 ? 11.586 -29.844 -23 1 98.75 327 ASP B O 1
ATOM 5457 N N . VAL B 1 328 ? 9.719 -30.109 -21.75 1 98.81 328 VAL B N 1
ATOM 5458 C CA . VAL B 1 328 ? 9.555 -28.688 -21.531 1 98.81 328 VAL B CA 1
ATOM 5459 C C . VAL B 1 328 ? 10.742 -28.141 -20.75 1 98.81 328 VAL B C 1
ATOM 5461 O O . VAL B 1 328 ? 11.312 -27.109 -21.109 1 98.81 328 VAL B O 1
ATOM 5464 N N . LEU B 1 329 ? 11.102 -28.828 -19.672 1 98.69 329 LEU B N 1
ATOM 5465 C CA . LEU B 1 329 ? 12.195 -28.391 -18.812 1 98.69 329 LEU B CA 1
ATOM 5466 C C . LEU B 1 329 ? 13.492 -28.281 -19.609 1 98.69 329 LEU B C 1
ATOM 5468 O O . LEU B 1 329 ? 14.258 -27.344 -19.422 1 98.69 329 LEU B O 1
ATOM 5472 N N . THR B 1 330 ? 13.742 -29.266 -20.469 1 98.62 330 THR B N 1
ATOM 5473 C CA . THR B 1 330 ? 14.93 -29.25 -21.312 1 98.62 330 THR B CA 1
ATOM 5474 C C . THR B 1 330 ? 14.969 -27.984 -22.172 1 98.62 330 THR B C 1
ATOM 5476 O O . THR B 1 330 ? 16.031 -27.375 -22.344 1 98.62 330 THR B O 1
ATOM 5479 N N . ARG B 1 331 ? 13.844 -27.625 -22.656 1 98.38 331 ARG B N 1
ATOM 5480 C CA . ARG B 1 331 ? 13.773 -26.422 -23.484 1 98.38 331 ARG B CA 1
ATOM 5481 C C . ARG B 1 331 ? 13.906 -25.156 -22.641 1 98.38 331 ARG B C 1
ATOM 5483 O O . ARG B 1 331 ? 14.492 -24.172 -23.078 1 98.38 331 ARG B O 1
ATOM 5490 N N . LEU B 1 332 ? 13.375 -25.172 -21.516 1 98.69 332 LEU B N 1
ATOM 5491 C CA . LEU B 1 332 ? 13.328 -23.984 -20.656 1 98.69 332 LEU B CA 1
ATOM 5492 C C . LEU B 1 332 ? 14.711 -23.625 -20.125 1 98.69 332 LEU B C 1
ATOM 5494 O O . LEU B 1 332 ? 15.07 -22.453 -20.062 1 98.69 332 LEU B O 1
ATOM 5498 N N . VAL B 1 333 ? 15.562 -24.734 -19.766 1 98.56 333 VAL B N 1
ATOM 5499 C CA . VAL B 1 333 ? 16.766 -24.375 -19.016 1 98.56 333 VAL B CA 1
ATOM 5500 C C . VAL B 1 333 ? 17.953 -25.141 -19.562 1 98.56 333 VAL B C 1
ATOM 5502 O O . VAL B 1 333 ? 19.078 -24.969 -19.078 1 98.56 333 VAL B O 1
ATOM 5505 N N . GLY B 1 334 ? 17.766 -25.953 -20.578 1 97.81 334 GLY B N 1
ATOM 5506 C CA . GLY B 1 334 ? 18.859 -26.781 -21.094 1 97.81 334 GLY B CA 1
ATOM 5507 C C . GLY B 1 334 ? 19.609 -26.094 -22.219 1 97.81 334 GLY B C 1
ATOM 5508 O O . GLY B 1 334 ? 20.625 -26.609 -22.688 1 97.81 334 GLY B O 1
ATOM 5509 N N . GLY B 1 335 ? 19.125 -24.969 -22.703 1 96.38 335 GLY B N 1
ATOM 5510 C CA . GLY B 1 335 ? 19.766 -24.234 -23.781 1 96.38 335 GLY B CA 1
ATOM 5511 C C . GLY B 1 335 ? 20.828 -23.266 -23.297 1 96.38 335 GLY B C 1
ATOM 5512 O O . GLY B 1 335 ? 21.25 -23.328 -22.141 1 96.38 335 GLY B O 1
ATOM 5513 N N . PRO B 1 336 ? 21.281 -22.422 -24.203 1 97.19 336 PRO B N 1
ATOM 5514 C CA . PRO B 1 336 ? 22.359 -21.484 -23.875 1 97.19 336 PRO B CA 1
ATOM 5515 C C . PRO B 1 336 ? 21.953 -20.484 -22.797 1 97.19 336 PRO B C 1
ATOM 5517 O O . PRO B 1 336 ? 22.797 -20.016 -22.031 1 97.19 336 PRO B O 1
ATOM 5520 N N . ALA B 1 337 ? 20.703 -20.141 -22.812 1 97.88 337 ALA B N 1
ATOM 5521 C CA . ALA B 1 337 ? 20.125 -19.297 -21.781 1 97.88 337 ALA B CA 1
ATOM 5522 C C . ALA B 1 337 ? 18.75 -19.812 -21.359 1 97.88 337 ALA B C 1
ATOM 5524 O O . ALA B 1 337 ? 18 -20.344 -22.172 1 97.88 337 ALA B O 1
ATOM 5525 N N . PRO B 1 338 ? 18.453 -19.625 -20.109 1 98.56 338 PRO B N 1
ATOM 5526 C CA . PRO B 1 338 ? 17.109 -20.062 -19.703 1 98.56 338 PRO B CA 1
ATOM 5527 C C . PRO B 1 338 ? 16.016 -19.188 -20.297 1 98.56 338 PRO B C 1
ATOM 5529 O O . PRO B 1 338 ? 16.188 -17.969 -20.422 1 98.56 338 PRO B O 1
ATOM 5532 N N . LEU B 1 339 ? 14.938 -19.766 -20.594 1 98.44 339 LEU B N 1
ATOM 5533 C CA . LEU B 1 339 ? 13.773 -19.016 -21.062 1 98.44 339 LEU B CA 1
ATOM 5534 C C . LEU B 1 339 ? 13 -18.438 -19.891 1 98.44 339 LEU B C 1
ATOM 5536 O O . LEU B 1 339 ? 12.195 -17.516 -20.062 1 98.44 339 LEU B O 1
ATOM 5540 N N . THR B 1 340 ? 13.172 -18.984 -18.703 1 98.25 340 THR B N 1
ATOM 5541 C CA . THR B 1 340 ? 12.648 -18.438 -17.453 1 98.25 340 THR B CA 1
ATOM 5542 C C . THR B 1 340 ? 13.555 -18.812 -16.281 1 98.25 340 THR B C 1
ATOM 5544 O O . THR B 1 340 ? 14.297 -19.781 -16.359 1 98.25 340 THR B O 1
ATOM 5547 N N . ARG B 1 341 ? 13.461 -18.031 -15.25 1 98.5 341 ARG B N 1
ATOM 5548 C CA . ARG B 1 341 ? 14.32 -18.25 -14.094 1 98.5 341 ARG B CA 1
ATOM 5549 C C . ARG B 1 341 ? 13.5 -18.672 -12.875 1 98.5 341 ARG B C 1
ATOM 5551 O O . ARG B 1 341 ? 14.031 -18.766 -11.766 1 98.5 341 ARG B O 1
ATOM 5558 N N . HIS B 1 342 ? 12.25 -18.844 -13.062 1 98.81 342 HIS B N 1
ATOM 5559 C CA . HIS B 1 342 ? 11.367 -19.219 -11.953 1 98.81 342 HIS B CA 1
ATOM 5560 C C . HIS B 1 342 ? 10.602 -20.484 -12.258 1 98.81 342 HIS B C 1
ATOM 5562 O O . HIS B 1 342 ? 9.711 -20.5 -13.109 1 98.81 342 HIS B O 1
ATOM 5568 N N . LEU B 1 343 ? 10.938 -21.547 -11.547 1 98.88 343 LEU B N 1
ATOM 5569 C CA . LEU B 1 343 ? 10.297 -22.844 -11.656 1 98.88 343 LEU B CA 1
ATOM 5570 C C . LEU B 1 343 ? 9.594 -23.219 -10.352 1 98.88 343 LEU B C 1
ATOM 5572 O O . LEU B 1 343 ? 10.07 -22.875 -9.266 1 98.88 343 LEU B O 1
ATOM 5576 N N . GLU B 1 344 ? 8.5 -23.922 -10.508 1 98.44 344 GLU B N 1
ATOM 5577 C CA . GLU B 1 344 ? 7.711 -24.25 -9.328 1 98.44 344 GLU B CA 1
ATOM 5578 C C . GLU B 1 344 ? 7.07 -25.625 -9.461 1 98.44 344 GLU B C 1
ATOM 5580 O O . GLU B 1 344 ? 6.324 -25.875 -10.414 1 98.44 344 GLU B O 1
ATOM 5585 N N . VAL B 1 345 ? 7.352 -26.484 -8.516 1 97.88 345 VAL B N 1
ATOM 5586 C CA . VAL B 1 345 ? 6.68 -27.781 -8.484 1 97.88 345 VAL B CA 1
ATOM 5587 C C . VAL B 1 345 ? 5.27 -27.609 -7.922 1 97.88 345 VAL B C 1
ATOM 5589 O O . VAL B 1 345 ? 5.059 -26.859 -6.969 1 97.88 345 VAL B O 1
ATOM 5592 N N . GLU B 1 346 ? 4.359 -28.25 -8.547 1 93.31 346 GLU B N 1
ATOM 5593 C CA . GLU B 1 346 ? 2.977 -28.172 -8.086 1 93.31 346 GLU B CA 1
ATOM 5594 C C . GLU B 1 346 ? 2.293 -29.547 -8.172 1 93.31 346 GLU B C 1
ATOM 5596 O O . GLU B 1 346 ? 1.858 -29.953 -9.25 1 93.31 346 GLU B O 1
ATOM 5601 N N . THR B 1 347 ? 2.146 -30.188 -7.078 1 91.25 347 THR B N 1
ATOM 5602 C CA . THR B 1 347 ? 1.495 -31.5 -6.984 1 91.25 347 THR B CA 1
ATOM 5603 C C . THR B 1 347 ? 0.434 -31.484 -5.887 1 91.25 347 THR B C 1
ATOM 5605 O O . THR B 1 347 ? 0.69 -31.031 -4.77 1 91.25 347 THR B O 1
ATOM 5608 N N . TYR B 1 348 ? -0.762 -31.953 -6.254 1 84.69 348 TYR B N 1
ATOM 5609 C CA . TYR B 1 348 ? -1.755 -32 -5.184 1 84.69 348 TYR B CA 1
ATOM 5610 C C . TYR B 1 348 ? -2.646 -33.219 -5.324 1 84.69 348 TYR B C 1
ATOM 5612 O O . TYR B 1 348 ? -3.592 -33.406 -4.551 1 84.69 348 TYR B O 1
ATOM 5620 N N . THR B 1 349 ? -2.412 -34.094 -6.277 1 89.62 349 THR B N 1
ATOM 5621 C CA . THR B 1 349 ? -3.221 -35.281 -6.457 1 89.62 349 THR B CA 1
ATOM 5622 C C . THR B 1 349 ? -2.447 -36.531 -6.027 1 89.62 349 THR B C 1
ATOM 5624 O O . THR B 1 349 ? -2.143 -37.406 -6.852 1 89.62 349 THR B O 1
ATOM 5627 N N . TRP B 1 350 ? -2.342 -36.719 -4.781 1 88.81 350 TRP B N 1
ATOM 5628 C CA . TRP B 1 350 ? -1.536 -37.781 -4.207 1 88.81 350 TRP B CA 1
ATOM 5629 C C . TRP B 1 350 ? -2.246 -39.125 -4.332 1 88.81 350 TRP B C 1
ATOM 5631 O O . TRP B 1 350 ? -1.605 -40.188 -4.297 1 88.81 350 TRP B O 1
ATOM 5641 N N . GLN B 1 351 ? -3.525 -39.094 -4.504 1 83.88 351 GLN B N 1
ATOM 5642 C CA . GLN B 1 351 ? -4.336 -40.281 -4.613 1 83.88 351 GLN B CA 1
ATOM 5643 C C . GLN B 1 351 ? -3.996 -41.062 -5.883 1 83.88 351 GLN B C 1
ATOM 5645 O O . GLN B 1 351 ? -4.41 -42.219 -6.043 1 83.88 351 GLN B O 1
ATOM 5650 N N . ALA B 1 352 ? -3.318 -40.438 -6.762 1 84.25 352 ALA B N 1
ATOM 5651 C CA . ALA B 1 352 ? -2.908 -41.094 -7.992 1 84.25 352 ALA B CA 1
ATOM 5652 C C . ALA B 1 352 ? -1.864 -42.156 -7.711 1 84.25 352 ALA B C 1
ATOM 5654 O O . ALA B 1 352 ? -1.66 -43.062 -8.531 1 84.25 352 ALA B O 1
ATOM 5655 N N . LEU B 1 353 ? -1.232 -42.094 -6.586 1 86.69 353 LEU B N 1
ATOM 5656 C CA . LEU B 1 353 ? -0.192 -43.031 -6.23 1 86.69 353 LEU B CA 1
ATOM 5657 C C . LEU B 1 353 ? -0.804 -44.375 -5.762 1 86.69 353 LEU B C 1
ATOM 5659 O O . LEU B 1 353 ? -1.935 -44.375 -5.273 1 86.69 353 LEU B O 1
ATOM 5663 N N . PRO B 1 354 ? -0.023 -45.344 -5.945 1 87.38 354 PRO B N 1
ATOM 5664 C CA . PRO B 1 354 ? -0.443 -46.594 -5.27 1 87.38 354 PRO B CA 1
ATOM 5665 C C . PRO B 1 354 ? -0.674 -46.375 -3.771 1 87.38 354 PRO B C 1
ATOM 5667 O O . PRO B 1 354 ? 0.014 -45.594 -3.139 1 87.38 354 PRO B O 1
ATOM 5670 N N . PRO B 1 355 ? -1.691 -47.094 -3.238 1 85.62 355 PRO B N 1
ATOM 5671 C CA . PRO B 1 355 ? -2.1 -46.875 -1.848 1 85.62 355 PRO B CA 1
ATOM 5672 C C . PRO B 1 355 ? -0.92 -46.875 -0.88 1 85.62 355 PRO B C 1
ATOM 5674 O O . PRO B 1 355 ? -0.873 -46.062 0.036 1 85.62 355 PRO B O 1
ATOM 5677 N N . ALA B 1 356 ? 0.048 -47.656 -1.183 1 83.88 356 ALA B N 1
ATOM 5678 C CA . ALA B 1 356 ? 1.179 -47.781 -0.268 1 83.88 356 ALA B CA 1
ATOM 5679 C C . ALA B 1 356 ? 2.055 -46.531 -0.278 1 83.88 356 ALA B C 1
ATOM 5681 O O . ALA B 1 356 ? 2.82 -46.312 0.66 1 83.88 356 ALA B O 1
ATOM 5682 N N . LEU B 1 357 ? 1.896 -45.719 -1.223 1 86.56 357 LEU B N 1
ATOM 5683 C CA . LEU B 1 357 ? 2.77 -44.562 -1.384 1 86.56 357 LEU B CA 1
ATOM 5684 C C . LEU B 1 357 ? 2.025 -43.25 -1.068 1 86.56 357 LEU B C 1
ATOM 5686 O O . LEU B 1 357 ? 2.617 -42.188 -1.079 1 86.56 357 LEU B O 1
ATOM 5690 N N . ARG B 1 358 ? 0.806 -43.406 -0.766 1 88.19 358 ARG B N 1
ATOM 5691 C CA . ARG B 1 358 ? -0.006 -42.219 -0.49 1 88.19 358 ARG B CA 1
ATOM 5692 C C . ARG B 1 358 ? 0.298 -41.656 0.894 1 88.19 358 ARG B C 1
ATOM 5694 O O . ARG B 1 358 ? 0.401 -42.406 1.866 1 88.19 358 ARG B O 1
ATOM 5701 N N . PRO B 1 359 ? 0.419 -40.312 0.914 1 89.56 359 PRO B N 1
ATOM 5702 C CA . PRO B 1 359 ? 0.646 -39.719 2.238 1 89.56 359 PRO B CA 1
ATOM 5703 C C . PRO B 1 359 ? -0.536 -39.906 3.184 1 89.56 359 PRO B C 1
ATOM 5705 O O . PRO B 1 359 ? -1.686 -39.688 2.797 1 89.56 359 PRO B O 1
ATOM 5708 N N . ARG B 1 360 ? -0.39 -40.406 4.539 1 88.12 360 ARG B N 1
ATOM 5709 C CA . ARG B 1 360 ? -1.421 -40.656 5.539 1 88.12 360 ARG B CA 1
ATOM 5710 C C . ARG B 1 360 ? -1.536 -39.5 6.531 1 88.12 360 ARG B C 1
ATOM 5712 O O . ARG B 1 360 ? -2.482 -39.469 7.32 1 88.12 360 ARG B O 1
ATOM 5719 N N . GLY B 1 361 ? -0.514 -38.688 6.363 1 87 361 GLY B N 1
ATOM 5720 C CA . GLY B 1 361 ? -0.49 -37.562 7.258 1 87 361 GLY B CA 1
ATOM 5721 C C . GLY B 1 361 ? 0.525 -36.5 6.852 1 87 361 GLY B C 1
ATOM 5722 O O . GLY B 1 361 ? 1.114 -36.594 5.77 1 87 361 GLY B O 1
ATOM 5723 N N . ARG B 1 362 ? 0.65 -35.5 7.777 1 88.62 362 ARG B N 1
ATOM 5724 C CA . ARG B 1 362 ? 1.461 -34.344 7.477 1 88.62 362 ARG B CA 1
ATOM 5725 C C . ARG B 1 362 ? 2.922 -34.719 7.266 1 88.62 362 ARG B C 1
ATOM 5727 O O . ARG B 1 362 ? 3.559 -34.25 6.316 1 88.62 362 ARG B O 1
ATOM 5734 N N . PRO B 1 363 ? 3.393 -35.594 8.055 1 91 363 PRO B N 1
ATOM 5735 C CA . PRO B 1 363 ? 4.801 -35.938 7.852 1 91 363 PRO B CA 1
ATOM 5736 C C . PRO B 1 363 ? 5.055 -36.625 6.508 1 91 363 PRO B C 1
ATOM 5738 O O . PRO B 1 363 ? 6.055 -36.344 5.844 1 91 363 PRO B O 1
ATOM 5741 N N . GLN B 1 364 ? 4.191 -37.5 6.148 1 93 364 GLN B N 1
ATOM 5742 C CA . GLN B 1 364 ? 4.359 -38.188 4.875 1 93 364 GLN B CA 1
ATOM 5743 C C . GLN B 1 364 ? 4.113 -37.25 3.697 1 93 364 GLN B C 1
ATOM 5745 O O . GLN B 1 364 ? 4.719 -37.406 2.635 1 93 364 GLN B O 1
ATOM 5750 N N . LEU B 1 365 ? 3.229 -36.344 3.918 1 93.88 365 LEU B N 1
ATOM 5751 C CA . LEU B 1 365 ? 3.027 -35.344 2.885 1 93.88 365 LEU B CA 1
ATOM 5752 C C . LEU B 1 365 ? 4.297 -34.531 2.668 1 93.88 365 LEU B C 1
ATOM 5754 O O . LEU B 1 365 ? 4.691 -34.281 1.525 1 93.88 365 LEU B O 1
ATOM 5758 N N . ALA B 1 366 ? 4.922 -34.125 3.76 1 95.19 366 ALA B N 1
ATOM 5759 C CA . ALA B 1 366 ? 6.184 -33.406 3.666 1 95.19 366 ALA B CA 1
ATOM 5760 C C . ALA B 1 366 ? 7.242 -34.219 2.943 1 95.19 366 ALA B C 1
ATOM 5762 O O . ALA B 1 366 ? 8.023 -33.688 2.148 1 95.19 366 ALA B O 1
ATOM 5763 N N . GLU B 1 367 ? 7.211 -35.5 3.221 1 95.12 367 GLU B N 1
ATOM 5764 C CA . GLU B 1 367 ? 8.141 -36.406 2.543 1 95.12 367 GLU B CA 1
ATOM 5765 C C . GLU B 1 367 ? 7.863 -36.469 1.044 1 95.12 367 GLU B C 1
ATOM 5767 O O . GLU B 1 367 ? 8.797 -36.469 0.236 1 95.12 367 GLU B O 1
ATOM 5772 N N . GLY B 1 368 ? 6.609 -36.5 0.726 1 94.62 368 GLY B N 1
ATOM 5773 C CA . GLY B 1 368 ? 6.223 -36.5 -0.677 1 94.62 368 GLY B CA 1
ATOM 5774 C C . GLY B 1 368 ? 6.648 -35.25 -1.411 1 94.62 368 GLY B C 1
ATOM 5775 O O . GLY B 1 368 ? 7.203 -35.312 -2.51 1 94.62 368 GLY B O 1
ATOM 5776 N N . ILE B 1 369 ? 6.441 -34.125 -0.78 1 96.31 369 ILE B N 1
ATOM 5777 C CA . ILE B 1 369 ? 6.797 -32.844 -1.395 1 96.31 369 ILE B CA 1
ATOM 5778 C C . ILE B 1 369 ? 8.312 -32.75 -1.526 1 96.31 369 ILE B C 1
ATOM 5780 O O . ILE B 1 369 ? 8.828 -32.281 -2.549 1 96.31 369 ILE B O 1
ATOM 5784 N N . ALA B 1 370 ? 9 -33.188 -0.519 1 97.12 370 ALA B N 1
ATOM 5785 C CA . ALA B 1 370 ? 10.453 -33.219 -0.588 1 97.12 370 ALA B CA 1
ATOM 5786 C C . ALA B 1 370 ? 10.93 -34.094 -1.739 1 97.12 370 ALA B C 1
ATOM 5788 O O . ALA B 1 370 ? 11.906 -33.781 -2.42 1 97.12 370 ALA B O 1
ATOM 5789 N N . ALA B 1 371 ? 10.258 -35.188 -1.937 1 96.81 371 ALA B N 1
ATOM 5790 C CA . ALA B 1 371 ? 10.602 -36.094 -3.031 1 96.81 371 ALA B CA 1
ATOM 5791 C C . ALA B 1 371 ? 10.375 -35.438 -4.387 1 96.81 371 ALA B C 1
ATOM 5793 O O . ALA B 1 371 ? 11.156 -35.625 -5.32 1 96.81 371 ALA B O 1
ATOM 5794 N N . GLU B 1 372 ? 9.273 -34.688 -4.484 1 97.25 372 GLU B N 1
ATOM 5795 C CA . GLU B 1 372 ? 9.008 -33.906 -5.703 1 97.25 372 GLU B CA 1
ATOM 5796 C C . GLU B 1 372 ? 10.141 -32.938 -6.004 1 97.25 372 GLU B C 1
ATOM 5798 O O . GLU B 1 372 ? 10.609 -32.844 -7.141 1 97.25 372 GLU B O 1
ATOM 5803 N N . LEU B 1 373 ? 10.586 -32.219 -4.996 1 98.06 373 LEU B N 1
ATOM 5804 C CA . LEU B 1 373 ? 11.648 -31.234 -5.148 1 98.06 373 LEU B CA 1
ATOM 5805 C C . LEU B 1 373 ? 12.977 -31.922 -5.461 1 98.06 373 LEU B C 1
ATOM 5807 O O . LEU B 1 373 ? 13.781 -31.391 -6.234 1 98.06 373 LEU B O 1
ATOM 5811 N N . SER B 1 374 ? 13.172 -33.062 -4.879 1 98 374 SER B N 1
ATOM 5812 C CA . SER B 1 374 ? 14.391 -33.812 -5.16 1 98 374 SER B CA 1
ATOM 5813 C C . SER B 1 374 ? 14.438 -34.25 -6.617 1 98 374 SER B C 1
ATOM 5815 O O . SER B 1 374 ? 15.492 -34.188 -7.254 1 98 374 SER B O 1
ATOM 5817 N N . LEU B 1 375 ? 13.312 -34.719 -7.09 1 98.19 375 LEU B N 1
ATOM 5818 C CA . LEU B 1 375 ? 13.258 -35.094 -8.5 1 98.19 375 LEU B CA 1
ATOM 5819 C C . LEU B 1 375 ? 13.555 -33.906 -9.391 1 98.19 375 LEU B C 1
ATOM 5821 O O . LEU B 1 375 ? 14.336 -34 -10.344 1 98.19 375 LEU B O 1
ATOM 5825 N N . ALA B 1 376 ? 12.891 -32.812 -9.148 1 98.44 376 ALA B N 1
ATOM 5826 C CA . ALA B 1 376 ? 13.109 -31.594 -9.938 1 98.44 376 ALA B CA 1
ATOM 5827 C C . ALA B 1 376 ? 14.578 -31.172 -9.883 1 98.44 376 ALA B C 1
ATOM 5829 O O . ALA B 1 376 ? 15.156 -30.781 -10.906 1 98.44 376 ALA B O 1
ATOM 5830 N N . ARG B 1 377 ? 15.164 -31.203 -8.688 1 98 377 ARG B N 1
ATOM 5831 C CA . ARG B 1 377 ? 16.578 -30.906 -8.5 1 98 377 ARG B CA 1
ATOM 5832 C C . ARG B 1 377 ? 17.438 -31.797 -9.398 1 98 377 ARG B C 1
ATOM 5834 O O . ARG B 1 377 ? 18.344 -31.297 -10.07 1 98 377 ARG B O 1
ATOM 5841 N N . ASP B 1 378 ? 17.172 -33.094 -9.398 1 98.25 378 ASP B N 1
ATOM 5842 C CA . ASP B 1 378 ? 17.953 -34.031 -10.203 1 98.25 378 ASP B CA 1
ATOM 5843 C C . ASP B 1 378 ? 17.828 -33.719 -11.695 1 98.25 378 ASP B C 1
ATOM 5845 O O . ASP B 1 378 ? 18.812 -33.75 -12.43 1 98.25 378 ASP B O 1
ATOM 5849 N N . LEU B 1 379 ? 16.609 -33.406 -12.109 1 98.56 379 LEU B N 1
ATOM 5850 C CA . LEU B 1 379 ? 16.391 -33.062 -13.508 1 98.56 379 LEU B CA 1
ATOM 5851 C C . LEU B 1 379 ? 17.188 -31.828 -13.898 1 98.56 379 LEU B C 1
ATOM 5853 O O . LEU B 1 379 ? 17.766 -31.766 -14.977 1 98.56 379 LEU B O 1
ATOM 5857 N N . LEU B 1 380 ? 17.203 -30.812 -13.016 1 98.69 380 LEU B N 1
ATOM 5858 C CA . LEU B 1 380 ? 17.922 -29.578 -13.281 1 98.69 380 LEU B CA 1
ATOM 5859 C C . LEU B 1 380 ? 19.422 -29.828 -13.328 1 98.69 380 LEU B C 1
ATOM 5861 O O . LEU B 1 380 ? 20.109 -29.297 -14.211 1 98.69 380 LEU B O 1
ATOM 5865 N N . THR B 1 381 ? 19.922 -30.641 -12.391 1 98.38 381 THR B N 1
ATOM 5866 C CA . THR B 1 381 ? 21.344 -30.938 -12.352 1 98.38 381 THR B CA 1
ATOM 5867 C C . THR B 1 381 ? 21.766 -31.75 -13.578 1 98.38 381 THR B C 1
ATOM 5869 O O . THR B 1 381 ? 22.875 -31.562 -14.109 1 98.38 381 THR B O 1
ATOM 5872 N N . ASP B 1 382 ? 20.922 -32.625 -14.023 1 98.31 382 ASP B N 1
ATOM 5873 C CA . ASP B 1 382 ? 21.172 -33.438 -15.219 1 98.31 382 ASP B CA 1
ATOM 5874 C C . ASP B 1 382 ? 21.266 -32.531 -16.453 1 98.31 382 ASP B C 1
ATOM 5876 O O . ASP B 1 382 ? 21.922 -32.906 -17.438 1 98.31 382 ASP B O 1
ATOM 5880 N N . LEU B 1 383 ? 20.625 -31.375 -16.391 1 98.31 383 LEU B N 1
ATOM 5881 C CA . LEU B 1 383 ? 20.625 -30.438 -17.516 1 98.31 383 LEU B CA 1
ATOM 5882 C C . LEU B 1 383 ? 21.781 -29.453 -17.406 1 98.31 383 LEU B C 1
ATOM 5884 O O . LEU B 1 383 ? 21.891 -28.516 -18.203 1 98.31 383 LEU B O 1
ATOM 5888 N N . GLY B 1 384 ? 22.594 -29.578 -16.344 1 98.06 384 GLY B N 1
ATOM 5889 C CA . GLY B 1 384 ? 23.828 -28.812 -16.25 1 98.06 384 GLY B CA 1
ATOM 5890 C C . GLY B 1 384 ? 23.75 -27.672 -15.25 1 98.06 384 GLY B C 1
ATOM 5891 O O . GLY B 1 384 ? 24.719 -26.922 -15.086 1 98.06 384 GLY B O 1
ATOM 5892 N N . LEU B 1 385 ? 22.672 -27.562 -14.578 1 98.56 385 LEU B N 1
ATOM 5893 C CA . LEU B 1 385 ? 22.594 -26.531 -13.547 1 98.56 385 LEU B CA 1
ATOM 5894 C C . LEU B 1 385 ? 23.266 -27 -12.258 1 98.56 385 LEU B C 1
ATOM 5896 O O . LEU B 1 385 ? 23.281 -28.188 -11.961 1 98.56 385 LEU B O 1
ATOM 5900 N N . LYS B 1 386 ? 23.812 -26 -11.492 1 98.31 386 LYS B N 1
ATOM 5901 C CA . LYS B 1 386 ? 24.484 -26.297 -10.227 1 98.31 386 LYS B CA 1
ATOM 5902 C C . LYS B 1 386 ? 23.688 -25.734 -9.047 1 98.31 386 LYS B C 1
ATOM 5904 O O . LYS B 1 386 ? 23.391 -24.547 -9.008 1 98.31 386 LYS B O 1
ATOM 5909 N N . GLU B 1 387 ? 23.422 -26.641 -8.164 1 97.19 387 GLU B N 1
ATOM 5910 C CA . GLU B 1 387 ? 22.688 -26.203 -6.977 1 97.19 387 GLU B CA 1
ATOM 5911 C C . GLU B 1 387 ? 23.547 -25.281 -6.109 1 97.19 387 GLU B C 1
ATOM 5913 O O . GLU B 1 387 ? 24.703 -25.594 -5.832 1 97.19 387 GLU B O 1
ATOM 5918 N N . LEU B 1 388 ? 23.016 -24.156 -5.727 1 96.44 388 LEU B N 1
ATOM 5919 C CA . LEU B 1 388 ? 23.688 -23.203 -4.855 1 96.44 388 LEU B CA 1
ATOM 5920 C C . LEU B 1 388 ? 23.406 -23.516 -3.387 1 96.44 388 LEU B C 1
ATOM 5922 O O . LEU B 1 388 ? 22.406 -24.172 -3.066 1 96.44 388 LEU B O 1
ATOM 5926 N N . PRO B 1 389 ? 24.219 -23.016 -2.469 1 87.06 389 PRO B N 1
ATOM 5927 C CA . PRO B 1 389 ? 24.016 -23.297 -1.044 1 87.06 389 PRO B CA 1
ATOM 5928 C C . PRO B 1 389 ? 22.781 -22.609 -0.479 1 87.06 389 PRO B C 1
ATOM 5930 O O . PRO B 1 389 ? 22.375 -21.547 -0.972 1 87.06 389 PRO B O 1
#

Solvent-accessible surface area (backbone atoms only — not comparable to full-atom values): 38788 Å² total; per-residue (Å²): 52,45,24,37,38,88,70,66,49,69,34,38,40,23,38,44,39,72,66,54,73,38,55,40,55,69,41,45,54,47,42,44,63,72,42,51,33,51,22,30,57,73,62,70,47,77,54,33,31,34,25,44,52,61,16,53,62,20,42,50,49,36,71,72,30,42,38,51,39,46,48,50,50,49,51,32,56,76,54,25,41,43,41,52,35,36,43,52,42,50,39,52,61,77,72,44,77,63,31,45,75,55,43,52,43,68,26,35,66,34,69,64,32,50,52,51,52,48,52,50,48,55,50,47,59,70,48,32,52,93,91,48,50,63,34,32,31,35,28,60,27,50,34,50,41,79,85,64,52,69,72,44,52,51,41,26,44,51,42,52,40,52,46,45,49,28,37,52,26,40,20,72,75,69,67,28,44,55,30,35,6,28,31,35,29,73,69,28,60,15,31,41,68,71,54,42,47,61,63,44,54,70,49,60,46,88,44,47,28,28,19,52,32,34,17,33,40,45,29,69,66,55,52,50,66,62,46,55,50,50,32,56,75,68,68,45,46,45,43,28,34,36,53,22,14,17,40,30,31,71,54,44,68,38,68,70,42,42,54,59,53,56,74,68,53,62,77,32,56,58,22,31,25,23,28,66,51,97,91,40,81,44,66,38,66,27,45,56,57,41,72,74,39,86,79,48,74,45,91,35,39,37,21,31,48,40,31,31,59,77,70,50,71,37,40,81,83,39,39,57,37,52,68,54,32,50,52,37,49,44,63,32,53,46,49,80,56,57,56,43,44,39,38,28,38,42,58,71,35,53,80,45,32,40,78,90,70,36,59,86,46,69,69,44,41,27,50,50,51,32,42,39,52,48,46,54,49,51,55,42,42,74,50,58,30,41,79,52,135,52,44,25,37,38,86,70,66,49,69,33,39,40,23,37,44,42,69,68,53,73,38,56,39,55,69,40,45,54,46,42,44,64,72,44,50,31,51,22,30,57,74,62,71,46,77,55,34,31,33,24,44,49,60,17,53,61,21,42,50,50,36,71,71,30,43,39,51,41,46,47,52,50,48,52,31,55,75,53,26,41,42,41,52,35,37,44,53,41,51,38,53,59,79,69,43,75,63,31,45,76,56,43,52,43,69,25,36,66,34,70,63,33,51,52,51,53,49,50,49,48,55,51,47,58,71,50,33,52,94,90,49,51,65,35,35,30,34,29,61,29,50,33,49,42,78,83,66,51,68,70,44,52,51,40,25,46,51,42,52,40,51,47,45,50,27,38,53,27,39,21,74,74,70,66,29,46,56,30,36,6,29,32,34,29,72,69,28,61,16,32,42,69,72,53,43,48,63,64,43,54,70,50,62,48,88,44,48,29,28,19,50,33,33,19,33,41,47,28,70,66,54,53,51,67,62,47,54,50,49,33,56,74,67,68,45,45,44,43,28,33,37,54,24,14,16,38,31,31,70,52,45,67,38,67,69,42,42,54,60,52,54,72,66,53,63,78,30,57,58,22,30,24,22,29,64,51,97,91,40,81,45,68,37,66,28,45,55,55,42,72,74,38,86,77,48,75,46,90,36,39,37,21,31,48,41,31,30,58,78,70,49,71,37,40,81,83,39,39,57,37,52,67,53,32,51,51,37,50,45,62,31,53,47,50,83,56,56,55,44,44,40,38,27,39,43,58,70,35,52,80,48,32,40,77,91,70,37,59,90,44,70,69,43,40,28,50,49,53,32,42,40,51,50,44,53,49,50,55,43,41,74,50,58,31,40,80,53,134

pLDDT: mean 96.27, std 3.74, range [76.44, 98.94]

Radius of gyration: 32.31 Å; Cα contacts (8 Å, |Δi|>4): 1731; chains: 2; bounding box: 50×101×74 Å

Sequence (778 aa):
MRFRHPDGSTVHLAYCTNVHPAETLDGVLAQLRDHCEPVRKKLGRDRIGIGLWLAKDAARALVTDPAALRGLRTELDRRGLEVVTLNGFPYEGFGAEQVKYRVYKPDWTDPERLGHTTELARLLAALLPDDVTEGTISTLPLAWRTPFDPPRAEAARTALTVLAQRLDALTELTGRSIRIGLEPEPGCTVETTADAIAPLTAVGHDRIGVCVDTCHLATSFEDPQTALDALTAAGVPVVKSQLSAALHAEHPHLPAVREALAAFDEPRFLHQTRTLTGAGLRGTDDLGEALATDVLPDTAPWRAHFHVPLHAAPAAPLTSTLPVLQDVLTRLVGGPAPLTRHLEVETYTWQALPPALRPRGRPQLAEGIAAELSLARDLLTDLGLKELPMRFRHPDGSTVHLAYCTNVHPAETLDGVLAQLRDHCEPVRKKLGRDRIGIGLWLAKDAARALVTDPAALRGLRTELDRRGLEVVTLNGFPYEGFGAEQVKYRVYKPDWTDPERLGHTTELARLLAALLPDDVTEGTISTLPLAWRTPFDPPRAEAARTALTVLAQRLDALTELTGRSIRIGLEPEPGCTVETTADAIAPLTAVGHDRIGVCVDTCHLATSFEDPQTALDALTAAGVPVVKSQLSAALHAEHPHLPAVREALAAFDEPRFLHQTRTLTGAGLRGTDDLGEALATDVLPDTAPWRAHFHVPLHAAPAAPLTSTLPVLQDVLTRLVGGPAPLTRHLEVETYTWQALPPALRPRGRPQLAEGIAAELSLARDLLTDLGLKELP

Nearest PDB structures (foldseek):
  1i6n-assembly1_A  TM=6.317E-01  e=5.008E-09  Bacillus subtilis
  3dx5-assembly1_A  TM=5.972E-01  e=2.758E-08  Bacillus anthracis
  3ktc-assembly1_B  TM=6.125E-01  e=1.263E-06  Pectobacterium atrosepticum SCRI1043
  4yag-assembly1_B  TM=4.116E-01  e=6.347E-02  Sphingobium sp. SYK-6
  6ixm-assembly1_B  TM=3.828E-01  e=9.034E-02  Chryseobacterium sp. CA49